Protein AF-0000000066103182 (afdb_homodimer)

Structure (mmCIF, N/CA/C/O backbone):
data_AF-0000000066103182-model_v1
#
loop_
_entity.id
_entity.type
_entity.pdbx_description
1 polymer 'Orotate phosphoribosyltransferase'
#
loop_
_atom_site.group_PDB
_atom_site.id
_atom_site.type_symbol
_atom_site.label_atom_id
_atom_site.label_alt_id
_atom_site.label_comp_id
_atom_site.label_asym_id
_atom_site.label_entity_id
_atom_site.label_seq_id
_atom_site.pdbx_PDB_ins_code
_atom_site.Cartn_x
_atom_site.Cartn_y
_atom_site.Cartn_z
_atom_site.occupancy
_atom_site.B_iso_or_equiv
_atom_site.auth_seq_id
_atom_site.auth_comp_id
_atom_site.auth_asym_id
_atom_site.auth_atom_id
_atom_site.pdbx_PDB_model_num
ATOM 1 N N . MET A 1 1 ? -7.633 23.562 -5.961 1 86.44 1 MET A N 1
ATOM 2 C CA . MET A 1 1 ? -8.375 22.406 -5.457 1 86.44 1 MET A CA 1
ATOM 3 C C . MET A 1 1 ? -8.742 22.594 -3.986 1 86.44 1 MET A C 1
ATOM 5 O O . MET A 1 1 ? -7.973 23.188 -3.223 1 86.44 1 MET A O 1
ATOM 9 N N . ASP A 1 2 ? -10.008 22.25 -3.625 1 95.44 2 ASP A N 1
ATOM 10 C CA . ASP A 1 2 ? -10.469 22.344 -2.246 1 95.44 2 ASP A CA 1
ATOM 11 C C . ASP A 1 2 ? -10.352 21 -1.535 1 95.44 2 ASP A C 1
ATOM 13 O O . ASP A 1 2 ? -11.289 20.203 -1.559 1 95.44 2 ASP A O 1
ATOM 17 N N . LEU A 1 3 ? -9.172 20.75 -0.857 1 97.25 3 LEU A N 1
ATOM 18 C CA . LEU A 1 3 ? -8.867 19.453 -0.262 1 97.25 3 LEU A CA 1
ATOM 19 C C . LEU A 1 3 ? -9.859 19.125 0.853 1 97.25 3 LEU A C 1
ATOM 21 O O . LEU A 1 3 ? -10.273 17.969 0.998 1 97.25 3 LEU A O 1
ATOM 25 N N . GLU A 1 4 ? -10.188 20.109 1.647 1 96.75 4 GLU A N 1
ATOM 26 C CA . GLU A 1 4 ? -11.125 19.875 2.738 1 96.75 4 GLU A CA 1
ATOM 27 C C . GLU A 1 4 ? -12.453 19.328 2.217 1 96.75 4 GLU A C 1
ATOM 29 O O . GLU A 1 4 ? -12.984 18.359 2.768 1 96.75 4 GLU A O 1
ATOM 34 N N . LYS A 1 5 ? -13 19.953 1.186 1 97.75 5 LYS A N 1
ATOM 35 C CA . LYS A 1 5 ? -14.242 19.469 0.593 1 97.75 5 LYS A CA 1
ATOM 36 C C . LYS A 1 5 ? -14.094 18.047 0.075 1 97.75 5 LYS A C 1
ATOM 38 O O . LYS A 1 5 ? -15.008 17.234 0.218 1 97.75 5 LYS A O 1
ATOM 43 N N . ILE A 1 6 ? -12.977 17.781 -0.548 1 98.19 6 ILE A N 1
ATOM 44 C CA . ILE A 1 6 ? -12.719 16.453 -1.083 1 98.19 6 ILE A CA 1
ATOM 45 C C . ILE A 1 6 ? -12.719 15.43 0.052 1 98.19 6 ILE A C 1
ATOM 47 O O . ILE A 1 6 ? -13.328 14.367 -0.064 1 98.19 6 ILE A O 1
ATOM 51 N N . TYR A 1 7 ? -12.039 15.742 1.174 1 98.12 7 TYR A N 1
ATOM 52 C CA . TYR A 1 7 ? -11.984 14.844 2.324 1 98.12 7 TYR A CA 1
ATOM 53 C C . TYR A 1 7 ? -13.367 14.641 2.924 1 98.12 7 TYR A C 1
ATOM 55 O O . TYR A 1 7 ? -13.734 13.531 3.309 1 98.12 7 TYR A O 1
ATOM 63 N N . LYS A 1 8 ? -14.133 15.727 2.98 1 97.5 8 LYS A N 1
ATOM 64 C CA . LYS A 1 8 ? -15.492 15.633 3.498 1 97.5 8 LYS A CA 1
ATOM 65 C C . LYS A 1 8 ? -16.359 14.75 2.6 1 97.5 8 LYS A C 1
ATOM 67 O O . LYS A 1 8 ? -17.078 13.867 3.086 1 97.5 8 LYS A O 1
ATOM 72 N N . ASP A 1 9 ? -16.25 14.969 1.319 1 97.62 9 ASP A N 1
ATOM 73 C CA . ASP A 1 9 ? -17.047 14.211 0.361 1 97.62 9 ASP A CA 1
ATOM 74 C C . ASP A 1 9 ? -16.703 12.727 0.4 1 97.62 9 ASP A C 1
ATOM 76 O O . ASP A 1 9 ? -17.562 11.867 0.17 1 97.62 9 ASP A O 1
ATOM 80 N N . ALA A 1 10 ? -15.461 12.391 0.761 1 96.88 10 ALA A N 1
ATOM 81 C CA . ALA A 1 10 ? -14.984 11.008 0.798 1 96.88 10 ALA A CA 1
ATOM 82 C C . ALA A 1 10 ? -15.25 10.375 2.162 1 96.88 10 ALA A C 1
ATOM 84 O O . ALA A 1 10 ? -14.906 9.211 2.389 1 96.88 10 ALA A O 1
ATOM 85 N N . GLY A 1 11 ? -15.812 11.156 3.061 1 95.62 11 GLY A N 1
ATOM 86 C CA . GLY A 1 11 ? -16 10.648 4.41 1 95.62 11 GLY A CA 1
ATOM 87 C C . GLY A 1 11 ? -14.711 10.516 5.188 1 95.62 11 GLY A C 1
ATOM 88 O O . GLY A 1 11 ? -14.609 9.688 6.098 1 95.62 11 GLY A O 1
ATOM 89 N N . ALA A 1 12 ? -13.703 11.266 4.781 1 96.69 12 ALA A N 1
ATOM 90 C CA . ALA A 1 12 ? -12.367 11.156 5.355 1 96.69 12 ALA A CA 1
ATOM 91 C C . ALA A 1 12 ? -12.117 12.25 6.387 1 96.69 12 ALA A C 1
ATOM 93 O O . ALA A 1 12 ? -11.109 12.234 7.094 1 96.69 12 ALA A O 1
ATOM 94 N N . TYR A 1 13 ? -12.938 13.258 6.391 1 96.56 13 TYR A N 1
ATOM 95 C CA . TYR A 1 13 ? -12.93 14.328 7.387 1 96.56 13 TYR A CA 1
ATOM 96 C C . TYR A 1 13 ? -13.992 14.086 8.453 1 96.56 13 TYR A C 1
ATOM 98 O O . TYR A 1 13 ? -15.133 14.516 8.305 1 96.56 13 TYR A O 1
ATOM 106 N N . LEU A 1 14 ? -13.562 13.547 9.578 1 94.81 14 LEU A N 1
ATOM 107 C CA . LEU A 1 14 ? -14.5 13.055 10.586 1 94.81 14 LEU A CA 1
ATOM 108 C C . LEU A 1 14 ? -14.664 14.055 11.719 1 94.81 14 LEU A C 1
ATOM 110 O O . LEU A 1 14 ? -13.703 14.734 12.094 1 94.81 14 LEU A O 1
ATOM 114 N N . GLU A 1 15 ? -15.836 14.156 12.117 1 94.81 15 GLU A N 1
ATOM 115 C CA . GLU A 1 15 ? -16.156 14.961 13.289 1 94.81 15 GLU A CA 1
ATOM 116 C C . GLU A 1 15 ? -16.734 14.109 14.406 1 94.81 15 GLU A C 1
ATOM 118 O O . GLU A 1 15 ? -17.625 13.281 14.172 1 94.81 15 GLU A O 1
ATOM 123 N N . GLY A 1 16 ? -16.234 14.266 15.57 1 94.62 16 GLY A N 1
ATOM 124 C CA . GLY A 1 16 ? -16.609 13.508 16.75 1 94.62 16 GLY A CA 1
ATOM 125 C C . GLY A 1 16 ? -15.695 13.742 17.938 1 94.62 16 GLY A C 1
ATOM 126 O O . GLY A 1 16 ? -15.195 14.852 18.141 1 94.62 16 GLY A O 1
ATOM 127 N N . HIS A 1 17 ? -15.648 12.766 18.859 1 96.62 17 HIS A N 1
ATOM 128 C CA . HIS A 1 17 ? -14.742 12.758 20 1 96.62 17 HIS A CA 1
ATOM 129 C C . HIS A 1 17 ? -13.727 11.625 19.891 1 96.62 17 HIS A C 1
ATOM 131 O O . HIS A 1 17 ? -14.039 10.477 20.203 1 96.62 17 HIS A O 1
ATOM 137 N N . PHE A 1 18 ? -12.484 12.023 19.562 1 95.62 18 PHE A N 1
ATOM 138 C CA . PHE A 1 18 ? -11.516 11.008 19.172 1 95.62 18 PHE A CA 1
ATOM 139 C C . PHE A 1 18 ? -10.359 10.945 20.156 1 95.62 18 PHE A C 1
ATOM 141 O O . PHE A 1 18 ? -9.898 11.977 20.641 1 95.62 18 PHE A O 1
ATOM 148 N N . LEU A 1 19 ? -10 9.727 20.438 1 95.06 19 LEU A N 1
ATOM 149 C CA . LEU A 1 19 ? -8.789 9.453 21.219 1 95.06 19 LEU A CA 1
ATOM 150 C C . LEU A 1 19 ? -7.594 9.242 20.297 1 95.06 19 LEU A C 1
ATOM 152 O O . LEU A 1 19 ? -7.555 8.289 19.516 1 95.06 19 LEU A O 1
ATOM 156 N N . LEU A 1 20 ? -6.656 10.109 20.453 1 90.62 20 LEU A N 1
ATOM 157 C CA . LEU A 1 20 ? -5.453 10.031 19.625 1 90.62 20 LEU A CA 1
ATOM 158 C C . LEU A 1 20 ? -4.426 9.094 20.25 1 90.62 20 LEU A C 1
ATOM 160 O O . LEU A 1 20 ? -4.539 8.734 21.422 1 90.62 20 LEU A O 1
ATOM 164 N N . SER A 1 21 ? -3.455 8.672 19.484 1 84.56 21 SER A N 1
ATOM 165 C CA . SER A 1 21 ? -2.422 7.762 19.969 1 84.56 21 SER A CA 1
ATOM 166 C C . SER A 1 21 ? -1.599 8.398 21.078 1 84.56 21 SER A C 1
ATOM 168 O O . SER A 1 21 ? -1.024 7.703 21.906 1 84.56 21 SER A O 1
ATOM 170 N N . SER A 1 22 ? -1.545 9.688 21.078 1 86.31 22 SER A N 1
ATOM 171 C CA . SER A 1 22 ? -0.816 10.422 22.109 1 86.31 22 SER A CA 1
ATOM 172 C C . SER A 1 22 ? -1.551 10.383 23.453 1 86.31 22 SER A C 1
ATOM 174 O O . SER A 1 22 ? -0.999 10.773 24.484 1 86.31 22 SER A O 1
ATOM 176 N N . GLY A 1 23 ? -2.738 9.953 23.344 1 91.38 23 GLY A N 1
ATOM 177 C CA . GLY A 1 23 ? -3.584 10.008 24.531 1 91.38 23 GLY A CA 1
ATOM 178 C C . GLY A 1 23 ? -4.457 11.242 24.578 1 91.38 23 GLY A C 1
ATOM 179 O O . GLY A 1 23 ? -5.414 11.305 25.359 1 91.38 23 GLY A O 1
ATOM 180 N N . ASN A 1 24 ? -4.184 12.148 23.766 1 94.38 24 ASN A N 1
ATOM 181 C CA . ASN A 1 24 ? -4.98 13.367 23.703 1 94.38 24 ASN A CA 1
ATOM 182 C C . ASN A 1 24 ? -6.266 13.164 22.906 1 94.38 24 ASN A C 1
ATOM 184 O O . ASN A 1 24 ? -6.457 12.117 22.281 1 94.38 24 ASN A O 1
ATOM 188 N N . HIS A 1 25 ? -7.121 14.172 23.031 1 96.81 25 HIS A N 1
ATOM 189 C CA . HIS A 1 25 ? -8.414 14.102 22.359 1 96.81 25 HIS A CA 1
ATOM 190 C C . HIS A 1 25 ? -8.516 15.141 21.25 1 96.81 25 HIS A C 1
ATOM 192 O O . HIS A 1 25 ? -7.812 16.156 21.266 1 96.81 25 HIS A O 1
ATOM 198 N N . SER A 1 26 ? -9.297 14.883 20.328 1 95.56 26 SER A N 1
ATOM 199 C CA . SER A 1 26 ? -9.57 15.812 19.234 1 95.56 26 SER A CA 1
ATOM 200 C C . SER A 1 26 ? -11.023 15.711 18.781 1 95.56 26 SER A C 1
ATOM 202 O O . SER A 1 26 ? -11.633 14.648 18.875 1 95.56 26 SER A O 1
ATOM 204 N N . GLN A 1 27 ? -11.523 16.797 18.359 1 95.5 27 GLN A N 1
ATOM 205 C CA . GLN A 1 27 ? -12.883 16.828 17.812 1 95.5 27 GLN A CA 1
ATOM 206 C C . GLN A 1 27 ? -12.898 16.344 16.359 1 95.5 27 GLN A C 1
ATOM 208 O O . GLN A 1 27 ? -13.93 15.875 15.875 1 95.5 27 GLN A O 1
ATOM 213 N N . PHE A 1 28 ? -11.773 16.453 15.695 1 95.44 28 PHE A N 1
ATOM 214 C CA . PHE A 1 28 ? -11.695 16.109 14.281 1 95.44 28 PHE A CA 1
ATOM 215 C C . PHE A 1 28 ? -10.609 15.07 14.031 1 95.44 28 PHE A C 1
ATOM 217 O O . PHE A 1 28 ? -9.656 14.969 14.805 1 95.44 28 PHE A O 1
ATOM 224 N N . TYR A 1 29 ? -10.852 14.359 13.062 1 94.44 29 TYR A N 1
ATOM 225 C CA . TYR A 1 29 ? -9.906 13.328 12.641 1 94.44 29 TYR A CA 1
ATOM 226 C C . TYR A 1 29 ? -9.914 13.172 11.125 1 94.44 29 TYR A C 1
ATOM 228 O O . TYR A 1 29 ? -10.969 13.258 10.484 1 94.44 29 TYR A O 1
ATOM 236 N N . LEU A 1 30 ? -8.711 12.984 10.594 1 95.12 30 LEU A N 1
ATOM 237 C CA . LEU A 1 30 ? -8.578 12.75 9.164 1 95.12 30 LEU A CA 1
ATOM 238 C C . LEU A 1 30 ? -8.266 11.281 8.883 1 95.12 30 LEU A C 1
ATOM 240 O O . LEU A 1 30 ? -7.328 10.719 9.453 1 95.12 30 LEU A O 1
ATOM 244 N N . GLN A 1 31 ? -9.031 10.664 8.055 1 94 31 GLN A N 1
ATOM 245 C CA . GLN A 1 31 ? -8.82 9.289 7.594 1 94 31 GLN A CA 1
ATOM 246 C C . GLN A 1 31 ? -8.508 9.258 6.098 1 94 31 GLN A C 1
ATOM 248 O O . GLN A 1 31 ? -9.344 8.82 5.301 1 94 31 GLN A O 1
ATOM 253 N N . SER A 1 32 ? -7.285 9.469 5.754 1 95.69 32 SER A N 1
ATOM 254 C CA . SER A 1 32 ? -6.898 9.664 4.363 1 95.69 32 SER A CA 1
ATOM 255 C C . SER A 1 32 ? -7.098 8.391 3.549 1 95.69 32 SER A C 1
ATOM 257 O O . SER A 1 32 ? -7.242 8.445 2.326 1 95.69 32 SER A O 1
ATOM 259 N N . ALA A 1 33 ? -7.074 7.277 4.242 1 96.19 33 ALA A N 1
ATOM 260 C CA . ALA A 1 33 ? -7.273 6.012 3.545 1 96.19 33 ALA A CA 1
ATOM 261 C C . ALA A 1 33 ? -8.602 6 2.797 1 96.19 33 ALA A C 1
ATOM 263 O O . ALA A 1 33 ? -8.719 5.383 1.736 1 96.19 33 ALA A O 1
ATOM 264 N N . LYS A 1 34 ? -9.594 6.715 3.297 1 96.62 34 LYS A N 1
ATOM 265 C CA . LYS A 1 34 ? -10.914 6.766 2.67 1 96.62 34 LYS A CA 1
ATOM 266 C C . LYS A 1 34 ? -10.859 7.508 1.339 1 96.62 34 LYS A C 1
ATOM 268 O O . LYS A 1 34 ? -11.57 7.152 0.393 1 96.62 34 LYS A O 1
ATOM 273 N N . VAL A 1 35 ? -10.07 8.523 1.272 1 97.94 35 VAL A N 1
ATOM 274 C CA . VAL A 1 35 ? -9.875 9.273 0.033 1 97.94 35 VAL A CA 1
ATOM 275 C C . VAL A 1 35 ? -9.172 8.383 -0.996 1 97.94 35 VAL A C 1
ATOM 277 O O . VAL A 1 35 ? -9.484 8.445 -2.188 1 97.94 35 VAL A O 1
ATOM 280 N N . LEU A 1 36 ? -8.32 7.516 -0.571 1 98.62 36 LEU A N 1
ATOM 281 C CA . LEU A 1 36 ? -7.457 6.715 -1.429 1 98.62 36 LEU A CA 1
ATOM 282 C C . LEU A 1 36 ? -8.164 5.441 -1.885 1 98.62 36 LEU A C 1
ATOM 284 O O . LEU A 1 36 ? -7.625 4.684 -2.691 1 98.62 36 LEU A O 1
ATOM 288 N N . GLU A 1 37 ? -9.414 5.227 -1.422 1 98.56 37 GLU A N 1
ATOM 289 C CA . GLU A 1 37 ? -10.227 4.113 -1.905 1 98.56 37 GLU A CA 1
ATOM 290 C C . GLU A 1 37 ? -10.562 4.277 -3.385 1 98.56 37 GLU A C 1
ATOM 292 O O . GLU A 1 37 ? -10.875 3.301 -4.066 1 98.56 37 GLU A O 1
ATOM 297 N N . ASP A 1 38 ? -10.57 5.504 -3.842 1 98.69 38 ASP A N 1
ATOM 298 C CA . ASP A 1 38 ? -10.859 5.832 -5.234 1 98.69 38 ASP A CA 1
ATOM 299 C C . ASP A 1 38 ? -9.578 6.172 -5.996 1 98.69 38 ASP A C 1
ATOM 301 O O . ASP A 1 38 ? -9.117 7.312 -5.965 1 98.69 38 ASP A O 1
ATOM 305 N N . PRO A 1 39 ? -9.133 5.18 -6.797 1 98.81 39 PRO A N 1
ATOM 306 C CA . PRO A 1 39 ? -7.855 5.406 -7.48 1 98.81 39 PRO A CA 1
ATOM 307 C C . PRO A 1 39 ? -7.883 6.633 -8.391 1 98.81 39 PRO A C 1
ATOM 309 O O . PRO A 1 39 ? -6.863 7.305 -8.555 1 98.81 39 PRO A O 1
ATOM 312 N N . ALA A 1 40 ? -8.992 6.938 -9.031 1 98.56 40 ALA A N 1
ATOM 313 C CA . ALA A 1 40 ? -9.086 8.117 -9.891 1 98.56 40 ALA A CA 1
ATOM 314 C C . ALA A 1 40 ? -8.906 9.398 -9.086 1 98.56 40 ALA A C 1
ATOM 316 O O . ALA A 1 40 ? -8.164 10.297 -9.492 1 98.56 40 ALA A O 1
ATOM 317 N N . LEU A 1 41 ? -9.602 9.492 -7.957 1 98.62 41 LEU A N 1
ATOM 318 C CA . LEU A 1 41 ? -9.469 10.648 -7.078 1 98.62 41 LEU A CA 1
ATOM 319 C C . LEU A 1 41 ? -8.047 10.766 -6.543 1 98.62 41 LEU A C 1
ATOM 321 O O . LEU A 1 41 ? -7.465 11.852 -6.543 1 98.62 41 LEU A O 1
ATOM 325 N N . ALA A 1 42 ? -7.5 9.641 -6.082 1 98.69 42 ALA A N 1
ATOM 326 C CA . ALA A 1 42 ? -6.129 9.617 -5.578 1 98.69 42 ALA A CA 1
ATOM 327 C C . ALA A 1 42 ? -5.145 10.117 -6.637 1 98.69 42 ALA A C 1
ATOM 329 O O . ALA A 1 42 ? -4.219 10.867 -6.324 1 98.69 42 ALA A O 1
ATOM 330 N N . GLY A 1 43 ? -5.344 9.656 -7.859 1 98.69 43 GLY A N 1
ATOM 331 C CA . GLY A 1 43 ? -4.504 10.102 -8.961 1 98.69 43 GLY A CA 1
ATOM 332 C C . GLY A 1 43 ? -4.562 11.602 -9.188 1 98.69 43 GLY A C 1
ATOM 333 O O . GLY A 1 43 ? -3.531 12.242 -9.398 1 98.69 43 GLY A O 1
ATOM 334 N N . LYS A 1 44 ? -5.762 12.164 -9.148 1 98.69 44 LYS A N 1
ATOM 335 C CA . LYS A 1 44 ? -5.934 13.602 -9.328 1 98.69 44 LYS A CA 1
ATOM 336 C C . LYS A 1 44 ? -5.203 14.383 -8.242 1 98.69 44 LYS A C 1
ATOM 338 O O . LYS A 1 44 ? -4.57 15.398 -8.523 1 98.69 44 LYS A O 1
ATOM 343 N N . LEU A 1 45 ? -5.34 13.922 -7.047 1 98.81 45 LEU A N 1
ATOM 344 C CA . LEU A 1 45 ? -4.664 14.578 -5.934 1 98.81 45 LEU A CA 1
ATOM 345 C C . LEU A 1 45 ? -3.15 14.5 -6.098 1 98.81 45 LEU A C 1
ATOM 347 O O . LEU A 1 45 ? -2.447 15.492 -5.871 1 98.81 45 LEU A O 1
ATOM 351 N N . ALA A 1 46 ? -2.654 13.359 -6.48 1 98.88 46 ALA A N 1
ATOM 352 C CA . ALA A 1 46 ? -1.218 13.164 -6.664 1 98.88 46 ALA A CA 1
ATOM 353 C C . ALA A 1 46 ? -0.693 14.023 -7.812 1 98.88 46 ALA A C 1
ATOM 355 O O . ALA A 1 46 ? 0.431 14.531 -7.754 1 98.88 46 ALA A O 1
ATOM 356 N N . ASP A 1 47 ? -1.475 14.148 -8.898 1 98.88 47 ASP A N 1
ATOM 357 C CA . ASP A 1 47 ? -1.099 15.031 -10 1 98.88 47 ASP A CA 1
ATOM 358 C C . ASP A 1 47 ? -0.884 16.453 -9.508 1 98.88 47 ASP A C 1
ATOM 360 O O . ASP A 1 47 ? 0.083 17.109 -9.898 1 98.88 47 ASP A O 1
ATOM 364 N N . GLU A 1 48 ? -1.812 16.906 -8.688 1 98.81 48 GLU A N 1
ATOM 365 C CA . GLU A 1 48 ? -1.698 18.25 -8.133 1 98.81 48 GLU A CA 1
ATOM 366 C C . GLU A 1 48 ? -0.464 18.391 -7.246 1 98.81 48 GLU A C 1
ATOM 368 O O . GLU A 1 48 ? 0.25 19.391 -7.309 1 98.81 48 GLU A O 1
ATOM 373 N N . LEU A 1 49 ? -0.251 17.406 -6.43 1 98.88 49 LEU A N 1
ATOM 374 C CA . LEU A 1 49 ? 0.907 17.422 -5.543 1 98.88 49 LEU A CA 1
ATOM 375 C C . LEU A 1 49 ? 2.205 17.438 -6.344 1 98.88 49 LEU A C 1
ATOM 377 O O . LEU A 1 49 ? 3.139 18.172 -6.008 1 98.88 49 LEU A O 1
ATOM 381 N N . ALA A 1 50 ? 2.27 16.609 -7.387 1 98.88 50 ALA A N 1
ATOM 382 C CA . ALA A 1 50 ? 3.436 16.562 -8.266 1 98.88 50 ALA A CA 1
ATOM 383 C C . ALA A 1 50 ? 3.68 17.938 -8.906 1 98.88 50 ALA A C 1
ATOM 385 O O . ALA A 1 50 ? 4.824 18.375 -9.016 1 98.88 50 ALA A O 1
ATOM 386 N N . ALA A 1 51 ? 2.629 18.562 -9.328 1 98.75 51 ALA A N 1
ATOM 387 C CA . ALA A 1 51 ? 2.736 19.891 -9.938 1 98.75 51 ALA A CA 1
ATOM 388 C C . ALA A 1 51 ? 3.311 20.906 -8.945 1 98.75 51 ALA A C 1
ATOM 390 O O . ALA A 1 51 ? 4.121 21.75 -9.32 1 98.75 51 ALA A O 1
ATOM 391 N N . VAL A 1 52 ? 2.852 20.844 -7.695 1 98.38 52 VAL A N 1
ATOM 392 C CA . VAL A 1 52 ? 3.363 21.734 -6.645 1 98.38 52 VAL A CA 1
ATOM 393 C C . VAL A 1 52 ? 4.871 21.531 -6.496 1 98.38 52 VAL A C 1
ATOM 395 O O . VAL A 1 52 ? 5.633 22.5 -6.477 1 98.38 52 VAL A O 1
ATOM 398 N N . ILE A 1 53 ? 5.262 20.297 -6.402 1 98.75 53 ILE A N 1
ATOM 399 C CA . ILE A 1 53 ? 6.668 19.969 -6.207 1 98.75 53 ILE A CA 1
ATOM 400 C C . ILE A 1 53 ? 7.484 20.453 -7.402 1 98.75 53 ILE A C 1
ATOM 402 O O . ILE A 1 53 ? 8.562 21.031 -7.234 1 98.75 53 ILE A O 1
ATOM 406 N N . GLU A 1 54 ? 6.992 20.203 -8.586 1 98.5 54 GLU A N 1
ATOM 407 C CA . GLU A 1 54 ? 7.656 20.625 -9.812 1 98.5 54 GLU A CA 1
ATOM 408 C C . GLU A 1 54 ? 7.844 22.141 -9.844 1 98.5 54 GLU A C 1
ATOM 410 O O . GLU A 1 54 ? 8.891 22.641 -10.266 1 98.5 54 GLU A O 1
ATOM 415 N N . LYS A 1 55 ? 6.871 22.875 -9.453 1 98.06 55 LYS A N 1
ATOM 416 C CA . LYS A 1 55 ? 6.918 24.328 -9.445 1 98.06 55 LYS A CA 1
ATOM 417 C C . LYS A 1 55 ? 8.031 24.844 -8.539 1 98.06 55 LYS A C 1
ATOM 419 O O . LYS A 1 55 ? 8.602 25.906 -8.789 1 98.06 55 LYS A O 1
ATOM 424 N N . PHE A 1 56 ? 8.32 24.109 -7.535 1 98 56 PHE A N 1
ATOM 425 C CA . PHE A 1 56 ? 9.352 24.516 -6.586 1 98 56 PHE A CA 1
ATOM 426 C C . PHE A 1 56 ? 10.734 24.078 -7.066 1 98 56 PHE A C 1
ATOM 428 O O . PHE A 1 56 ? 11.734 24.312 -6.387 1 98 56 PHE A O 1
ATOM 435 N N . GLY A 1 57 ? 10.766 23.359 -8.172 1 97.69 57 GLY A N 1
ATOM 436 C CA . GLY A 1 57 ? 12.023 23.031 -8.836 1 97.69 57 GLY A CA 1
ATOM 437 C C . GLY A 1 57 ? 12.75 21.875 -8.195 1 97.69 57 GLY A C 1
ATOM 438 O O . GLY A 1 57 ? 13.961 21.719 -8.359 1 97.69 57 GLY A O 1
ATOM 439 N N . ILE A 1 58 ? 12.102 21.047 -7.449 1 98.19 58 ILE A N 1
ATOM 440 C CA . ILE A 1 58 ? 12.727 19.906 -6.785 1 98.19 58 ILE A CA 1
ATOM 441 C C . ILE A 1 58 ? 12.93 18.766 -7.789 1 98.19 58 ILE A C 1
ATOM 443 O O . ILE A 1 58 ? 11.969 18.328 -8.43 1 98.19 58 ILE A O 1
ATOM 447 N N . LYS A 1 59 ? 14.133 18.344 -7.945 1 98.25 59 LYS A N 1
ATOM 448 C CA . LYS A 1 59 ? 14.438 17.203 -8.797 1 98.25 59 LYS A CA 1
ATOM 449 C C . LYS A 1 59 ? 14.656 15.938 -7.965 1 98.25 59 LYS A C 1
ATOM 451 O O . LYS A 1 59 ? 15.312 15.984 -6.922 1 98.25 59 LYS A O 1
ATOM 456 N N . PHE A 1 60 ? 14.078 14.867 -8.383 1 98.88 60 PHE A N 1
ATOM 457 C CA . PHE A 1 60 ? 14.227 13.602 -7.676 1 98.88 60 PHE A CA 1
ATOM 458 C C . PHE A 1 60 ? 14.109 12.422 -8.641 1 98.88 60 PHE A C 1
ATOM 460 O O . PHE A 1 60 ? 13.672 12.594 -9.781 1 98.88 60 PHE A O 1
ATOM 467 N N . ASP A 1 61 ? 14.492 11.242 -8.164 1 98.88 61 ASP A N 1
ATOM 468 C CA . ASP A 1 61 ? 14.539 10.039 -8.992 1 98.88 61 ASP A CA 1
ATOM 469 C C . ASP A 1 61 ? 13.445 9.055 -8.586 1 98.88 61 ASP A C 1
ATOM 471 O O . ASP A 1 61 ? 12.977 8.266 -9.406 1 98.88 61 ASP A O 1
ATOM 475 N N . SER A 1 62 ? 13.109 9.039 -7.324 1 98.94 62 SER A N 1
ATOM 476 C CA . SER A 1 62 ? 12.227 8.016 -6.766 1 98.94 62 SER A CA 1
ATOM 477 C C . SER A 1 62 ? 11.391 8.57 -5.617 1 98.94 62 SER A C 1
ATOM 479 O O . SER A 1 62 ? 11.734 9.602 -5.039 1 98.94 62 SER A O 1
ATOM 481 N N . VAL A 1 63 ? 10.328 7.957 -5.328 1 99 63 VAL A N 1
ATOM 482 C CA . VAL A 1 63 ? 9.516 8.234 -4.148 1 99 63 VAL A CA 1
ATOM 483 C C . VAL A 1 63 ? 9.594 7.051 -3.182 1 99 63 VAL A C 1
ATOM 485 O O . VAL A 1 63 ? 9.555 5.895 -3.6 1 99 63 VAL A O 1
ATOM 488 N N . CYS A 1 64 ? 9.75 7.316 -1.938 1 98.94 64 CYS A N 1
ATOM 489 C CA . CYS A 1 64 ? 9.719 6.305 -0.888 1 98.94 64 CYS A CA 1
ATOM 490 C C . CYS A 1 64 ? 8.648 6.629 0.148 1 98.94 64 CYS A C 1
ATOM 492 O O . CYS A 1 64 ? 8.492 7.785 0.541 1 98.94 64 CYS A O 1
ATOM 494 N N . SER A 1 65 ? 7.926 5.648 0.515 1 98.94 65 SER A N 1
ATOM 495 C CA . SER A 1 65 ? 6.906 5.852 1.538 1 98.94 65 SER A CA 1
ATOM 496 C C . SER A 1 65 ? 7.07 4.863 2.686 1 98.94 65 SER A C 1
ATOM 498 O O . SER A 1 65 ? 7.41 3.699 2.465 1 98.94 65 SER A O 1
ATOM 500 N N . PRO A 1 66 ? 6.852 5.32 3.898 1 98.56 66 PRO A N 1
ATOM 501 C CA . PRO A 1 66 ? 6.734 4.336 4.98 1 98.56 66 PRO A CA 1
ATOM 502 C C . PRO A 1 66 ? 5.414 3.568 4.938 1 98.56 66 PRO A C 1
ATOM 504 O O . PRO A 1 66 ? 4.352 4.172 4.773 1 98.56 66 PRO A O 1
ATOM 507 N N . ALA A 1 67 ? 5.496 2.287 4.91 1 97.19 67 ALA A N 1
ATOM 508 C CA . ALA A 1 67 ? 4.297 1.462 5.043 1 97.19 67 ALA A CA 1
ATOM 509 C C . ALA A 1 67 ? 3.676 1.615 6.43 1 97.19 67 ALA A C 1
ATOM 511 O O . ALA A 1 67 ? 4.391 1.794 7.418 1 97.19 67 ALA A O 1
ATOM 512 N N . LEU A 1 68 ? 2.373 1.58 6.527 1 94.56 68 LEU A N 1
ATOM 513 C CA . LEU A 1 68 ? 1.362 1.15 5.566 1 94.56 68 LEU A CA 1
ATOM 514 C C . LEU A 1 68 ? 0.609 2.35 4.996 1 94.56 68 LEU A C 1
ATOM 516 O O . LEU A 1 68 ? 0.285 2.375 3.809 1 94.56 68 LEU A O 1
ATOM 520 N N . GLY A 1 69 ? 0.564 3.432 5.754 1 91.62 69 GLY A N 1
ATOM 521 C CA . GLY A 1 69 ? -0.331 4.535 5.438 1 91.62 69 GLY A CA 1
ATOM 522 C C . GLY A 1 69 ? 0.125 5.348 4.242 1 91.62 69 GLY A C 1
ATOM 523 O O . GLY A 1 69 ? -0.7 5.895 3.508 1 91.62 69 GLY A O 1
ATOM 524 N N . GLY A 1 70 ? 1.336 5.367 3.988 1 97.69 70 GLY A N 1
ATOM 525 C CA . GLY A 1 70 ? 1.889 6.246 2.969 1 97.69 70 GLY A CA 1
ATOM 526 C C . GLY A 1 70 ? 1.977 5.594 1.604 1 97.69 70 GLY A C 1
ATOM 527 O O . GLY A 1 70 ? 2.207 6.27 0.599 1 97.69 70 GLY A O 1
ATOM 528 N N . ILE A 1 71 ? 1.702 4.367 1.482 1 98.62 71 ILE A N 1
ATOM 529 C CA . ILE A 1 71 ? 2.021 3.568 0.303 1 98.62 71 ILE A CA 1
ATOM 530 C C . ILE A 1 71 ? 1.239 4.09 -0.9 1 98.62 71 ILE A C 1
ATOM 532 O O . ILE A 1 71 ? 1.825 4.422 -1.934 1 98.62 71 ILE A O 1
ATOM 536 N N . LEU A 1 72 ? -0.026 4.273 -0.729 1 98.88 72 LEU A N 1
ATOM 537 C CA . LEU A 1 72 ? -0.837 4.594 -1.897 1 98.88 72 LEU A CA 1
ATOM 538 C C . LEU A 1 72 ? -0.609 6.039 -2.336 1 98.88 72 LEU A C 1
ATOM 540 O O . LEU A 1 72 ? -0.529 6.32 -3.533 1 98.88 72 LEU A O 1
ATOM 544 N N . ALA A 1 73 ? -0.506 6.953 -1.36 1 98.88 73 ALA A N 1
ATOM 545 C CA . ALA A 1 73 ? -0.227 8.344 -1.704 1 98.88 73 ALA A CA 1
ATOM 546 C C . ALA A 1 73 ? 1.134 8.477 -2.381 1 98.88 73 ALA A C 1
ATOM 548 O O . ALA A 1 73 ? 1.261 9.156 -3.402 1 98.88 73 ALA A O 1
ATOM 549 N N . GLY A 1 74 ? 2.092 7.812 -1.803 1 98.94 74 GLY A N 1
ATOM 550 C CA . GLY A 1 74 ? 3.418 7.855 -2.396 1 98.94 74 GLY A CA 1
ATOM 551 C C . GLY A 1 74 ? 3.48 7.211 -3.768 1 98.94 74 GLY A C 1
ATOM 552 O O . GLY A 1 74 ? 4.148 7.719 -4.672 1 98.94 74 GLY A O 1
ATOM 553 N N . TYR A 1 75 ? 2.816 6.098 -3.91 1 98.94 75 TYR A N 1
ATOM 554 C CA . TYR A 1 75 ? 2.766 5.391 -5.184 1 98.94 75 TYR A CA 1
ATOM 555 C C . TYR A 1 75 ? 2.143 6.266 -6.27 1 98.94 75 TYR A C 1
ATOM 557 O O . TYR A 1 75 ? 2.664 6.348 -7.383 1 98.94 75 TYR A O 1
ATOM 565 N N . GLU A 1 76 ? 1.06 6.918 -5.938 1 98.94 76 GLU A N 1
ATOM 566 C CA . GLU A 1 76 ? 0.396 7.805 -6.887 1 98.94 76 GLU A CA 1
ATOM 567 C C . GLU A 1 76 ? 1.277 9 -7.238 1 98.94 76 GLU A C 1
ATOM 569 O O . GLU A 1 76 ? 1.285 9.461 -8.383 1 98.94 76 GLU A O 1
ATOM 574 N N . LEU A 1 77 ? 1.987 9.516 -6.238 1 98.94 77 LEU A N 1
ATOM 575 C CA . LEU A 1 77 ? 2.916 10.609 -6.527 1 98.94 77 LEU A CA 1
ATOM 576 C C . LEU A 1 77 ? 4 10.148 -7.496 1 98.94 77 LEU A C 1
ATOM 578 O O . LEU A 1 77 ? 4.34 10.875 -8.438 1 98.94 77 LEU A O 1
ATOM 582 N N . ALA A 1 78 ? 4.578 8.969 -7.223 1 98.94 78 ALA A N 1
ATOM 583 C CA . ALA A 1 78 ? 5.582 8.414 -8.125 1 98.94 78 ALA A CA 1
ATOM 584 C C . ALA A 1 78 ? 5.031 8.273 -9.539 1 98.94 78 ALA A C 1
ATOM 586 O O . ALA A 1 78 ? 5.703 8.617 -10.516 1 98.94 78 ALA A O 1
ATOM 587 N N . ARG A 1 79 ? 3.852 7.781 -9.625 1 98.88 79 ARG A N 1
ATOM 588 C CA . ARG A 1 79 ? 3.203 7.637 -10.922 1 98.88 79 ARG A CA 1
ATOM 589 C C . ARG A 1 79 ? 3.059 8.992 -11.617 1 98.88 79 ARG A C 1
ATOM 591 O O . ARG A 1 79 ? 3.402 9.133 -12.789 1 98.88 79 ARG A O 1
ATOM 598 N N . ALA A 1 80 ? 2.488 9.953 -10.914 1 98.88 80 ALA A N 1
ATOM 599 C CA . ALA A 1 80 ? 2.25 11.289 -11.461 1 98.88 80 ALA A CA 1
ATOM 600 C C . ALA A 1 80 ? 3.545 11.914 -11.969 1 98.88 80 ALA A C 1
ATOM 602 O O . ALA A 1 80 ? 3.555 12.586 -13.008 1 98.88 80 ALA A O 1
ATOM 603 N N . ALA A 1 81 ? 4.625 11.688 -11.25 1 98.81 81 ALA A N 1
ATOM 604 C CA . ALA A 1 81 ? 5.914 12.289 -11.578 1 98.81 81 ALA A CA 1
ATOM 605 C C . ALA A 1 81 ? 6.707 11.391 -12.523 1 98.81 81 ALA A C 1
ATOM 607 O O . ALA A 1 81 ? 7.816 11.75 -12.938 1 98.81 81 ALA A O 1
ATOM 608 N N . LYS A 1 82 ? 6.145 10.227 -12.883 1 98.44 82 LYS A N 1
ATOM 609 C CA . LYS A 1 82 ? 6.797 9.242 -13.742 1 98.44 82 LYS A CA 1
ATOM 610 C C . LYS A 1 82 ? 8.133 8.797 -13.156 1 98.44 82 LYS A C 1
ATOM 612 O O . LYS A 1 82 ? 9.156 8.812 -13.844 1 98.44 82 LYS A O 1
ATOM 617 N N . LYS A 1 83 ? 8.109 8.477 -11.875 1 98.88 83 LYS A N 1
ATOM 618 C CA . LYS A 1 83 ? 9.297 8.055 -11.133 1 98.88 83 LYS A CA 1
ATOM 619 C C . LYS A 1 83 ? 9.109 6.668 -10.531 1 98.88 83 LYS A C 1
ATOM 621 O O . LYS A 1 83 ? 8 6.125 -10.539 1 98.88 83 LYS A O 1
ATOM 626 N N . ARG A 1 84 ? 10.195 6.098 -10.031 1 98.75 84 ARG A N 1
ATOM 627 C CA . ARG A 1 84 ? 10.25 4.832 -9.305 1 98.75 84 ARG A CA 1
ATOM 628 C C . ARG A 1 84 ? 9.656 4.973 -7.906 1 98.75 84 ARG A C 1
ATOM 630 O O . ARG A 1 84 ? 9.742 6.043 -7.297 1 98.75 84 ARG A O 1
ATOM 637 N N . PHE A 1 85 ? 8.977 3.924 -7.457 1 98.94 85 PHE A N 1
ATOM 638 C CA . PHE A 1 85 ? 8.406 3.932 -6.113 1 98.94 85 PHE A CA 1
ATOM 639 C C . PHE A 1 85 ? 8.945 2.766 -5.293 1 98.94 85 PHE A C 1
ATOM 641 O O . PHE A 1 85 ? 9.023 1.637 -5.785 1 98.94 85 PHE A O 1
ATOM 648 N N . ILE A 1 86 ? 9.32 3.031 -4.055 1 98.81 86 ILE A N 1
ATOM 649 C CA . ILE A 1 86 ? 9.633 1.99 -3.08 1 98.81 86 ILE A CA 1
ATOM 650 C C . ILE A 1 86 ? 9.039 2.363 -1.724 1 98.81 86 ILE A C 1
ATOM 652 O O . ILE A 1 86 ? 8.477 3.451 -1.561 1 98.81 86 ILE A O 1
ATOM 656 N N . PHE A 1 87 ? 9.055 1.42 -0.785 1 98.81 87 PHE A N 1
ATOM 657 C CA . PHE A 1 87 ? 8.547 1.727 0.546 1 98.81 87 PHE A CA 1
ATOM 658 C C . PHE A 1 87 ? 9.352 0.993 1.614 1 98.81 87 PHE A C 1
ATOM 660 O O . PHE A 1 87 ? 10.016 -0.003 1.323 1 98.81 87 PHE A O 1
ATOM 667 N N . THR A 1 88 ? 9.359 1.559 2.783 1 98.38 88 THR A N 1
ATOM 668 C CA . THR A 1 88 ? 9.914 0.928 3.977 1 98.38 88 THR A CA 1
ATOM 669 C C . THR A 1 88 ? 8.805 0.364 4.855 1 98.38 88 THR A C 1
ATOM 671 O O . THR A 1 88 ? 7.652 0.786 4.758 1 98.38 88 THR A O 1
ATOM 674 N N . GLU A 1 89 ? 9.164 -0.633 5.598 1 97.31 89 GLU A N 1
ATOM 675 C CA . GLU A 1 89 ? 8.211 -1.252 6.516 1 97.31 89 GLU A CA 1
ATOM 676 C C . GLU A 1 89 ? 8.875 -1.6 7.844 1 97.31 89 GLU A C 1
ATOM 678 O O . GLU A 1 89 ? 10.102 -1.713 7.922 1 97.31 89 GLU A O 1
ATOM 683 N N . ARG A 1 90 ? 8.039 -1.717 8.859 1 94.62 90 ARG A N 1
ATOM 684 C CA . ARG A 1 90 ? 8.594 -2.053 10.164 1 94.62 90 ARG A CA 1
ATOM 685 C C . ARG A 1 90 ? 8.797 -3.557 10.305 1 94.62 90 ARG A C 1
ATOM 687 O O . ARG A 1 90 ? 7.887 -4.34 10.039 1 94.62 90 ARG A O 1
ATOM 694 N N . VAL A 1 91 ? 9.977 -3.941 10.57 1 92 91 VAL A N 1
ATOM 695 C CA . VAL A 1 91 ? 10.375 -5.293 10.953 1 92 91 VAL A CA 1
ATOM 696 C C . VAL A 1 91 ? 10.852 -5.297 12.406 1 92 91 VAL A C 1
ATOM 698 O O . VAL A 1 91 ? 11.852 -4.656 12.734 1 92 91 VAL A O 1
ATOM 701 N N . GLU A 1 92 ? 10.086 -5.988 13.25 1 91.12 92 GLU A N 1
ATOM 702 C CA . GLU A 1 92 ? 10.398 -5.961 14.68 1 91.12 92 GLU A CA 1
ATOM 703 C C . GLU A 1 92 ? 10.523 -4.527 15.188 1 91.12 92 GLU A C 1
ATOM 705 O O . GLU A 1 92 ? 11.516 -4.176 15.828 1 91.12 92 GLU A O 1
ATOM 710 N N . LYS A 1 93 ? 9.75 -3.633 14.734 1 91.88 93 LYS A N 1
ATOM 711 C CA . LYS A 1 93 ? 9.555 -2.264 15.203 1 91.88 93 LYS A CA 1
ATOM 712 C C . LYS A 1 93 ? 10.609 -1.327 14.625 1 91.88 93 LYS A C 1
ATOM 714 O O . LYS A 1 93 ? 10.672 -0.153 14.992 1 91.88 93 LYS A O 1
ATOM 719 N N . VAL A 1 94 ? 11.336 -1.831 13.766 1 95.88 94 VAL A N 1
ATOM 720 C CA . VAL A 1 94 ? 12.367 -1.005 13.156 1 95.88 94 VAL A CA 1
ATOM 721 C C . VAL A 1 94 ? 12.031 -0.758 11.68 1 95.88 94 VAL A C 1
ATOM 723 O O . VAL A 1 94 ? 11.773 -1.701 10.93 1 95.88 94 VAL A O 1
ATOM 726 N N . MET A 1 95 ? 12.023 0.521 11.352 1 97.69 95 MET A N 1
ATOM 727 C CA . MET A 1 95 ? 11.789 0.866 9.953 1 97.69 95 MET A CA 1
ATOM 728 C C . MET A 1 95 ? 12.891 0.309 9.062 1 97.69 95 MET A C 1
ATOM 730 O O . MET A 1 95 ? 14.078 0.52 9.328 1 97.69 95 MET A O 1
ATOM 734 N N . SER A 1 96 ? 12.523 -0.476 8.023 1 97.25 96 SER A N 1
ATOM 735 C CA . SER A 1 96 ? 13.5 -1.192 7.211 1 97.25 96 SER A CA 1
ATOM 736 C C . SER A 1 96 ? 13.094 -1.204 5.742 1 97.25 96 SER A C 1
ATOM 738 O O . SER A 1 96 ? 11.914 -1.085 5.414 1 97.25 96 SER A O 1
ATOM 740 N N . LEU A 1 97 ? 14.094 -1.228 4.914 1 97.25 97 LEU A N 1
ATOM 741 C CA . LEU A 1 97 ? 13.867 -1.473 3.492 1 97.25 97 LEU A CA 1
ATOM 742 C C . LEU A 1 97 ? 13.969 -2.961 3.176 1 97.25 97 LEU A C 1
ATOM 744 O O . LEU A 1 97 ? 15.016 -3.574 3.365 1 97.25 97 LEU A O 1
ATOM 748 N N . ARG A 1 98 ? 12.883 -3.506 2.709 1 94.06 98 ARG A N 1
ATOM 749 C CA . ARG A 1 98 ? 12.766 -4.934 2.432 1 94.06 98 ARG A CA 1
ATOM 750 C C . ARG A 1 98 ? 12.375 -5.18 0.979 1 94.06 98 ARG A C 1
ATOM 752 O O . ARG A 1 98 ? 12.422 -4.266 0.154 1 94.06 98 ARG A O 1
ATOM 759 N N . ARG A 1 99 ? 12.086 -6.414 0.623 1 92.56 99 ARG A N 1
ATOM 760 C CA . ARG A 1 99 ? 11.414 -6.824 -0.61 1 92.56 99 ARG A CA 1
ATOM 761 C C . ARG A 1 99 ? 12.367 -6.75 -1.798 1 92.56 99 ARG A C 1
ATOM 763 O O . ARG A 1 99 ? 11.938 -6.559 -2.936 1 92.56 99 ARG A O 1
ATOM 770 N N . GL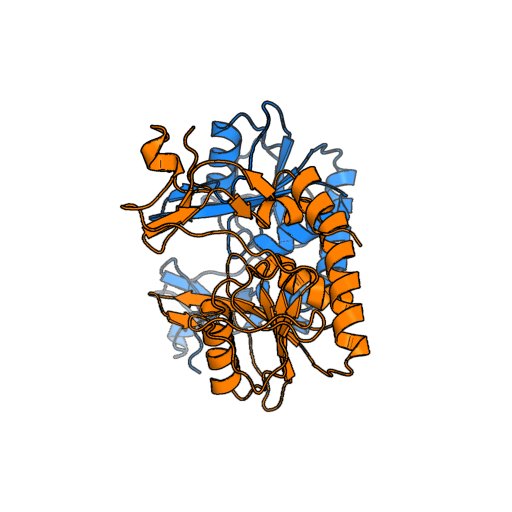Y A 1 100 ? 13.648 -6.664 -1.492 1 92.81 100 GLY A N 1
ATOM 771 C CA . GLY A 1 100 ? 14.641 -6.641 -2.557 1 92.81 100 GLY A CA 1
ATOM 772 C C . GLY A 1 100 ? 14.867 -5.254 -3.131 1 92.81 100 GLY A C 1
ATOM 773 O O . GLY A 1 100 ? 15.562 -5.098 -4.137 1 92.81 100 GLY A O 1
ATOM 774 N N . PHE A 1 101 ? 14.195 -4.285 -2.518 1 96.94 101 PHE A N 1
ATOM 775 C CA . PHE A 1 101 ? 14.43 -2.916 -2.965 1 96.94 101 PHE A CA 1
ATOM 776 C C . PHE A 1 101 ? 15.891 -2.533 -2.775 1 96.94 101 PHE A C 1
ATOM 778 O O . PHE A 1 101 ? 16.547 -2.998 -1.84 1 96.94 101 PHE A O 1
ATOM 785 N N . GLU A 1 102 ? 16.344 -1.692 -3.68 1 96.62 102 GLU A N 1
ATOM 786 C CA . GLU A 1 102 ? 17.703 -1.186 -3.607 1 96.62 102 GLU A CA 1
ATOM 787 C C . GLU A 1 102 ? 17.734 0.333 -3.75 1 96.62 102 GLU A C 1
ATOM 789 O O . GLU A 1 102 ? 16.828 0.928 -4.332 1 96.62 102 GLU A O 1
ATOM 794 N N . VAL A 1 103 ? 18.703 0.88 -3.104 1 98.44 103 VAL A N 1
ATOM 795 C CA . VAL A 1 103 ? 18.938 2.314 -3.211 1 98.44 103 VAL A CA 1
ATOM 796 C C . VAL A 1 103 ? 20.328 2.562 -3.805 1 98.44 103 VAL A C 1
ATOM 798 O O . VAL A 1 103 ? 21.328 2.061 -3.289 1 98.44 103 VAL A O 1
ATOM 801 N N . LYS A 1 104 ? 20.344 3.258 -4.914 1 98.31 104 LYS A N 1
ATOM 802 C CA . LYS A 1 104 ? 21.625 3.625 -5.516 1 98.31 104 LYS A CA 1
ATOM 803 C C . LYS A 1 104 ? 22.234 4.836 -4.812 1 98.31 104 LYS A C 1
ATOM 805 O O . LYS A 1 104 ? 21.516 5.762 -4.43 1 98.31 104 LYS A O 1
ATOM 810 N N . LYS A 1 105 ? 23.562 4.801 -4.734 1 98.56 105 LYS A N 1
ATOM 811 C CA . LYS A 1 105 ? 24.25 5.961 -4.168 1 98.56 105 LYS A CA 1
ATOM 812 C C . LYS A 1 105 ? 23.891 7.23 -4.93 1 98.56 105 LYS A C 1
ATOM 814 O O . LYS A 1 105 ? 23.969 7.266 -6.16 1 98.56 105 LYS A O 1
ATOM 819 N N . GLY A 1 106 ? 23.453 8.195 -4.238 1 98.75 106 GLY A N 1
ATOM 820 C CA . GLY A 1 106 ? 23.156 9.4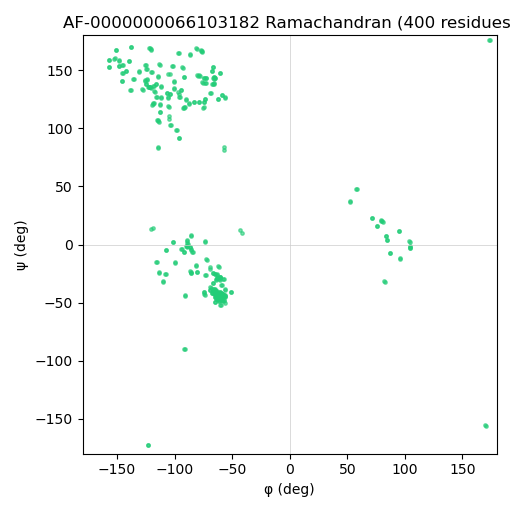84 -4.848 1 98.75 106 GLY A CA 1
ATOM 821 C C . GLY A 1 106 ? 21.75 9.57 -5.402 1 98.75 106 GLY A C 1
ATOM 822 O O . GLY A 1 106 ? 21.328 10.641 -5.848 1 98.75 106 GLY A O 1
ATOM 823 N N . GLU A 1 107 ? 21.047 8.43 -5.387 1 98.88 107 GLU A N 1
ATOM 824 C CA . GLU A 1 107 ? 19.656 8.461 -5.824 1 98.88 107 GLU A CA 1
ATOM 825 C C . GLU A 1 107 ? 18.828 9.422 -4.973 1 98.88 107 GLU A C 1
ATOM 827 O O . GLU A 1 107 ? 18.906 9.391 -3.744 1 98.88 107 GLU A O 1
ATOM 832 N N . LYS A 1 108 ? 18.094 10.328 -5.602 1 98.94 108 LYS A N 1
ATOM 833 C CA . LYS A 1 108 ? 17.344 11.359 -4.898 1 98.94 108 LYS A CA 1
ATOM 834 C C . LYS A 1 108 ? 15.898 10.93 -4.668 1 98.94 108 LYS A C 1
ATOM 836 O O . LYS A 1 108 ? 15.227 10.469 -5.594 1 98.94 108 LYS A O 1
ATOM 841 N N . PHE A 1 109 ? 15.453 11.133 -3.42 1 98.94 109 PHE A N 1
ATOM 842 C CA . PHE A 1 109 ? 14.133 10.633 -3.045 1 98.94 109 PHE A CA 1
ATOM 843 C C . PHE A 1 109 ? 13.266 11.758 -2.506 1 98.94 109 PHE A C 1
ATOM 845 O O . PHE A 1 109 ? 13.75 12.641 -1.796 1 98.94 109 PHE A O 1
ATOM 852 N N . ILE A 1 110 ? 12 11.734 -2.834 1 99 110 ILE A N 1
ATOM 853 C CA . ILE A 1 110 ? 10.953 12.344 -2.02 1 99 110 ILE A CA 1
ATOM 854 C C . ILE A 1 110 ? 10.328 11.289 -1.114 1 99 110 ILE A C 1
ATOM 856 O O . ILE A 1 110 ? 9.961 10.203 -1.575 1 99 110 ILE A O 1
ATOM 860 N N . VAL A 1 111 ? 10.281 11.539 0.144 1 98.94 111 VAL A N 1
ATOM 861 C CA . VAL A 1 111 ? 9.539 10.68 1.063 1 98.94 111 VAL A CA 1
ATOM 862 C C . VAL A 1 111 ? 8.102 11.18 1.187 1 98.94 111 VAL A C 1
ATOM 864 O O . VAL A 1 111 ? 7.863 12.344 1.516 1 98.94 111 VAL A O 1
ATOM 867 N N . CYS A 1 112 ? 7.133 10.312 0.929 1 98.94 112 CYS A N 1
ATOM 868 C CA . CYS A 1 112 ? 5.75 10.758 0.808 1 98.94 112 CYS A CA 1
ATOM 869 C C . CYS A 1 112 ? 4.832 9.93 1.702 1 98.94 112 CYS A C 1
ATOM 871 O O . CYS A 1 112 ? 4.961 8.711 1.778 1 98.94 112 CYS A O 1
ATOM 873 N N . GLU A 1 113 ? 3.957 10.539 2.439 1 98.62 113 GLU A N 1
ATOM 874 C CA . GLU A 1 113 ? 2.891 9.93 3.223 1 98.62 113 GLU A CA 1
ATOM 875 C C . GLU A 1 113 ? 1.52 10.43 2.783 1 98.62 113 GLU A C 1
ATOM 877 O O . GLU A 1 113 ? 1.425 11.383 2.004 1 98.62 113 GLU A O 1
ATOM 882 N N . ASP A 1 114 ? 0.46 9.758 3.26 1 98.5 114 ASP A N 1
ATOM 883 C CA . ASP A 1 114 ? -0.88 10.273 3.01 1 98.5 114 ASP A CA 1
ATOM 884 C C . ASP A 1 114 ? -1.166 11.492 3.887 1 98.5 114 ASP A C 1
ATOM 886 O O . ASP A 1 114 ? -1.698 12.5 3.408 1 98.5 114 ASP A O 1
ATOM 890 N N . ILE A 1 115 ? -0.759 11.367 5.137 1 97.69 115 ILE A N 1
ATOM 891 C CA . ILE A 1 115 ? -0.886 12.445 6.105 1 97.69 115 ILE A CA 1
ATOM 892 C C . ILE A 1 115 ? 0.384 12.531 6.953 1 97.69 115 ILE A C 1
ATOM 894 O O . ILE A 1 115 ? 0.926 11.508 7.375 1 97.69 115 ILE A O 1
ATOM 898 N N . ILE A 1 116 ? 0.862 13.727 7.09 1 97.62 116 ILE A N 1
ATOM 899 C CA . ILE A 1 116 ? 1.949 13.938 8.039 1 97.62 116 ILE A CA 1
ATOM 900 C C . ILE A 1 116 ? 1.414 14.641 9.289 1 97.62 116 ILE A C 1
ATOM 902 O O . ILE A 1 116 ? 0.78 15.695 9.195 1 97.62 116 ILE A O 1
ATOM 906 N N . THR A 1 117 ? 1.562 13.969 10.359 1 94.25 117 THR A N 1
ATOM 907 C CA . THR A 1 117 ? 1.286 14.594 11.648 1 94.25 117 THR A CA 1
ATOM 908 C C . THR A 1 117 ? 2.551 15.219 12.234 1 94.25 117 THR A C 1
ATOM 910 O O . THR A 1 117 ? 2.953 16.312 11.828 1 94.25 117 THR A O 1
ATOM 913 N N . THR A 1 118 ? 3.318 14.461 13.008 1 94.81 118 THR A N 1
ATOM 914 C CA . THR A 1 118 ? 4.59 14.992 13.492 1 94.81 118 THR A CA 1
ATOM 915 C C . THR A 1 118 ? 5.699 14.758 12.477 1 94.81 118 THR A C 1
ATOM 917 O O . THR A 1 118 ? 6.738 15.414 12.516 1 94.81 118 THR A O 1
ATOM 920 N N . GLY A 1 119 ? 5.562 13.789 11.633 1 97.12 119 GLY A N 1
ATOM 921 C CA . GLY A 1 119 ? 6.547 13.469 10.609 1 97.12 119 GLY A CA 1
ATOM 922 C C . GLY A 1 119 ? 7.523 12.383 11.039 1 97.12 119 GLY A C 1
ATOM 923 O O . GLY A 1 119 ? 8.523 12.148 10.359 1 97.12 119 GLY A O 1
ATOM 924 N N . GLY A 1 120 ? 7.215 11.727 12.148 1 96.75 120 GLY A N 1
ATOM 925 C CA . GLY A 1 120 ? 8.125 10.734 12.695 1 96.75 120 GLY A CA 1
ATOM 926 C C . GLY A 1 120 ? 8.375 9.57 11.758 1 96.75 120 GLY A C 1
ATOM 927 O O . GLY A 1 120 ? 9.531 9.188 11.531 1 96.75 120 GLY A O 1
ATOM 928 N N . SER A 1 121 ? 7.344 8.984 11.195 1 97.25 121 SER A N 1
ATOM 929 C CA . SER A 1 121 ? 7.492 7.84 10.297 1 97.25 121 SER A CA 1
ATOM 930 C C . SER A 1 121 ? 8.234 8.227 9.023 1 97.25 121 SER A C 1
ATOM 932 O O . SER A 1 121 ? 9.086 7.477 8.539 1 97.25 121 SER A O 1
ATOM 934 N N . ALA A 1 122 ? 7.891 9.398 8.508 1 98.5 122 ALA A N 1
ATOM 935 C CA . ALA A 1 122 ? 8.57 9.891 7.312 1 98.5 122 ALA A CA 1
ATOM 936 C C . ALA A 1 122 ? 10.062 10.086 7.574 1 98.5 122 ALA A C 1
ATOM 938 O O . ALA A 1 122 ? 10.898 9.742 6.727 1 98.5 122 ALA A O 1
ATOM 939 N N . LEU A 1 123 ? 10.359 10.617 8.695 1 98.56 123 LEU A N 1
ATOM 940 C CA . LEU A 1 123 ? 11.75 10.852 9.07 1 98.56 123 LEU A CA 1
ATOM 941 C C . LEU A 1 123 ? 12.5 9.531 9.203 1 98.56 123 LEU A C 1
ATOM 943 O O . LEU A 1 123 ? 13.648 9.422 8.766 1 98.56 123 LEU A O 1
ATOM 947 N N . GLU A 1 124 ? 11.922 8.555 9.836 1 98.62 124 GLU A N 1
ATOM 948 C CA . GLU A 1 124 ? 12.547 7.246 9.953 1 98.62 124 GLU A CA 1
ATOM 949 C C . GLU A 1 124 ? 12.82 6.637 8.586 1 98.62 124 GLU A C 1
ATOM 951 O O . GLU A 1 124 ? 13.883 6.055 8.359 1 98.62 124 GLU A O 1
ATOM 956 N N . ALA A 1 125 ? 11.836 6.738 7.68 1 98.81 125 ALA A N 1
ATOM 957 C CA . ALA A 1 125 ? 12.031 6.25 6.316 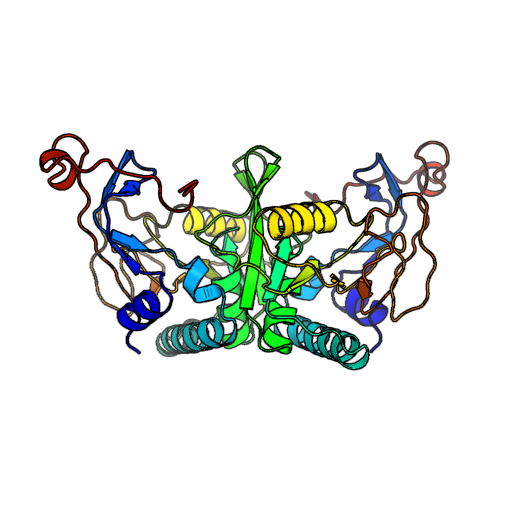1 98.81 125 ALA A CA 1
ATOM 958 C C . ALA A 1 125 ? 13.18 6.984 5.629 1 98.81 125 ALA A C 1
ATOM 960 O O . ALA A 1 125 ? 13.984 6.371 4.934 1 98.81 125 ALA A O 1
ATOM 961 N N . ALA A 1 126 ? 13.242 8.273 5.852 1 98.88 126 ALA A N 1
ATOM 962 C CA . ALA A 1 126 ? 14.32 9.078 5.293 1 98.88 126 ALA A CA 1
ATOM 963 C C . ALA A 1 126 ? 15.68 8.578 5.773 1 98.88 126 ALA A C 1
ATOM 965 O O . ALA A 1 126 ? 16.625 8.453 4.984 1 98.88 126 ALA A O 1
ATOM 966 N N . HIS A 1 127 ? 15.75 8.266 7.012 1 98.81 127 HIS A N 1
ATOM 967 C CA . HIS A 1 127 ? 17 7.785 7.582 1 98.81 127 HIS A CA 1
ATOM 968 C C . HIS A 1 127 ? 17.422 6.461 6.953 1 98.81 127 HIS A C 1
ATOM 970 O O . HIS A 1 127 ? 18.609 6.23 6.715 1 98.81 127 HIS A O 1
ATOM 976 N N . VAL A 1 128 ? 16.469 5.582 6.734 1 98.81 128 VAL A N 1
ATOM 977 C CA . VAL A 1 128 ? 16.766 4.316 6.074 1 98.81 128 VAL A CA 1
ATOM 978 C C . VAL A 1 128 ? 17.359 4.582 4.695 1 98.81 128 VAL A C 1
ATOM 980 O O . VAL A 1 128 ? 18.406 4.023 4.344 1 98.81 128 VAL A O 1
ATOM 983 N N . ILE A 1 129 ? 16.734 5.473 3.887 1 98.88 129 ILE A N 1
ATOM 984 C CA . ILE A 1 129 ? 17.188 5.809 2.537 1 98.88 129 ILE A CA 1
ATOM 985 C C . ILE A 1 129 ? 18.594 6.371 2.584 1 98.88 129 ILE A C 1
ATOM 987 O O . ILE A 1 129 ? 19.469 5.949 1.815 1 98.88 129 ILE A O 1
ATOM 991 N N . GLU A 1 130 ? 18.797 7.25 3.498 1 98.81 130 GLU A N 1
ATOM 992 C CA . GLU A 1 130 ? 20.078 7.918 3.594 1 98.81 130 GLU A CA 1
ATOM 993 C C . GLU A 1 130 ? 21.172 6.953 4.062 1 98.81 130 GLU A C 1
ATOM 995 O O . GLU A 1 130 ? 22.312 7.023 3.602 1 98.81 130 GLU A O 1
ATOM 1000 N N . SER A 1 131 ? 20.844 6.113 4.961 1 98.69 131 SER A N 1
ATOM 1001 C CA . SER A 1 131 ? 21.797 5.133 5.457 1 98.69 131 SER A CA 1
ATOM 1002 C C . SER A 1 131 ? 22.266 4.199 4.344 1 98.69 131 SER A C 1
ATOM 1004 O O . SER A 1 131 ? 23.328 3.578 4.449 1 98.69 131 SER A O 1
ATOM 1006 N N . LEU A 1 132 ? 21.531 4.125 3.285 1 98.25 132 LEU A N 1
ATOM 1007 C CA . LEU A 1 132 ? 21.844 3.236 2.172 1 98.25 132 LEU A CA 1
ATOM 1008 C C . LEU A 1 132 ? 22.484 4.008 1.026 1 98.25 132 LEU A C 1
ATOM 1010 O O . LEU A 1 132 ? 22.719 3.453 -0.049 1 98.25 132 LEU A O 1
ATOM 1014 N N . GLY A 1 133 ? 22.672 5.27 1.243 1 98.62 133 GLY A N 1
ATOM 1015 C CA . GLY A 1 133 ? 23.422 6.07 0.284 1 98.62 133 GLY A CA 1
ATOM 1016 C C . GLY A 1 133 ? 22.531 6.957 -0.565 1 98.62 133 GLY A C 1
ATOM 1017 O O . GLY A 1 133 ? 23.016 7.719 -1.403 1 98.62 133 GLY A O 1
ATOM 1018 N N . GLY A 1 134 ? 21.219 6.898 -0.381 1 98.88 134 GLY A N 1
ATOM 1019 C CA . GLY A 1 134 ? 20.297 7.793 -1.071 1 98.88 134 GLY A CA 1
ATOM 1020 C C . GLY A 1 134 ? 20.281 9.195 -0.497 1 98.88 134 GLY A C 1
ATOM 1021 O O . GLY A 1 134 ? 20.859 9.445 0.565 1 98.88 134 GLY A O 1
ATOM 1022 N N . GLU A 1 135 ? 19.703 10.039 -1.236 1 98.88 135 GLU A N 1
ATOM 1023 C CA . GLU A 1 135 ? 19.516 11.422 -0.808 1 98.88 135 GLU A CA 1
ATOM 1024 C C . GLU A 1 135 ? 18.047 11.797 -0.732 1 98.88 135 GLU A C 1
ATOM 1026 O O . GLU A 1 135 ? 17.312 11.688 -1.725 1 98.88 135 GLU A O 1
ATOM 1031 N N . VAL A 1 136 ? 17.625 12.188 0.447 1 98.94 136 VAL A N 1
ATOM 1032 C CA . VAL A 1 136 ? 16.266 12.695 0.569 1 98.94 136 VAL A CA 1
ATOM 1033 C C . VAL A 1 136 ? 16.25 14.195 0.286 1 98.94 136 VAL A C 1
ATOM 1035 O O . VAL A 1 136 ? 16.906 14.969 0.989 1 98.94 136 VAL A O 1
ATOM 1038 N N . VAL A 1 137 ? 15.469 14.555 -0.705 1 98.94 137 VAL A N 1
ATOM 1039 C CA . VAL A 1 137 ? 15.547 15.945 -1.139 1 98.94 137 VAL A CA 1
ATOM 1040 C C . VAL A 1 137 ? 14.289 16.703 -0.696 1 98.94 137 VAL A C 1
ATOM 1042 O O . VAL A 1 137 ? 14.195 17.906 -0.867 1 98.94 137 VAL A O 1
ATOM 1045 N N . GLY A 1 138 ? 13.336 16 -0.115 1 98.88 138 GLY A N 1
ATOM 1046 C CA . GLY A 1 138 ? 12.117 16.625 0.387 1 98.88 138 GLY A CA 1
ATOM 1047 C C . GLY A 1 138 ? 11.094 15.609 0.875 1 98.88 138 GLY A C 1
ATOM 1048 O O . GLY A 1 138 ? 11.328 14.398 0.801 1 98.88 138 GLY A O 1
ATOM 1049 N N . PHE A 1 139 ? 10.055 16.125 1.391 1 98.94 139 PHE A N 1
ATOM 1050 C CA . PHE A 1 139 ? 8.93 15.359 1.898 1 98.94 139 PHE A CA 1
ATOM 1051 C C . PHE A 1 139 ? 7.625 15.812 1.25 1 98.94 139 PHE A C 1
ATOM 1053 O O . PHE A 1 139 ? 7.527 16.953 0.772 1 98.94 139 PHE A O 1
ATOM 1060 N N . ALA A 1 140 ? 6.652 14.938 1.191 1 98.94 140 ALA A N 1
ATOM 1061 C CA . ALA A 1 140 ? 5.352 15.273 0.624 1 98.94 140 ALA A CA 1
ATOM 1062 C C . ALA A 1 140 ? 4.234 14.5 1.313 1 98.94 140 ALA A C 1
ATOM 1064 O O . ALA A 1 140 ? 4.473 13.438 1.89 1 98.94 140 ALA A O 1
ATOM 1065 N N . ALA A 1 141 ? 3.115 15.008 1.303 1 98.88 141 ALA A N 1
ATOM 1066 C CA . ALA A 1 141 ? 1.898 14.344 1.769 1 98.88 141 ALA A CA 1
ATOM 1067 C C . ALA A 1 141 ? 0.66 14.961 1.128 1 98.88 141 ALA A C 1
ATOM 1069 O O . ALA A 1 141 ? 0.711 16.094 0.622 1 98.88 141 ALA A O 1
ATOM 1070 N N . LEU A 1 142 ? -0.446 14.211 1.112 1 98.69 142 LEU A N 1
ATOM 1071 C CA . LEU A 1 142 ? -1.699 14.828 0.695 1 98.69 142 LEU A CA 1
ATOM 1072 C C . LEU A 1 142 ? -2.139 15.891 1.694 1 98.69 142 LEU A C 1
ATOM 1074 O O . LEU A 1 142 ? -2.518 17 1.303 1 98.69 142 LEU A O 1
ATOM 1078 N N . ALA A 1 143 ? -1.984 15.57 2.963 1 98.5 143 ALA A N 1
ATOM 1079 C CA . ALA A 1 143 ? -2.463 16.469 4.012 1 98.5 143 ALA A CA 1
ATOM 1080 C C . ALA A 1 143 ? -1.425 16.609 5.121 1 98.5 143 ALA A C 1
ATOM 1082 O O . ALA A 1 143 ? -0.747 15.641 5.48 1 98.5 143 ALA A O 1
ATOM 1083 N N . ASN A 1 144 ? -1.303 17.781 5.641 1 97.88 144 ASN A N 1
ATOM 1084 C CA . ASN A 1 144 ? -0.538 18.094 6.84 1 97.88 144 ASN A CA 1
ATOM 1085 C C . ASN A 1 144 ? -1.451 18.375 8.031 1 97.88 144 ASN A C 1
ATOM 1087 O O . ASN A 1 144 ? -2.406 19.141 7.918 1 97.88 144 ASN A O 1
ATOM 1091 N N . ARG A 1 145 ? -1.191 17.75 9.148 1 95.25 145 ARG A N 1
ATOM 1092 C CA . ARG A 1 145 ? -2.061 17.922 10.305 1 95.25 145 ARG A CA 1
ATOM 1093 C C . ARG A 1 145 ? -1.665 19.141 11.117 1 95.25 145 ARG A C 1
ATOM 1095 O O . ARG A 1 145 ? -2.145 19.344 12.242 1 95.25 145 ARG A O 1
ATOM 1102 N N . GLY A 1 146 ? -0.745 19.938 10.602 1 92.12 146 GLY A N 1
ATOM 1103 C CA . GLY A 1 146 ? -0.533 21.266 11.164 1 92.12 146 GLY A CA 1
ATOM 1104 C C . GLY A 1 146 ? 0.716 21.344 12.023 1 92.12 146 GLY A C 1
ATOM 1105 O O . GLY A 1 146 ? 1.021 22.406 12.578 1 92.12 146 GLY A O 1
ATOM 1106 N N . PHE A 1 147 ? 1.44 20.266 12.078 1 93.88 147 PHE A N 1
ATOM 1107 C CA . PHE A 1 147 ? 2.619 20.281 12.938 1 93.88 147 PHE A CA 1
ATOM 1108 C C . PHE A 1 147 ? 3.85 20.734 12.156 1 93.88 147 PHE A C 1
ATOM 1110 O O . PHE A 1 147 ? 4.621 21.562 12.625 1 93.88 147 PHE A O 1
ATOM 1117 N N . CYS A 1 148 ? 4.012 20.25 11.023 1 97.31 148 CYS A N 1
ATOM 1118 C CA . CYS A 1 148 ? 5.199 20.531 10.227 1 97.31 148 CYS A CA 1
ATOM 1119 C C . CYS A 1 148 ? 4.969 21.734 9.312 1 97.31 148 CYS A C 1
ATOM 1121 O O . CYS A 1 148 ? 3.861 21.922 8.805 1 97.31 148 CYS A O 1
ATOM 1123 N N . LYS A 1 149 ? 6.031 22.516 9.125 1 97.44 149 LYS A N 1
ATOM 1124 C CA . LYS A 1 149 ? 5.973 23.609 8.164 1 97.44 149 LYS A CA 1
ATOM 1125 C C . LYS A 1 149 ? 5.902 23.078 6.734 1 97.44 149 LYS A C 1
ATOM 1127 O O . LYS A 1 149 ? 6.676 22.203 6.355 1 97.44 149 LYS A O 1
ATOM 1132 N N . VAL A 1 150 ? 4.98 23.578 6.004 1 98.19 150 VAL A N 1
ATOM 1133 C CA . VAL A 1 150 ? 4.785 23.188 4.609 1 98.19 150 VAL A CA 1
ATOM 1134 C C . VAL A 1 150 ? 5.312 24.281 3.689 1 98.19 150 VAL A C 1
ATOM 1136 O O . VAL A 1 150 ? 4.895 25.438 3.791 1 98.19 150 VAL A O 1
ATOM 1139 N N . ALA A 1 151 ? 6.109 23.906 2.76 1 98.06 151 ALA A N 1
ATOM 1140 C CA . ALA A 1 151 ? 6.84 24.875 1.935 1 98.06 151 ALA A CA 1
ATOM 1141 C C . ALA A 1 151 ? 5.883 25.672 1.061 1 98.06 151 ALA A C 1
ATOM 1143 O O . ALA A 1 151 ? 6.074 26.875 0.873 1 98.06 151 ALA A O 1
ATOM 1144 N N . ASN A 1 152 ? 4.859 25.047 0.527 1 97.94 152 ASN A N 1
ATOM 1145 C CA . ASN A 1 152 ? 3.986 25.703 -0.441 1 97.94 152 ASN A CA 1
ATOM 1146 C C . ASN A 1 152 ? 2.762 26.312 0.234 1 97.94 152 ASN A C 1
ATOM 1148 O O . ASN A 1 152 ? 1.95 26.969 -0.422 1 97.94 152 ASN A O 1
ATOM 1152 N N . LEU A 1 153 ? 2.594 26.141 1.476 1 95.75 153 LEU A N 1
ATOM 1153 C CA . LEU A 1 153 ? 1.428 26.688 2.172 1 95.75 153 LEU A CA 1
ATOM 1154 C C . LEU A 1 153 ? 1.838 27.766 3.164 1 95.75 153 LEU A C 1
ATOM 1156 O O . LEU A 1 153 ? 1.017 28.594 3.557 1 95.75 153 LEU A O 1
ATOM 1160 N N . GLY A 1 154 ? 3.031 27.766 3.621 1 91.88 154 GLY A N 1
ATOM 1161 C CA . GLY A 1 154 ? 3.586 28.875 4.391 1 91.88 154 GLY A CA 1
ATOM 1162 C C . GLY A 1 154 ? 3.145 28.859 5.844 1 91.88 154 GLY A C 1
ATOM 1163 O O . GLY A 1 154 ? 3.172 29.906 6.508 1 91.88 154 GLY A O 1
ATOM 1164 N N . ASN A 1 155 ? 2.688 27.766 6.41 1 94.25 155 ASN A N 1
ATOM 1165 C CA . ASN A 1 155 ? 2.387 27.656 7.832 1 94.25 155 ASN A CA 1
ATOM 1166 C C . ASN A 1 155 ? 3.658 27.516 8.664 1 94.25 155 ASN A C 1
ATOM 1168 O O . ASN A 1 155 ? 4.727 27.219 8.133 1 94.25 155 ASN A O 1
ATOM 1172 N N . ASP A 1 156 ? 3.523 27.703 10.008 1 93.88 156 ASP A N 1
ATOM 1173 C CA . ASP A 1 156 ? 4.664 27.578 10.906 1 93.88 156 ASP A CA 1
ATOM 1174 C C . ASP A 1 156 ? 4.766 26.156 11.469 1 93.88 156 ASP A C 1
ATOM 1176 O O . ASP A 1 156 ? 3.766 25.438 11.531 1 93.88 156 ASP A O 1
ATOM 1180 N N . SER A 1 157 ? 5.977 25.781 11.789 1 95.31 157 SER A N 1
ATOM 1181 C CA . SER A 1 157 ? 6.184 24.5 12.469 1 95.31 157 SER A CA 1
ATOM 1182 C C . SER A 1 157 ? 5.836 24.609 13.953 1 95.31 157 SER A C 1
ATOM 1184 O O . SER A 1 157 ? 6.09 25.641 14.586 1 95.31 157 SER A O 1
ATOM 1186 N N . LYS A 1 158 ? 5.312 23.547 14.453 1 94.19 158 LYS A N 1
ATOM 1187 C CA . LYS A 1 158 ? 5.102 23.438 15.891 1 94.19 158 LYS A CA 1
ATOM 1188 C C . LYS A 1 158 ? 6.25 22.688 16.562 1 94.19 158 LYS A C 1
ATOM 1190 O O . LYS A 1 158 ? 7.043 22.031 15.883 1 94.19 158 LYS A O 1
ATOM 1195 N N . PRO A 1 159 ? 6.367 22.766 17.906 1 92 159 PRO A N 1
ATOM 1196 C CA . PRO A 1 159 ? 7.504 22.188 18.609 1 92 159 PRO A CA 1
ATOM 1197 C C . PRO A 1 159 ? 7.602 20.672 18.406 1 92 159 PRO A C 1
ATOM 1199 O O . PRO A 1 159 ? 8.703 20.109 18.438 1 92 159 PRO A O 1
ATOM 1202 N N . ASN A 1 160 ? 6.512 20.031 18.188 1 91.75 160 ASN A N 1
ATOM 1203 C CA . ASN A 1 160 ? 6.516 18.562 18.078 1 91.75 160 ASN A CA 1
ATOM 1204 C C . ASN A 1 160 ? 6.746 18.109 16.641 1 91.75 160 ASN A C 1
ATOM 1206 O O . ASN A 1 160 ? 6.762 16.906 16.375 1 91.75 160 ASN A O 1
ATOM 1210 N N . ALA A 1 161 ? 6.977 19.062 15.773 1 96.31 161 ALA A N 1
ATOM 1211 C CA . ALA A 1 161 ? 7.305 18.703 14.391 1 96.31 161 ALA A CA 1
ATOM 1212 C C . ALA A 1 161 ? 8.648 17.984 14.32 1 96.31 161 ALA A C 1
ATOM 1214 O O . ALA A 1 161 ? 9.609 18.375 14.984 1 96.31 161 ALA A O 1
ATOM 1215 N N . LYS A 1 162 ? 8.703 16.938 13.484 1 97.5 162 LYS A N 1
ATOM 1216 C CA . LYS A 1 162 ? 9.914 16.109 13.477 1 97.5 162 LYS A CA 1
ATOM 1217 C C . LYS A 1 162 ? 10.625 16.188 12.133 1 97.5 162 LYS A C 1
ATOM 1219 O O . LYS A 1 162 ? 11.773 15.773 12 1 97.5 162 LYS A O 1
ATOM 1224 N N . LEU A 1 163 ? 9.977 16.688 11.07 1 97.94 163 LEU A N 1
ATOM 1225 C CA . LEU A 1 163 ? 10.641 16.797 9.781 1 97.94 163 LEU A CA 1
ATOM 1226 C C . LEU A 1 163 ? 11.797 17.797 9.844 1 97.94 163 LEU A C 1
ATOM 1228 O O . LEU A 1 163 ? 11.695 18.828 10.508 1 97.94 163 LEU A O 1
ATOM 1232 N N . PRO A 1 164 ? 12.844 17.547 9.172 1 96.5 164 PRO A N 1
ATOM 1233 C CA . PRO A 1 164 ? 13.984 18.469 9.195 1 96.5 164 PRO A CA 1
ATOM 1234 C C . PRO A 1 164 ? 13.672 19.797 8.516 1 96.5 164 PRO A C 1
ATOM 1236 O O . PRO A 1 164 ? 12.953 19.828 7.516 1 96.5 164 PRO A O 1
ATOM 1239 N N . SER A 1 165 ? 14.312 20.828 9.016 1 93.56 165 SER A N 1
ATOM 1240 C CA . SER A 1 165 ? 14.039 22.172 8.516 1 93.56 165 SER A CA 1
ATOM 1241 C C . SER A 1 165 ? 14.805 22.453 7.23 1 93.56 165 SER A C 1
ATOM 1243 O O . SER A 1 165 ? 14.484 23.391 6.5 1 93.56 165 SER A O 1
ATOM 1245 N N . ASP A 1 166 ? 15.797 21.688 6.957 1 96.12 166 ASP A N 1
ATOM 1246 C CA . ASP A 1 166 ? 16.656 21.984 5.809 1 96.12 166 ASP A CA 1
ATOM 1247 C C . ASP A 1 166 ? 16.109 21.297 4.547 1 96.12 166 ASP A C 1
ATOM 1249 O O . ASP A 1 166 ? 16.719 21.406 3.479 1 96.12 166 ASP A O 1
ATOM 1253 N N . LYS A 1 167 ? 15.055 20.625 4.633 1 97.56 167 LYS A N 1
ATOM 1254 C CA . LYS A 1 167 ? 14.406 19.984 3.488 1 97.56 167 LYS A CA 1
ATOM 1255 C C . LYS A 1 167 ? 12.945 20.438 3.367 1 97.56 167 LYS A C 1
ATOM 1257 O O . LYS A 1 167 ? 12.242 20.531 4.371 1 97.56 167 LYS A O 1
ATOM 1262 N N . PRO A 1 168 ? 12.516 20.688 2.17 1 98.5 168 PRO A N 1
ATOM 1263 C CA . PRO A 1 168 ? 11.141 21.156 2.012 1 98.5 168 PRO A CA 1
ATOM 1264 C C . PRO A 1 168 ? 10.109 20.047 2.193 1 98.5 168 PRO A C 1
ATOM 1266 O O . PRO A 1 168 ? 10.383 18.891 1.861 1 98.5 168 PRO A O 1
ATOM 1269 N N . PHE A 1 169 ? 9.062 20.438 2.779 1 98.81 169 PHE A N 1
ATOM 1270 C CA . PHE A 1 169 ? 7.883 19.594 2.895 1 98.81 169 PHE A CA 1
ATOM 1271 C C . PHE A 1 169 ? 6.707 20.203 2.139 1 98.81 169 PHE A C 1
ATOM 1273 O O . PHE A 1 169 ? 6.375 21.375 2.338 1 98.81 169 PHE A O 1
ATOM 1280 N N . PHE A 1 170 ? 6.043 19.391 1.194 1 98.88 170 PHE A N 1
ATOM 1281 C CA . PHE A 1 170 ? 4.93 19.844 0.373 1 98.88 170 PHE A CA 1
ATOM 1282 C C . PHE A 1 170 ? 3.646 19.109 0.73 1 98.88 170 PHE A C 1
ATOM 1284 O O . PHE A 1 170 ? 3.674 17.906 1.009 1 98.88 170 PHE A O 1
ATOM 1291 N N . ALA A 1 171 ? 2.549 19.781 0.672 1 98.75 171 ALA A N 1
ATOM 1292 C CA . ALA A 1 171 ? 1.237 19.188 0.922 1 98.75 171 ALA A CA 1
ATOM 1293 C C . ALA A 1 171 ? 0.146 19.922 0.158 1 98.75 171 ALA A C 1
ATOM 1295 O O . ALA A 1 171 ? 0.347 21.062 -0.276 1 98.75 171 ALA A O 1
ATOM 1296 N N . LEU A 1 172 ? -1.007 19.281 -0.042 1 98.62 172 LEU A N 1
ATOM 1297 C CA . LEU A 1 172 ? -2.117 19.906 -0.75 1 98.62 172 LEU A CA 1
ATOM 1298 C C . LEU A 1 172 ? -2.979 20.719 0.207 1 98.62 172 LEU A C 1
ATOM 1300 O O . LEU A 1 172 ? -3.74 21.594 -0.225 1 98.62 172 LEU A O 1
ATOM 1304 N N . GLY A 1 173 ? -2.912 20.375 1.47 1 97.94 173 GLY A N 1
ATOM 1305 C CA . GLY A 1 173 ? -3.688 21.094 2.467 1 97.94 173 GLY A CA 1
ATOM 1306 C C . GLY A 1 173 ? -3.121 20.969 3.869 1 97.94 173 GLY A C 1
ATOM 1307 O O . GLY A 1 173 ? -2.398 20.016 4.168 1 97.94 173 GLY A O 1
ATOM 1308 N N . ASN A 1 174 ? -3.365 21.953 4.688 1 97.25 174 ASN A N 1
ATOM 1309 C CA . ASN A 1 174 ? -2.99 22 6.094 1 97.25 174 ASN A CA 1
ATOM 1310 C C . ASN A 1 174 ? -4.219 21.969 7 1 97.25 174 ASN A C 1
ATOM 1312 O O . ASN A 1 174 ? -5.094 22.828 6.895 1 97.25 174 ASN A O 1
ATOM 1316 N N . PHE A 1 175 ? -4.289 20.969 7.855 1 96.81 175 PHE A N 1
ATOM 1317 C CA . PHE A 1 175 ? -5.402 20.812 8.781 1 96.81 175 PHE A CA 1
ATOM 1318 C C . PHE A 1 175 ? -4.934 20.953 10.227 1 96.81 175 PHE A C 1
ATOM 1320 O O . PHE A 1 175 ? -4.336 20.031 10.789 1 96.81 175 PHE A O 1
ATOM 1327 N N . GLU A 1 176 ? -5.254 21.984 10.781 1 93.81 176 GLU A N 1
ATOM 1328 C CA . GLU A 1 176 ? -4.902 22.234 12.18 1 93.81 176 GLU A CA 1
ATOM 1329 C C . GLU A 1 176 ? -6.113 22.062 13.094 1 93.81 176 GLU A C 1
ATOM 1331 O O . GLU A 1 176 ? -7.035 22.875 13.078 1 93.81 176 GLU A O 1
ATOM 1336 N N . PHE A 1 177 ? -6.098 21 13.852 1 93.94 177 PHE A N 1
ATOM 1337 C CA . PHE A 1 177 ? -7.18 20.719 14.781 1 93.94 177 PHE A CA 1
ATOM 1338 C C . PHE A 1 177 ? -6.754 21.031 16.219 1 93.94 177 PHE A C 1
ATOM 1340 O O . PHE A 1 177 ? -5.594 20.844 16.578 1 93.94 177 PHE A O 1
ATOM 1347 N N . GLU A 1 178 ? -7.746 21.469 16.984 1 93.19 178 GLU A N 1
ATOM 1348 C CA . GLU A 1 178 ? -7.484 21.578 18.406 1 93.19 178 GLU A CA 1
ATOM 1349 C C . GLU A 1 178 ? -7.301 20.203 19.047 1 93.19 178 GLU A C 1
ATOM 1351 O O . GLU A 1 178 ? -8 19.266 18.688 1 93.19 178 GLU A O 1
ATOM 1356 N N . ILE A 1 179 ? -6.359 20.188 19.859 1 92.44 179 ILE A N 1
ATOM 1357 C CA . ILE A 1 179 ? -6.066 18.969 20.625 1 92.44 179 ILE A CA 1
ATOM 1358 C C . ILE A 1 179 ? -6.23 19.25 22.125 1 92.44 179 ILE A C 1
ATOM 1360 O O . ILE A 1 179 ? -5.773 20.281 22.609 1 92.44 179 ILE A O 1
ATOM 1364 N N . TYR A 1 180 ? -6.859 18.328 22.766 1 95.81 180 TYR A N 1
ATOM 1365 C CA . TYR A 1 180 ? -7.172 18.531 24.172 1 95.81 180 TYR A CA 1
ATOM 1366 C C . TYR A 1 180 ? -6.547 17.438 25.047 1 95.81 180 TYR A C 1
ATOM 1368 O O . TYR A 1 180 ? -6.633 16.25 24.719 1 95.81 180 TYR A O 1
ATOM 1376 N N . GLU A 1 181 ? -5.984 17.953 26.078 1 95.69 181 GLU A N 1
ATOM 1377 C CA . GLU A 1 181 ? -5.715 16.969 27.125 1 95.69 181 GLU A CA 1
ATOM 1378 C C . GLU A 1 181 ? -7.012 16.406 27.719 1 95.69 181 GLU A C 1
ATOM 1380 O O . GLU A 1 181 ? -7.984 17.156 27.891 1 95.69 181 GLU A O 1
ATOM 1385 N N . PRO A 1 182 ? -6.891 15.172 27.984 1 95.25 182 PRO A N 1
ATOM 1386 C CA . PRO A 1 182 ? -8.125 14.555 28.484 1 95.25 182 PRO A CA 1
ATOM 1387 C C . PRO A 1 182 ? -8.742 15.344 29.641 1 95.25 182 PRO A C 1
ATOM 1389 O O . PRO A 1 182 ? -9.961 15.523 29.688 1 95.25 182 PRO A O 1
ATOM 1392 N N . GLU A 1 183 ? -7.941 15.836 30.547 1 95.12 183 GLU A N 1
ATOM 1393 C CA . GLU A 1 183 ? -8.422 16.531 31.75 1 95.12 183 GLU A CA 1
ATOM 1394 C C . GLU A 1 183 ? -9.055 17.875 31.391 1 95.12 183 GLU A C 1
ATOM 1396 O O . GLU A 1 183 ? -9.812 18.422 32.188 1 95.12 183 GLU A O 1
ATOM 1401 N N . HIS A 1 184 ? -8.797 18.406 30.297 1 96.38 184 HIS A N 1
ATOM 1402 C CA . HIS A 1 184 ? -9.273 19.734 29.891 1 96.38 184 HIS A CA 1
ATOM 1403 C C . HIS A 1 184 ? -10.102 19.656 28.625 1 96.38 184 HIS A C 1
ATOM 1405 O O . HIS A 1 184 ? -10.266 20.656 27.922 1 96.38 184 HIS A O 1
ATOM 1411 N N . CYS A 1 185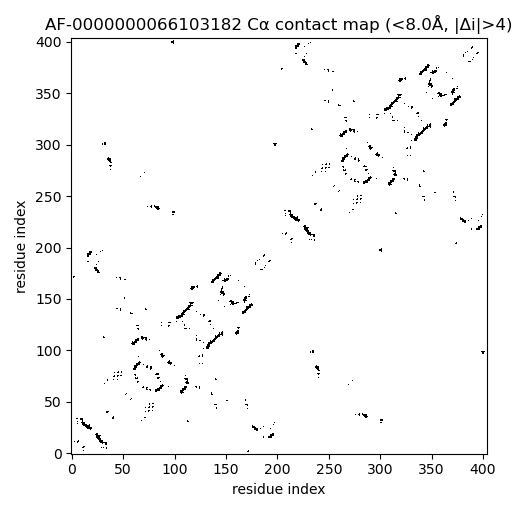 ? -10.492 18.5 28.234 1 97.25 185 CYS A N 1
ATOM 1412 C CA . CYS A 1 185 ? -11.227 18.297 27 1 97.25 185 CYS A CA 1
ATOM 1413 C C . CYS A 1 185 ? -12.672 18.766 27.125 1 97.25 185 CYS A C 1
ATOM 1415 O O . CYS A 1 185 ? -13.422 18.25 27.953 1 97.25 185 CYS A O 1
ATOM 1417 N N . PRO A 1 186 ? -13.062 19.734 26.344 1 97.12 186 PRO A N 1
ATOM 1418 C CA . PRO A 1 186 ? -14.438 20.234 26.422 1 97.12 186 PRO A CA 1
ATOM 1419 C C . PRO A 1 186 ? -15.469 19.188 26.031 1 97.12 186 PRO A C 1
ATOM 1421 O O . PRO A 1 186 ? -16.609 19.234 26.5 1 97.12 186 PRO A O 1
ATOM 1424 N N . LEU A 1 187 ? -15.078 18.312 25.156 1 96.56 187 LEU A N 1
ATOM 1425 C CA . LEU A 1 187 ? -15.984 17.25 24.75 1 96.56 187 LEU A CA 1
ATOM 1426 C C . LEU A 1 187 ? -16.25 16.281 25.891 1 96.56 187 LEU A C 1
ATOM 1428 O O . LEU A 1 187 ? -17.391 15.836 26.094 1 96.56 187 LEU A O 1
ATOM 1432 N N . CYS A 1 188 ? -15.219 15.977 26.578 1 96.19 188 CYS A N 1
ATOM 1433 C CA . CYS A 1 188 ? -15.383 15.156 27.781 1 96.19 188 CYS A CA 1
ATOM 1434 C C . CYS A 1 188 ? -16.297 15.836 28.797 1 96.19 188 CYS A C 1
ATOM 1436 O O . CYS A 1 188 ? -17.141 15.188 29.406 1 96.19 188 CYS A O 1
ATOM 1438 N N . LYS A 1 189 ? -16.109 17.031 28.984 1 96.06 189 LYS A N 1
ATOM 1439 C CA . LYS A 1 189 ? -16.906 17.812 29.938 1 96.06 189 LYS A CA 1
ATOM 1440 C C . LYS A 1 189 ? -18.391 17.797 29.562 1 96.06 189 LYS A C 1
ATOM 1442 O O . LYS A 1 189 ? -19.25 17.891 30.438 1 96.06 189 LYS A O 1
ATOM 1447 N N . SER A 1 190 ? -18.688 17.656 28.344 1 95.25 190 SER A N 1
ATOM 1448 C CA . SER A 1 190 ? -20.062 17.641 27.875 1 95.25 190 SER A CA 1
ATOM 1449 C C . SER A 1 190 ? -20.656 16.234 27.984 1 95.25 190 SER A C 1
ATOM 1451 O O . SER A 1 190 ? -21.828 16.031 27.656 1 95.25 190 SER A O 1
ATOM 1453 N N . GLY A 1 191 ? -19.781 15.242 28.359 1 94.12 191 GLY A N 1
ATOM 1454 C CA . GLY A 1 191 ? -20.297 13.906 28.594 1 94.12 191 GLY A CA 1
ATOM 1455 C C . GLY A 1 191 ? -19.969 12.945 27.453 1 94.12 191 GLY A C 1
ATOM 1456 O O . GLY A 1 191 ? -20.297 11.758 27.531 1 94.12 191 GLY A O 1
ATOM 1457 N N . SER A 1 192 ? -19.344 13.438 26.438 1 94.69 192 SER A N 1
ATOM 1458 C CA . SER A 1 192 ? -19.016 12.586 25.297 1 94.69 192 SER A CA 1
ATOM 1459 C C . SER A 1 192 ? -17.828 11.68 25.625 1 94.69 192 SER A C 1
ATOM 1461 O O . SER A 1 192 ? -16.922 12.078 26.359 1 94.69 192 SER A O 1
ATOM 1463 N N . LYS A 1 193 ? -17.844 10.445 25.219 1 93.81 193 LYS A N 1
ATOM 1464 C CA . LYS A 1 193 ? -16.719 9.516 25.391 1 93.81 193 LYS A CA 1
ATOM 1465 C C . LYS A 1 193 ? -15.867 9.461 24.125 1 93.81 193 LYS A C 1
ATOM 1467 O O . LYS A 1 193 ? -16.391 9.297 23.016 1 93.81 193 LYS A O 1
ATOM 1472 N N . ALA A 1 194 ? -14.539 9.594 24.281 1 95.12 194 ALA A N 1
ATOM 1473 C CA . ALA A 1 194 ? -13.617 9.562 23.156 1 95.12 194 ALA A CA 1
ATOM 1474 C C . ALA A 1 194 ? -13.461 8.148 22.609 1 95.12 194 ALA A C 1
ATOM 1476 O O . ALA A 1 194 ? -13.383 7.184 23.375 1 95.12 194 ALA A O 1
ATOM 1477 N N . ILE A 1 195 ? -13.422 8.062 21.312 1 91.94 195 ILE A N 1
ATOM 1478 C CA . ILE A 1 195 ? -13.242 6.762 20.688 1 91.94 195 ILE A CA 1
ATOM 1479 C C . ILE A 1 195 ? -11.977 6.77 19.844 1 91.94 195 ILE A C 1
ATOM 1481 O O . 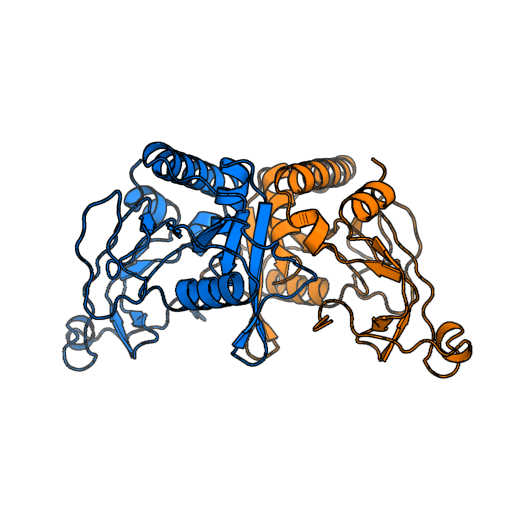ILE A 1 195 ? -11.586 7.812 19.312 1 91.94 195 ILE A O 1
ATOM 1485 N N . LYS A 1 196 ? -11.273 5.57 19.719 1 85.88 196 LYS A N 1
ATOM 1486 C CA . LYS A 1 196 ? -10.133 5.438 18.828 1 85.88 196 LYS A CA 1
ATOM 1487 C C . LYS A 1 196 ? -10.578 5.363 17.375 1 85.88 196 LYS A C 1
ATOM 1489 O O . LYS A 1 196 ? -11.406 4.516 17.016 1 85.88 196 LYS A O 1
ATOM 1494 N N . PRO A 1 197 ? -10.031 6.309 16.672 1 76 197 PRO A N 1
ATOM 1495 C CA . PRO A 1 197 ? -10.469 6.289 15.281 1 76 197 PRO A CA 1
ATOM 1496 C C . PRO A 1 197 ? -9.984 5.051 14.523 1 76 197 PRO A C 1
ATOM 1498 O O . PRO A 1 197 ? -8.898 4.543 14.805 1 76 197 PRO A O 1
ATOM 1501 N N . GLY A 1 198 ? -10.758 4.582 13.43 1 61.38 198 GLY A N 1
ATOM 1502 C CA . GLY A 1 198 ? -10.359 3.445 12.609 1 61.38 198 GLY A CA 1
ATOM 1503 C C . GLY A 1 198 ? -10.734 2.109 13.227 1 61.38 198 GLY A C 1
ATOM 1504 O O . GLY A 1 198 ? -10.664 1.072 12.562 1 61.38 198 GLY A O 1
ATOM 1505 N N . SER A 1 199 ? -10.727 2 14.648 1 51.19 199 SER A N 1
ATOM 1506 C CA . SER A 1 199 ? -11.102 0.775 15.344 1 51.19 199 SER A CA 1
ATOM 1507 C C . SER A 1 199 ? -12.609 0.551 15.297 1 51.19 199 SER A C 1
ATOM 1509 O O . SER A 1 199 ? -13.125 -0.365 15.938 1 51.19 199 SER A O 1
ATOM 1511 N N . ARG A 1 200 ? -13.406 1.24 14.734 1 42.25 200 ARG A N 1
ATOM 1512 C CA . ARG A 1 200 ? -14.82 1.16 15.094 1 42.25 200 ARG A CA 1
ATOM 1513 C C . ARG A 1 200 ? -15.336 -0.266 14.945 1 42.25 200 ARG A C 1
ATOM 1515 O O . ARG A 1 200 ? -15.227 -0.864 13.867 1 42.25 200 ARG A O 1
ATOM 1522 N N . GLY A 1 201 ? -15.211 -1.171 15.852 1 36.34 201 GLY A N 1
ATOM 1523 C CA . GLY A 1 201 ? -16.297 -2.078 16.188 1 36.34 201 GLY A CA 1
ATOM 1524 C C . GLY A 1 201 ? -17.641 -1.396 16.25 1 36.34 201 GLY A C 1
ATOM 1525 O O . GLY A 1 201 ? -18.594 -1.942 16.828 1 36.34 201 GLY A O 1
ATOM 1526 N N . ASN A 1 202 ? -17.844 -0.053 15.812 1 29.92 202 ASN A N 1
ATOM 1527 C CA . ASN A 1 202 ? -19.25 0.221 16.094 1 29.92 202 ASN A CA 1
ATOM 1528 C C . ASN A 1 202 ? -20.172 -0.699 15.305 1 29.92 202 ASN A C 1
ATOM 1530 O O . ASN A 1 202 ? -19.891 -1.024 14.148 1 29.92 202 ASN A O 1
ATOM 1534 N N . MET B 1 1 ? 1.383 -10.883 -23.812 1 86.38 1 MET B N 1
ATOM 1535 C CA . MET B 1 1 ? 2.432 -10.344 -22.938 1 86.38 1 MET B CA 1
ATOM 1536 C C . MET B 1 1 ? 3.285 -11.461 -22.359 1 86.38 1 MET B C 1
ATOM 1538 O O . MET B 1 1 ? 2.775 -12.547 -22.062 1 86.38 1 MET B O 1
ATOM 1542 N N . ASP B 1 2 ? 4.625 -11.273 -22.375 1 95.44 2 ASP B N 1
ATOM 1543 C CA . ASP B 1 2 ? 5.555 -12.25 -21.812 1 95.44 2 ASP B CA 1
ATOM 1544 C C . ASP B 1 2 ? 5.949 -11.875 -20.391 1 95.44 2 ASP B C 1
ATOM 1546 O O . ASP B 1 2 ? 6.926 -11.156 -20.172 1 95.44 2 ASP B O 1
ATOM 1550 N N . LEU B 1 3 ? 5.172 -12.406 -19.359 1 97.19 3 LEU B N 1
ATOM 1551 C CA . LEU B 1 3 ? 5.344 -12.016 -17.969 1 97.19 3 LEU B CA 1
ATOM 1552 C C . LEU B 1 3 ? 6.723 -12.422 -17.453 1 97.19 3 LEU B C 1
ATOM 1554 O O . LEU B 1 3 ? 7.352 -11.68 -16.703 1 97.19 3 LEU B O 1
ATOM 1558 N N . GLU B 1 4 ? 7.156 -13.594 -17.828 1 96.69 4 GLU B N 1
ATOM 1559 C CA . GLU B 1 4 ? 8.469 -14.062 -17.391 1 96.69 4 GLU B CA 1
ATOM 1560 C C . GLU B 1 4 ? 9.57 -13.086 -17.797 1 96.69 4 GLU B C 1
ATOM 1562 O O . GLU B 1 4 ? 10.43 -12.742 -16.984 1 96.69 4 GLU B O 1
ATOM 1567 N N . LYS B 1 5 ? 9.57 -12.672 -19.047 1 97.75 5 LYS B N 1
ATOM 1568 C CA . LYS B 1 5 ? 10.562 -11.703 -19.531 1 97.75 5 LYS B CA 1
ATOM 1569 C C . LYS B 1 5 ? 10.477 -10.398 -18.75 1 97.75 5 LYS B C 1
ATOM 1571 O O . LYS B 1 5 ? 11.5 -9.789 -18.422 1 97.75 5 LYS B O 1
ATOM 1576 N N . ILE B 1 6 ? 9.258 -9.969 -18.5 1 98.19 6 ILE B N 1
ATOM 1577 C CA . ILE B 1 6 ? 9.047 -8.734 -17.75 1 98.19 6 ILE B CA 1
ATOM 1578 C C . ILE B 1 6 ? 9.656 -8.859 -16.359 1 98.19 6 ILE B C 1
ATOM 1580 O O . ILE B 1 6 ? 10.352 -7.953 -15.898 1 98.19 6 ILE B O 1
ATOM 1584 N N . TYR B 1 7 ? 9.414 -9.984 -15.672 1 98.12 7 TYR B N 1
ATOM 1585 C CA . TYR B 1 7 ? 9.961 -10.219 -14.336 1 98.12 7 TYR B CA 1
ATOM 1586 C C . TYR B 1 7 ? 11.484 -10.273 -14.375 1 98.12 7 TYR B C 1
ATOM 1588 O O . TYR B 1 7 ? 12.156 -9.742 -13.492 1 98.12 7 TYR B O 1
ATOM 1596 N N . LYS B 1 8 ? 12.008 -10.914 -15.406 1 97.44 8 LYS B N 1
ATOM 1597 C CA . LYS B 1 8 ? 13.461 -10.984 -15.555 1 97.44 8 LYS B CA 1
ATOM 1598 C C . LYS B 1 8 ? 14.055 -9.602 -15.781 1 97.44 8 LYS B C 1
ATOM 1600 O O . LYS B 1 8 ? 15.039 -9.234 -15.133 1 97.44 8 LYS B O 1
ATOM 1605 N N . ASP B 1 9 ? 13.438 -8.844 -16.641 1 97.56 9 ASP B N 1
ATOM 1606 C CA . ASP B 1 9 ? 13.922 -7.508 -16.953 1 97.56 9 ASP B CA 1
ATOM 1607 C C . ASP B 1 9 ? 13.875 -6.598 -15.734 1 97.56 9 ASP B C 1
ATOM 1609 O O . ASP B 1 9 ? 14.711 -5.707 -15.578 1 97.56 9 ASP B O 1
ATOM 1613 N N . ALA B 1 10 ? 12.945 -6.84 -14.805 1 96.81 10 ALA B N 1
ATOM 1614 C CA . ALA B 1 10 ? 12.773 -6.02 -13.609 1 96.81 10 ALA B CA 1
ATOM 1615 C C . ALA B 1 10 ? 13.641 -6.531 -12.461 1 96.81 10 ALA B C 1
ATOM 1617 O O . ALA B 1 10 ? 13.617 -5.969 -11.367 1 96.81 10 ALA B O 1
ATOM 1618 N N . GLY B 1 11 ? 14.359 -7.598 -12.719 1 95.56 11 GLY B N 1
ATOM 1619 C CA . GLY B 1 11 ? 15.141 -8.195 -11.641 1 95.56 11 GLY B CA 1
ATOM 1620 C C . GLY B 1 11 ? 14.289 -8.891 -10.602 1 95.56 11 GLY B C 1
ATOM 1621 O O . GLY B 1 11 ? 14.688 -9.008 -9.445 1 95.56 11 GLY B O 1
ATOM 1622 N N . ALA B 1 12 ? 13.086 -9.281 -10.992 1 96.69 12 ALA B N 1
ATOM 1623 C CA . ALA B 1 12 ? 12.109 -9.852 -10.062 1 96.69 12 ALA B CA 1
ATOM 1624 C C . ALA B 1 12 ? 12.094 -11.375 -10.164 1 96.69 12 ALA B C 1
ATOM 1626 O O . ALA B 1 12 ? 11.453 -12.047 -9.344 1 96.69 12 ALA B O 1
ATOM 1627 N N . TYR B 1 13 ? 12.656 -11.906 -11.203 1 96.56 13 TYR B N 1
ATOM 1628 C CA . TYR B 1 13 ? 12.844 -13.344 -11.383 1 96.56 13 TYR B CA 1
ATOM 1629 C C . TYR B 1 13 ? 14.25 -13.766 -10.984 1 96.56 13 TYR B C 1
ATOM 1631 O O . TYR B 1 13 ? 15.164 -13.766 -11.812 1 96.56 13 TYR B O 1
ATOM 1639 N N . LEU B 1 14 ? 14.391 -14.289 -9.773 1 94.81 14 LEU B N 1
ATOM 1640 C CA . LEU B 1 14 ? 15.711 -14.508 -9.188 1 94.81 14 LEU B CA 1
ATOM 1641 C C . LEU B 1 14 ? 16.125 -15.977 -9.312 1 94.81 14 LEU B C 1
ATOM 1643 O O . LEU B 1 14 ? 15.273 -16.875 -9.227 1 94.81 14 LEU B O 1
ATOM 1647 N N . GLU B 1 15 ? 17.328 -16.125 -9.586 1 94.75 15 GLU B N 1
ATOM 1648 C CA . GLU B 1 15 ? 17.922 -17.453 -9.602 1 94.75 15 GLU B CA 1
ATOM 1649 C C . GLU B 1 15 ? 19.031 -17.578 -8.555 1 94.75 15 GLU B C 1
ATOM 1651 O O . GLU B 1 15 ? 19.875 -16.703 -8.43 1 94.75 15 GLU B O 1
ATOM 1656 N N . GLY B 1 16 ? 18.984 -18.609 -7.82 1 94.62 16 GLY B N 1
ATOM 1657 C CA . GLY B 1 16 ? 19.906 -18.891 -6.734 1 94.62 16 GLY B CA 1
ATOM 1658 C C . GLY B 1 16 ? 19.484 -20.047 -5.863 1 94.62 16 GLY B C 1
ATOM 1659 O O . GLY B 1 16 ? 18.938 -21.031 -6.363 1 94.62 16 GLY B O 1
ATOM 1660 N N . HIS B 1 17 ? 19.953 -20.062 -4.609 1 96.69 17 HIS B N 1
ATOM 1661 C CA . HIS B 1 17 ? 19.562 -21.031 -3.596 1 96.69 17 HIS B CA 1
ATOM 1662 C C . HIS B 1 17 ? 18.797 -20.359 -2.459 1 96.69 17 HIS B C 1
ATOM 1664 O O . HIS B 1 17 ? 19.391 -19.766 -1.565 1 96.69 17 HIS B O 1
ATOM 1670 N N . PHE B 1 18 ? 17.469 -20.609 -2.463 1 95.62 18 PHE B N 1
ATOM 1671 C CA . PHE B 1 18 ? 16.609 -19.812 -1.595 1 95.62 18 PHE B CA 1
ATOM 1672 C C . PHE B 1 18 ? 15.953 -20.688 -0.535 1 95.62 18 PHE B C 1
ATOM 1674 O O . PHE B 1 18 ? 15.531 -21.812 -0.819 1 95.62 18 PHE B O 1
ATOM 1681 N N . LEU B 1 19 ? 15.938 -20.141 0.65 1 95.06 19 LEU B N 1
ATOM 1682 C CA . LEU B 1 19 ? 15.188 -20.719 1.754 1 95.06 19 LEU B CA 1
ATOM 1683 C C . LEU B 1 19 ? 13.781 -20.125 1.823 1 95.06 19 LEU B C 1
ATOM 1685 O O . LEU B 1 19 ? 13.617 -18.922 2.068 1 95.06 19 LEU B O 1
ATOM 1689 N N . LEU B 1 20 ? 12.844 -20.984 1.645 1 90.44 20 LEU B N 1
ATOM 1690 C CA . LEU B 1 20 ? 11.453 -20.547 1.682 1 90.44 20 LEU B CA 1
ATOM 1691 C C . LEU B 1 20 ? 10.922 -20.547 3.111 1 90.44 20 LEU B C 1
ATOM 1693 O O . LEU B 1 20 ? 11.531 -21.125 4.008 1 90.44 20 LEU B O 1
ATOM 1697 N N . SER B 1 21 ? 9.82 -19.875 3.342 1 84.31 21 SER B N 1
ATOM 1698 C CA . SER B 1 21 ? 9.219 -19.797 4.672 1 84.31 21 SER B CA 1
ATOM 1699 C C . SER B 1 21 ? 8.781 -21.172 5.168 1 84.31 21 SER B C 1
ATOM 1701 O O . SER B 1 21 ? 8.703 -21.391 6.375 1 84.31 21 SER B O 1
ATOM 1703 N N . SER B 1 22 ? 8.508 -22.031 4.262 1 86 22 SER B N 1
ATOM 1704 C CA . SER B 1 22 ? 8.109 -23.391 4.605 1 86 22 SER B CA 1
ATOM 1705 C C . SER B 1 22 ? 9.289 -24.203 5.137 1 86 22 SER B C 1
ATOM 1707 O O . SER B 1 22 ? 9.109 -25.297 5.676 1 86 22 SER B O 1
ATOM 1709 N N . GLY B 1 23 ? 10.406 -23.641 4.934 1 91.25 23 GLY B N 1
ATOM 1710 C CA . GLY B 1 23 ? 11.617 -24.375 5.262 1 91.25 23 GLY B CA 1
ATOM 1711 C C . GLY B 1 23 ? 12.219 -25.094 4.07 1 91.25 23 GLY B C 1
ATOM 1712 O O . GLY B 1 23 ? 13.367 -25.531 4.121 1 91.25 23 GLY B O 1
ATOM 1713 N N . ASN B 1 24 ? 11.5 -25.156 3.051 1 94.31 24 ASN B N 1
ATOM 1714 C CA . ASN B 1 24 ? 11.992 -25.812 1.836 1 94.31 24 ASN B CA 1
ATOM 1715 C C . ASN B 1 24 ? 12.898 -24.875 1.034 1 94.31 24 ASN B C 1
ATOM 1717 O O . ASN B 1 24 ? 13.016 -23.688 1.356 1 94.31 24 ASN B O 1
ATOM 1721 N N . HIS B 1 25 ? 13.547 -25.5 0.062 1 96.81 25 HIS B N 1
ATOM 1722 C CA . HIS B 1 25 ? 14.477 -24.734 -0.767 1 96.81 25 HIS B CA 1
ATOM 1723 C C . HIS B 1 25 ? 13.977 -24.625 -2.203 1 96.81 25 HIS B C 1
ATOM 1725 O O . HIS B 1 25 ? 13.18 -25.453 -2.648 1 96.81 25 HIS B O 1
ATOM 1731 N N . SER B 1 26 ? 14.383 -23.656 -2.852 1 95.44 26 SER B N 1
ATOM 1732 C CA . SER B 1 26 ? 14.062 -23.453 -4.262 1 95.44 26 SER B CA 1
ATOM 1733 C C . SER B 1 26 ? 15.219 -22.797 -5.008 1 95.44 26 SER B C 1
ATOM 1735 O O . SER B 1 26 ? 15.984 -22.031 -4.418 1 95.44 26 SER B O 1
ATOM 1737 N N . GLN B 1 27 ? 15.328 -23.141 -6.23 1 95.44 27 GLN B N 1
ATOM 1738 C CA . GLN B 1 27 ? 16.344 -22.531 -7.074 1 95.44 27 GLN B CA 1
ATOM 1739 C C . GLN B 1 27 ? 15.891 -21.156 -7.582 1 95.44 27 GLN B C 1
ATOM 1741 O O . GLN B 1 27 ? 16.719 -20.312 -7.914 1 95.44 27 GLN B O 1
ATOM 1746 N N . PHE B 1 28 ? 14.594 -20.953 -7.629 1 95.31 28 PHE B N 1
ATOM 1747 C CA . PHE B 1 28 ? 14.047 -19.719 -8.172 1 95.31 28 PHE B CA 1
ATOM 1748 C C . PHE B 1 28 ? 13.141 -19.031 -7.16 1 95.31 28 PHE B C 1
ATOM 1750 O O . PHE B 1 28 ? 12.594 -19.688 -6.27 1 95.31 28 PHE B O 1
ATOM 1757 N N . TYR B 1 29 ? 13.117 -17.812 -7.305 1 94.31 29 TYR B N 1
ATOM 1758 C CA . TYR B 1 29 ? 12.281 -16.984 -6.453 1 94.31 29 TYR B CA 1
ATOM 1759 C C . TYR B 1 29 ? 11.734 -15.789 -7.227 1 94.31 29 TYR B C 1
ATOM 1761 O O . TYR B 1 29 ? 12.438 -15.203 -8.055 1 94.31 29 TYR B O 1
ATOM 1769 N N . LEU B 1 30 ? 10.469 -15.484 -6.938 1 95.06 30 LEU B N 1
ATOM 1770 C CA . LEU B 1 30 ? 9.844 -14.32 -7.555 1 95.06 30 LEU B CA 1
ATOM 1771 C C . LEU B 1 30 ? 9.703 -13.188 -6.547 1 95.06 30 LEU B C 1
ATOM 1773 O O . LEU B 1 30 ? 9.156 -13.375 -5.457 1 95.06 30 LEU B O 1
ATOM 1777 N N . GLN B 1 31 ? 10.188 -12.031 -6.875 1 94 31 GLN B N 1
ATOM 1778 C CA . GLN B 1 31 ? 10.055 -10.82 -6.074 1 94 31 GLN B CA 1
ATOM 1779 C C . GLN B 1 31 ? 9.211 -9.773 -6.801 1 94 31 GLN B C 1
ATOM 1781 O O . GLN B 1 31 ? 9.734 -8.766 -7.27 1 94 31 GLN B O 1
ATOM 1786 N N . SER B 1 32 ? 7.934 -9.891 -6.691 1 95.69 32 SER B N 1
ATOM 1787 C CA . SER B 1 32 ? 7.016 -9.094 -7.496 1 95.69 32 SER B CA 1
ATOM 1788 C C . SER B 1 32 ? 7.105 -7.617 -7.129 1 95.69 32 SER B C 1
ATOM 1790 O O . SER B 1 32 ? 6.762 -6.75 -7.938 1 95.69 32 SER B O 1
ATOM 1792 N N . ALA B 1 33 ? 7.543 -7.359 -5.918 1 96.19 33 ALA B N 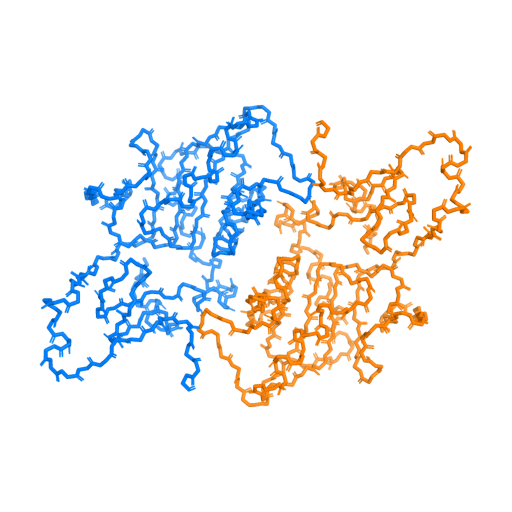1
ATOM 1793 C CA . ALA B 1 33 ? 7.676 -5.969 -5.492 1 96.19 33 ALA B CA 1
ATOM 1794 C C . ALA B 1 33 ? 8.602 -5.195 -6.426 1 96.19 33 ALA B C 1
ATOM 1796 O O . ALA B 1 33 ? 8.406 -3.996 -6.645 1 96.19 33 ALA B O 1
ATOM 1797 N N . LYS B 1 34 ? 9.562 -5.863 -7.02 1 96.56 34 LYS B N 1
ATOM 1798 C CA . LYS B 1 34 ? 10.516 -5.215 -7.922 1 96.56 34 LYS B CA 1
ATOM 1799 C C . LYS B 1 34 ? 9.836 -4.77 -9.211 1 96.56 34 LYS B C 1
ATOM 1801 O O . LYS B 1 34 ? 10.18 -3.732 -9.781 1 96.56 34 LYS B O 1
ATOM 1806 N N . VAL B 1 35 ? 8.914 -5.539 -9.68 1 97.94 35 VAL B N 1
ATOM 1807 C CA . VAL B 1 35 ? 8.141 -5.188 -10.859 1 97.94 35 VAL B CA 1
ATOM 1808 C C . VAL B 1 35 ? 7.266 -3.973 -10.562 1 97.94 35 VAL B C 1
ATOM 1810 O O . VAL B 1 35 ? 7.086 -3.102 -11.414 1 97.94 35 VAL B O 1
ATOM 1813 N N . LEU B 1 36 ? 6.805 -3.834 -9.367 1 98.62 36 LEU B N 1
ATOM 1814 C CA . LEU B 1 36 ? 5.828 -2.828 -8.961 1 98.62 36 LEU B CA 1
ATOM 1815 C C . LEU B 1 36 ? 6.516 -1.52 -8.586 1 98.62 36 LEU B C 1
ATOM 1817 O O . LEU B 1 36 ? 5.852 -0.519 -8.312 1 98.62 36 LEU B O 1
ATOM 1821 N N . GLU B 1 37 ? 7.863 -1.492 -8.633 1 98.62 37 GLU B N 1
ATOM 1822 C CA . GLU B 1 37 ? 8.609 -0.256 -8.422 1 98.62 37 GLU B CA 1
ATOM 1823 C C . GLU B 1 37 ? 8.328 0.756 -9.531 1 98.62 37 GLU B C 1
ATOM 1825 O O . GLU B 1 37 ? 8.516 1.959 -9.344 1 98.62 37 GLU B O 1
ATOM 1830 N N . ASP B 1 38 ? 7.949 0.261 -10.68 1 98.69 38 ASP B N 1
ATOM 1831 C CA . ASP B 1 38 ? 7.629 1.094 -11.836 1 98.69 38 ASP B CA 1
ATOM 1832 C C . ASP B 1 38 ? 6.117 1.189 -12.039 1 98.69 38 ASP B C 1
ATOM 1834 O O . ASP B 1 38 ? 5.512 0.315 -12.664 1 98.69 38 ASP B O 1
ATOM 1838 N N . PRO B 1 39 ? 5.574 2.352 -11.617 1 98.81 39 PRO B N 1
ATOM 1839 C CA . PRO B 1 39 ? 4.113 2.465 -11.695 1 98.81 39 PRO B CA 1
ATOM 1840 C C . PRO B 1 39 ? 3.584 2.295 -13.117 1 98.81 39 PRO B C 1
ATOM 1842 O O . PRO B 1 39 ? 2.479 1.783 -13.305 1 98.81 39 PRO B O 1
ATOM 1845 N N . ALA B 1 40 ? 4.297 2.748 -14.125 1 98.56 40 ALA B N 1
ATOM 1846 C CA . ALA B 1 40 ? 3.854 2.592 -15.508 1 98.56 40 ALA B CA 1
ATOM 1847 C C . ALA B 1 40 ? 3.773 1.119 -15.898 1 98.56 40 ALA B C 1
ATOM 1849 O O . ALA B 1 40 ? 2.789 0.681 -16.5 1 98.56 40 ALA B O 1
ATOM 1850 N N . LEU B 1 41 ? 4.812 0.363 -15.578 1 98.62 41 LEU B N 1
ATOM 1851 C CA . LEU B 1 41 ? 4.824 -1.07 -15.844 1 98.62 41 LEU B CA 1
ATOM 1852 C C . LEU B 1 41 ? 3.719 -1.78 -15.078 1 98.62 41 LEU B C 1
ATOM 1854 O O . LEU B 1 41 ? 3.002 -2.613 -15.633 1 98.62 41 LEU B O 1
ATOM 1858 N N . ALA B 1 42 ? 3.594 -1.454 -13.789 1 98.69 42 ALA B N 1
ATOM 1859 C CA . ALA B 1 42 ? 2.545 -2.037 -12.961 1 98.69 42 ALA B CA 1
ATOM 1860 C C . ALA B 1 42 ? 1.164 -1.782 -13.555 1 98.69 42 ALA B C 1
ATOM 1862 O O . ALA B 1 42 ? 0.309 -2.67 -13.562 1 98.69 42 ALA B O 1
ATOM 1863 N N . GLY B 1 43 ? 0.958 -0.559 -14.008 1 98.69 43 GLY B N 1
ATOM 1864 C CA . GLY B 1 43 ? -0.302 -0.211 -14.648 1 98.69 43 GLY B CA 1
ATOM 1865 C C . GLY B 1 43 ? -0.596 -1.044 -15.883 1 98.69 43 GLY B C 1
ATOM 1866 O O . GLY B 1 43 ? -1.724 -1.504 -16.078 1 98.69 43 GLY B O 1
ATOM 1867 N N . LYS B 1 44 ? 0.408 -1.238 -16.719 1 98.69 44 LYS B N 1
ATOM 1868 C CA . LYS B 1 44 ? 0.248 -2.047 -17.922 1 98.69 44 LYS B CA 1
ATOM 1869 C C . LYS B 1 44 ? -0.138 -3.482 -17.578 1 98.69 44 LYS B C 1
ATOM 1871 O O . LYS B 1 44 ? -1.001 -4.074 -18.234 1 98.69 44 LYS B O 1
ATOM 1876 N N . LEU B 1 45 ? 0.523 -4.016 -16.609 1 98.81 45 LEU B N 1
ATOM 1877 C CA . LEU B 1 45 ? 0.221 -5.375 -16.172 1 98.81 45 LEU B CA 1
ATOM 1878 C C . LEU B 1 45 ? -1.202 -5.469 -15.641 1 98.81 45 LEU B C 1
ATOM 1880 O O . LEU B 1 45 ? -1.925 -6.418 -15.945 1 98.81 45 LEU B O 1
ATOM 1884 N N . ALA B 1 46 ? -1.6 -4.512 -14.852 1 98.88 46 ALA B N 1
ATOM 1885 C CA . ALA B 1 46 ? -2.941 -4.5 -14.273 1 98.88 46 ALA B CA 1
ATOM 1886 C C . ALA B 1 46 ? -4.004 -4.344 -15.352 1 98.88 46 ALA B C 1
ATOM 1888 O O . ALA B 1 46 ? -5.09 -4.918 -15.258 1 98.88 46 ALA B O 1
ATOM 1889 N N . ASP B 1 47 ? -3.73 -3.5 -16.375 1 98.88 47 ASP B N 1
ATOM 1890 C CA . ASP B 1 47 ? -4.645 -3.369 -17.5 1 98.88 47 ASP B CA 1
ATOM 1891 C C . ASP B 1 47 ? -4.898 -4.723 -18.172 1 98.88 47 ASP B C 1
ATOM 1893 O O . ASP B 1 47 ? -6.039 -5.051 -18.5 1 98.88 47 ASP B O 1
ATOM 1897 N N . GLU B 1 48 ? -3.824 -5.461 -18.359 1 98.81 48 GLU B N 1
ATOM 1898 C CA . GLU B 1 48 ? -3.949 -6.785 -18.969 1 98.81 48 GLU B CA 1
ATOM 1899 C C . GLU B 1 48 ? -4.758 -7.723 -18.078 1 98.81 48 GLU B C 1
ATOM 1901 O O . GLU B 1 48 ? -5.602 -8.477 -18.562 1 98.81 48 GLU B O 1
ATOM 1906 N N . LEU B 1 49 ? -4.465 -7.691 -16.812 1 98.88 49 LEU B N 1
ATOM 1907 C CA . LEU B 1 49 ? -5.18 -8.531 -15.867 1 98.88 49 LEU B CA 1
ATOM 1908 C C . LEU B 1 49 ? -6.668 -8.195 -15.844 1 98.88 49 LEU B C 1
ATOM 1910 O O . LEU B 1 49 ? -7.512 -9.086 -15.82 1 98.88 49 LEU B O 1
ATOM 1914 N N . ALA B 1 50 ? -6.98 -6.895 -15.828 1 98.88 50 ALA B N 1
ATOM 1915 C CA . ALA B 1 50 ? -8.367 -6.441 -15.875 1 98.88 50 ALA B CA 1
ATOM 1916 C C . ALA B 1 50 ? -9.07 -6.945 -17.125 1 98.88 50 ALA B C 1
ATOM 1918 O O . ALA B 1 50 ? -10.234 -7.359 -17.078 1 98.88 50 ALA B O 1
ATOM 1919 N N . ALA B 1 51 ? -8.391 -6.887 -18.234 1 98.75 51 ALA B N 1
ATOM 1920 C CA . ALA B 1 51 ? -8.945 -7.359 -19.5 1 98.75 51 ALA B CA 1
ATOM 1921 C C . ALA B 1 51 ? -9.266 -8.852 -19.422 1 98.75 51 ALA B C 1
ATOM 1923 O O . ALA B 1 51 ? -10.297 -9.297 -19.938 1 98.75 51 ALA B O 1
ATOM 1924 N N . VAL B 1 52 ? -8.359 -9.641 -18.844 1 98.44 52 VAL B N 1
ATOM 1925 C CA . VAL B 1 52 ? -8.578 -11.07 -18.656 1 98.44 52 VAL B CA 1
ATOM 1926 C C . VAL B 1 52 ? -9.859 -11.305 -17.859 1 98.44 52 VAL B C 1
ATOM 1928 O O . VAL B 1 52 ? -10.711 -12.102 -18.25 1 98.44 52 VAL B O 1
ATOM 1931 N N . ILE B 1 53 ? -9.961 -10.617 -16.766 1 98.75 53 ILE B N 1
ATOM 1932 C CA . ILE B 1 53 ? -11.109 -10.773 -15.883 1 98.75 53 ILE B CA 1
ATOM 1933 C C . ILE B 1 53 ? -12.391 -10.391 -16.609 1 98.75 53 ILE B C 1
ATOM 1935 O O . ILE B 1 53 ? -13.398 -11.086 -16.516 1 98.75 53 ILE B O 1
ATOM 1939 N N . GLU B 1 54 ? -12.352 -9.273 -17.312 1 98.5 54 GLU B N 1
ATOM 1940 C CA . GLU B 1 54 ? -13.5 -8.797 -18.078 1 98.5 54 GLU B CA 1
ATOM 1941 C C . GLU B 1 54 ? -13.945 -9.828 -19.109 1 98.5 54 GLU B C 1
ATOM 1943 O O . GLU B 1 54 ? -15.141 -10.039 -19.312 1 98.5 54 GLU B O 1
ATOM 1948 N N . LYS B 1 55 ? -13.023 -10.445 -19.781 1 98.06 55 LYS B N 1
ATOM 1949 C CA . LYS B 1 55 ? -13.312 -11.438 -20.812 1 98.06 55 LYS B CA 1
ATOM 1950 C C . LYS B 1 55 ? -14.07 -12.633 -20.219 1 98.06 55 LYS B C 1
ATOM 1952 O O . LYS B 1 55 ? -14.859 -13.273 -20.922 1 98.06 55 LYS B O 1
ATOM 1957 N N . PHE B 1 56 ? -13.828 -12.898 -19 1 98 56 PHE B N 1
ATOM 1958 C CA . PHE B 1 56 ? -14.469 -14.031 -18.344 1 98 56 PHE B CA 1
ATOM 1959 C C . PHE B 1 56 ? -15.836 -13.633 -17.797 1 98 56 PHE B C 1
ATOM 1961 O O . PHE B 1 56 ? -16.531 -14.453 -17.172 1 98 56 PHE B O 1
ATOM 1968 N N . GLY B 1 57 ? -16.172 -12.359 -17.906 1 97.69 57 GLY B N 1
ATOM 1969 C CA . GLY B 1 57 ? -17.5 -11.891 -17.578 1 97.69 57 GLY B CA 1
ATOM 1970 C C . GLY B 1 57 ? -17.719 -11.68 -16.094 1 97.69 57 GLY B C 1
ATOM 1971 O O . GLY B 1 57 ? -18.859 -11.672 -15.625 1 97.69 57 GLY B O 1
ATOM 1972 N N . ILE B 1 58 ? -16.703 -11.547 -15.312 1 98.12 58 ILE B N 1
ATOM 1973 C CA . ILE B 1 58 ? -16.828 -11.359 -13.875 1 98.12 58 ILE B CA 1
ATOM 1974 C C . ILE B 1 58 ? -17.188 -9.906 -13.57 1 98.12 58 ILE B C 1
ATOM 1976 O O . ILE B 1 58 ? -16.5 -8.984 -13.992 1 98.12 58 ILE B O 1
ATOM 1980 N N . LYS B 1 59 ? -18.281 -9.719 -12.891 1 98.25 59 LYS B N 1
ATOM 1981 C CA . LYS B 1 59 ? -18.688 -8.383 -12.445 1 98.25 59 LYS B CA 1
ATOM 1982 C C . LYS B 1 59 ? -18.344 -8.172 -10.977 1 98.25 59 LYS B C 1
ATOM 1984 O O . LYS B 1 59 ? -18.547 -9.062 -10.148 1 98.25 59 LYS B O 1
ATOM 1989 N N . PHE B 1 60 ? -17.781 -7.055 -10.664 1 98.88 60 PHE B N 1
ATOM 1990 C CA . PHE B 1 60 ? -17.438 -6.734 -9.289 1 98.88 60 PHE B CA 1
ATOM 1991 C C . PHE B 1 60 ? -17.484 -5.227 -9.055 1 98.88 60 PHE B C 1
ATOM 1993 O O . PHE B 1 60 ? -17.562 -4.449 -10.008 1 98.88 60 PHE B O 1
ATOM 2000 N N . ASP B 1 61 ? -17.453 -4.84 -7.781 1 98.88 61 ASP B N 1
ATOM 2001 C CA . ASP B 1 61 ? -17.594 -3.443 -7.387 1 98.88 61 ASP B CA 1
ATOM 2002 C C . ASP B 1 61 ? -16.281 -2.881 -6.844 1 98.88 61 ASP B C 1
ATOM 2004 O O . ASP B 1 61 ? -16.047 -1.677 -6.93 1 98.88 61 ASP B O 1
ATOM 2008 N N . SER B 1 62 ? -15.492 -3.711 -6.234 1 98.94 62 SER B N 1
ATOM 2009 C CA . SER B 1 62 ? -14.312 -3.273 -5.504 1 98.94 62 SER B CA 1
ATOM 2010 C C . SER B 1 62 ? -13.211 -4.328 -5.555 1 98.94 62 SER B C 1
ATOM 2012 O O . SER B 1 62 ? -13.477 -5.496 -5.832 1 98.94 62 SER B O 1
ATOM 2014 N N . VAL B 1 63 ? -12.031 -3.939 -5.352 1 99 63 VAL B N 1
ATOM 2015 C CA . VAL B 1 63 ? -10.891 -4.828 -5.172 1 99 63 VAL B CA 1
ATOM 2016 C C . VAL B 1 63 ? -10.383 -4.742 -3.73 1 99 63 VAL B C 1
ATOM 2018 O O . VAL B 1 63 ? -10.312 -3.652 -3.158 1 99 63 VAL B O 1
ATOM 2021 N N . CYS B 1 64 ? -10.102 -5.84 -3.131 1 98.94 64 CYS B N 1
ATOM 2022 C CA . CYS B 1 64 ? -9.492 -5.906 -1.805 1 98.94 64 CYS B CA 1
ATOM 2023 C C . CYS B 1 64 ? -8.188 -6.684 -1.843 1 98.94 64 CYS B C 1
ATOM 2025 O O . CYS B 1 64 ? -8.094 -7.715 -2.508 1 98.94 64 CYS B O 1
ATOM 2027 N N . SER B 1 65 ? -7.223 -6.164 -1.207 1 98.94 65 SER B N 1
ATOM 2028 C CA . SER B 1 65 ? -5.941 -6.859 -1.146 1 98.94 65 SER B CA 1
ATOM 2029 C C . SER B 1 65 ? -5.48 -7.043 0.295 1 98.94 65 SER B C 1
ATOM 2031 O O . SER B 1 65 ? -5.664 -6.156 1.131 1 98.94 65 SER B O 1
ATOM 2033 N N . PRO B 1 66 ? -4.902 -8.188 0.6 1 98.5 66 PRO B N 1
ATOM 2034 C CA . PRO B 1 66 ? -4.219 -8.281 1.89 1 98.5 66 PRO B CA 1
ATOM 2035 C C . PRO B 1 66 ? -2.9 -7.512 1.916 1 98.5 66 PRO B C 1
ATOM 2037 O O . PRO B 1 66 ? -2.1 -7.617 0.983 1 98.5 66 PRO B O 1
ATOM 2040 N N . ALA B 1 67 ? -2.754 -6.637 2.85 1 97.12 67 ALA B N 1
ATOM 2041 C CA . ALA B 1 67 ? -1.471 -5.973 3.062 1 97.12 67 ALA B CA 1
ATOM 2042 C C . ALA B 1 67 ? -0.408 -6.969 3.518 1 97.12 67 ALA B C 1
ATOM 2044 O O . ALA B 1 67 ? -0.71 -7.926 4.238 1 97.12 67 ALA B O 1
ATOM 2045 N N . LEU B 1 68 ? 0.816 -6.797 3.086 1 94.56 68 LEU B N 1
ATOM 2046 C CA . LEU B 1 68 ? 1.432 -5.641 2.445 1 94.56 68 LEU B CA 1
ATOM 2047 C C . LEU B 1 68 ? 1.689 -5.91 0.966 1 94.56 68 LEU B C 1
ATOM 2049 O O . LEU B 1 68 ? 1.532 -5.02 0.131 1 94.56 68 LEU B O 1
ATOM 2053 N N . GLY B 1 69 ? 1.838 -7.176 0.625 1 91.62 69 GLY B N 1
ATOM 2054 C CA . GLY B 1 69 ? 2.338 -7.531 -0.693 1 91.62 69 GLY B CA 1
ATOM 2055 C C . GLY B 1 69 ? 1.328 -7.297 -1.8 1 91.62 69 GLY B C 1
ATOM 2056 O O . GLY B 1 69 ? 1.703 -6.992 -2.934 1 91.62 69 GLY B O 1
ATOM 2057 N N . GLY B 1 70 ? 0.131 -7.336 -1.498 1 97.69 70 GLY B N 1
ATOM 2058 C CA . GLY B 1 70 ? -0.912 -7.285 -2.51 1 97.69 70 GLY B CA 1
ATOM 2059 C C . GLY B 1 70 ? -1.399 -5.875 -2.795 1 97.69 70 GLY B C 1
ATOM 2060 O O . GLY B 1 70 ? -2.111 -5.645 -3.775 1 97.69 70 GLY B O 1
ATOM 2061 N N . ILE B 1 71 ? -0.978 -4.918 -2.092 1 98.62 71 ILE B N 1
ATOM 2062 C CA . ILE B 1 71 ? -1.576 -3.586 -2.082 1 98.62 71 ILE B CA 1
ATOM 2063 C C . ILE B 1 71 ? -1.41 -2.936 -3.453 1 98.62 71 ILE B C 1
ATOM 2065 O O . ILE B 1 71 ? -2.393 -2.516 -4.07 1 98.62 71 ILE B O 1
ATOM 2069 N N . LEU B 1 72 ? -0.229 -2.967 -3.959 1 98.88 72 LEU B N 1
ATOM 2070 C CA . LEU B 1 72 ? 0.008 -2.205 -5.18 1 98.88 72 LEU B CA 1
ATOM 2071 C C . LEU B 1 72 ? -0.617 -2.902 -6.383 1 98.88 72 LEU B C 1
ATOM 2073 O O . LEU B 1 72 ? -1.195 -2.246 -7.254 1 98.88 72 LEU B O 1
ATOM 2077 N N . ALA B 1 73 ? -0.494 -4.23 -6.438 1 98.88 73 ALA B N 1
ATOM 2078 C CA . ALA B 1 73 ? -1.118 -4.969 -7.531 1 98.88 73 ALA B CA 1
ATOM 2079 C C . ALA B 1 73 ? -2.635 -4.809 -7.504 1 98.88 73 ALA B C 1
ATOM 2081 O O . ALA B 1 73 ? -3.258 -4.555 -8.539 1 98.88 73 ALA B O 1
ATOM 2082 N N . GLY B 1 74 ? -3.18 -4.938 -6.328 1 98.94 74 GLY B N 1
ATOM 2083 C CA . GLY B 1 74 ? -4.621 -4.77 -6.199 1 98.94 74 GLY B CA 1
ATOM 2084 C C . GLY B 1 74 ? -5.086 -3.359 -6.512 1 98.94 74 GLY B C 1
ATOM 2085 O O . GLY B 1 74 ? -6.125 -3.17 -7.148 1 98.94 74 GLY B O 1
ATOM 2086 N N . TYR B 1 75 ? -4.34 -2.398 -6.047 1 98.94 75 TYR B N 1
ATOM 2087 C CA . TYR B 1 75 ? -4.656 -0.998 -6.305 1 98.94 75 TYR B CA 1
ATOM 2088 C C . TYR B 1 75 ? -4.648 -0.703 -7.801 1 98.94 75 TYR B C 1
ATOM 2090 O O . TYR B 1 75 ? -5.559 -0.047 -8.312 1 98.94 75 TYR B O 1
ATOM 2098 N N . GLU B 1 76 ? -3.654 -1.198 -8.484 1 98.94 76 GLU B N 1
ATOM 2099 C CA . GLU B 1 76 ? -3.564 -0.999 -9.922 1 98.94 76 GLU B CA 1
ATOM 2100 C C . GLU B 1 76 ? -4.703 -1.706 -10.656 1 98.94 76 GLU B C 1
ATOM 2102 O O . GLU B 1 76 ? -5.227 -1.194 -11.648 1 98.94 76 GLU B O 1
ATOM 2107 N N . LEU B 1 77 ? -5.051 -2.895 -10.18 1 98.94 77 LEU B N 1
ATOM 2108 C CA . LEU B 1 77 ? -6.195 -3.58 -10.773 1 98.94 77 LEU B CA 1
ATOM 2109 C C . LEU B 1 77 ? -7.469 -2.762 -10.602 1 98.94 77 LEU B C 1
ATOM 2111 O O . LEU B 1 77 ? -8.258 -2.629 -11.539 1 98.94 77 LEU B O 1
ATOM 2115 N N . ALA B 1 78 ? -7.695 -2.264 -9.367 1 98.94 78 ALA B N 1
ATOM 2116 C CA . ALA B 1 78 ? -8.852 -1.413 -9.109 1 98.94 78 ALA B CA 1
ATOM 2117 C C . ALA B 1 78 ? -8.867 -0.207 -10.039 1 98.94 78 ALA B C 1
ATOM 2119 O O . ALA B 1 78 ? -9.906 0.145 -10.602 1 98.94 78 ALA B O 1
ATOM 2120 N N . ARG B 1 79 ? -7.742 0.386 -10.195 1 98.88 79 ARG B N 1
ATOM 2121 C CA . ARG B 1 79 ? -7.625 1.529 -11.094 1 98.88 79 ARG B CA 1
ATOM 2122 C C . ARG B 1 79 ? -7.984 1.139 -12.523 1 98.88 79 ARG B C 1
ATOM 2124 O O . ARG B 1 79 ? -8.766 1.828 -13.18 1 98.88 79 ARG B O 1
ATOM 2131 N N . ALA B 1 80 ? -7.371 0.091 -13.023 1 98.88 80 ALA B N 1
ATOM 2132 C CA . ALA B 1 80 ? -7.59 -0.377 -14.391 1 98.88 80 ALA B CA 1
ATOM 2133 C C . ALA B 1 80 ? -9.07 -0.657 -14.641 1 98.88 80 ALA B C 1
ATOM 2135 O O . ALA B 1 80 ? -9.586 -0.367 -15.719 1 98.88 80 ALA B O 1
ATOM 2136 N N . ALA B 1 81 ? -9.719 -1.208 -13.648 1 98.81 81 ALA B N 1
ATOM 2137 C CA . ALA B 1 81 ? -11.117 -1.6 -13.781 1 98.81 81 ALA B CA 1
ATOM 2138 C C . ALA B 1 81 ? -12.047 -0.454 -13.391 1 98.81 81 ALA B C 1
ATOM 2140 O O . ALA B 1 81 ? -13.273 -0.586 -13.469 1 98.81 81 ALA B O 1
ATOM 2141 N N . LYS B 1 82 ? -11.477 0.673 -12.969 1 98.44 82 LYS B N 1
ATOM 2142 C CA . LYS B 1 82 ? -12.227 1.842 -12.516 1 98.44 82 LYS B CA 1
ATOM 2143 C C . LYS B 1 82 ? -13.141 1.488 -11.344 1 98.44 82 LYS B C 1
ATOM 2145 O O . LYS B 1 82 ? -14.336 1.799 -11.367 1 98.44 82 LYS B O 1
ATOM 2150 N N . LYS B 1 83 ? -12.578 0.795 -10.375 1 98.88 83 LYS B N 1
ATOM 2151 C CA . LYS B 1 83 ? -13.305 0.339 -9.195 1 98.88 83 LYS B CA 1
ATOM 2152 C C . LYS B 1 83 ? -12.672 0.874 -7.914 1 98.88 83 LYS B C 1
ATOM 2154 O O . LYS B 1 83 ? -11.57 1.432 -7.945 1 98.88 83 LYS B O 1
ATOM 2159 N N . ARG B 1 84 ? -13.375 0.708 -6.801 1 98.75 84 ARG B N 1
ATOM 2160 C CA . ARG B 1 84 ? -12.93 1.031 -5.449 1 98.75 84 ARG B CA 1
ATOM 2161 C C . ARG B 1 84 ? -11.883 0.035 -4.965 1 98.75 84 ARG B C 1
ATOM 2163 O O . ARG B 1 84 ? -11.906 -1.138 -5.348 1 98.75 84 ARG B O 1
ATOM 2170 N N . PHE B 1 85 ? -10.906 0.536 -4.207 1 98.94 85 PHE B N 1
ATOM 2171 C CA . PHE B 1 85 ? -9.883 -0.338 -3.645 1 98.94 85 PHE B CA 1
ATOM 2172 C C . PHE B 1 85 ? -9.859 -0.234 -2.125 1 98.94 85 PHE B C 1
ATOM 2174 O O . PHE B 1 85 ? -9.914 0.865 -1.571 1 98.94 85 PHE B O 1
ATOM 2181 N N . ILE B 1 86 ? -9.781 -1.366 -1.45 1 98.81 86 ILE B N 1
ATOM 2182 C CA . ILE B 1 86 ? -9.508 -1.418 -0.017 1 98.81 86 ILE B CA 1
ATOM 2183 C C . ILE B 1 86 ? -8.523 -2.541 0.281 1 98.81 86 ILE B C 1
ATOM 2185 O O . ILE B 1 86 ? -8.148 -3.301 -0.615 1 98.81 86 ILE B O 1
ATOM 2189 N N . PHE B 1 87 ? -8.016 -2.588 1.508 1 98.81 87 PHE B N 1
ATOM 2190 C CA . PHE B 1 87 ? -7.102 -3.662 1.869 1 98.81 87 PHE B CA 1
ATOM 2191 C C . PHE B 1 87 ? -7.293 -4.07 3.324 1 98.81 87 PHE B C 1
ATOM 2193 O O . PHE B 1 87 ? -7.836 -3.307 4.125 1 98.81 87 PHE B O 1
ATOM 2200 N N . THR B 1 88 ? -6.953 -5.293 3.611 1 98.38 88 THR B N 1
ATOM 2201 C CA . THR B 1 88 ? -6.895 -5.82 4.969 1 98.38 88 THR B CA 1
ATOM 2202 C C . THR B 1 88 ? -5.449 -5.887 5.461 1 98.38 88 THR B C 1
ATOM 2204 O O . THR B 1 88 ? -4.516 -5.902 4.66 1 98.38 88 THR B O 1
ATOM 2207 N N . GLU B 1 89 ? -5.32 -5.809 6.738 1 97.31 89 GLU B N 1
ATOM 2208 C CA . GLU B 1 89 ? -3.998 -5.891 7.352 1 97.31 89 GLU B CA 1
ATOM 2209 C C . GLU B 1 89 ? -4.031 -6.727 8.633 1 97.31 89 GLU B C 1
ATOM 2211 O O . GLU B 1 89 ? -5.094 -6.918 9.227 1 97.31 89 GLU B O 1
ATOM 2216 N N . ARG B 1 90 ? -2.869 -7.23 8.992 1 94.56 90 ARG B N 1
ATOM 2217 C CA . ARG B 1 90 ? -2.816 -8.039 10.203 1 94.56 90 ARG B CA 1
ATOM 2218 C C . ARG B 1 90 ? -2.691 -7.156 11.445 1 94.56 90 ARG B C 1
ATOM 2220 O O . ARG B 1 90 ? -1.826 -6.281 11.508 1 94.56 90 ARG B O 1
ATOM 2227 N N . VAL B 1 91 ? -3.588 -7.297 12.32 1 91.88 91 VAL B N 1
ATOM 2228 C CA . VAL B 1 91 ? -3.566 -6.727 13.664 1 91.88 91 VAL B CA 1
ATOM 2229 C C . VAL B 1 91 ? -3.449 -7.848 14.703 1 91.88 91 VAL B C 1
ATOM 2231 O O . VAL B 1 91 ? -4.344 -8.688 14.812 1 91.88 91 VAL B O 1
ATOM 2234 N N . GLU B 1 92 ? -2.316 -7.855 15.398 1 91.06 92 GLU B N 1
ATOM 2235 C CA . GLU B 1 92 ? -2.07 -8.953 16.328 1 91.06 92 GLU B CA 1
ATOM 2236 C C . GLU B 1 92 ? -2.236 -10.305 15.648 1 91.06 92 GLU B C 1
ATOM 2238 O O . GLU B 1 92 ? -2.957 -11.172 16.141 1 91.06 92 GLU B O 1
ATOM 2243 N N . LYS B 1 93 ? -1.856 -10.453 14.438 1 91.81 93 LYS B N 1
ATOM 2244 C CA . LYS B 1 93 ? -1.734 -11.68 13.648 1 91.81 93 LYS B CA 1
ATOM 2245 C C . LYS B 1 93 ? -3.076 -12.078 13.039 1 91.81 93 LYS B C 1
ATOM 2247 O O . LYS B 1 93 ? -3.197 -13.141 12.43 1 91.81 93 LYS B O 1
ATOM 2252 N N . VAL B 1 94 ? -3.979 -11.242 13.188 1 95.81 94 VAL B N 1
ATOM 2253 C CA . VAL B 1 94 ? -5.297 -11.539 12.633 1 95.81 94 VAL B CA 1
ATOM 2254 C C . VAL B 1 94 ? -5.594 -10.586 11.469 1 95.81 94 VAL B C 1
ATOM 2256 O O . VAL B 1 94 ? -5.484 -9.367 11.617 1 95.81 94 VAL B O 1
ATOM 2259 N N . MET B 1 95 ? -5.93 -11.211 10.344 1 97.62 95 MET B N 1
ATOM 2260 C CA . MET B 1 95 ? -6.309 -10.398 9.195 1 97.62 95 MET B CA 1
ATOM 2261 C C . MET B 1 95 ? -7.555 -9.578 9.492 1 97.62 95 MET B C 1
ATOM 2263 O O . MET B 1 95 ? -8.57 -10.117 9.945 1 97.62 95 MET B O 1
ATOM 2267 N N . SER B 1 96 ? -7.473 -8.227 9.312 1 97.25 96 SER B N 1
ATOM 2268 C CA . SER B 1 96 ? -8.547 -7.332 9.734 1 97.25 96 SER B CA 1
ATOM 2269 C C . SER B 1 96 ? -8.734 -6.195 8.727 1 97.25 96 SER B C 1
ATOM 2271 O O . SER B 1 96 ? -7.809 -5.836 8.008 1 97.25 96 SER B O 1
ATOM 2273 N N . LEU B 1 97 ? -9.961 -5.762 8.648 1 97.25 97 LEU B N 1
ATOM 2274 C CA . LEU B 1 97 ? -10.258 -4.535 7.91 1 97.25 97 LEU B CA 1
ATOM 2275 C C . LEU B 1 97 ? -10.203 -3.322 8.828 1 97.25 97 LEU B C 1
ATOM 2277 O O . LEU B 1 97 ? -10.977 -3.23 9.789 1 97.25 97 LEU B O 1
ATOM 2281 N N . ARG B 1 98 ? -9.305 -2.426 8.539 1 94 98 ARG B N 1
ATOM 2282 C CA . ARG B 1 98 ? -9.055 -1.243 9.359 1 94 98 ARG B CA 1
ATOM 2283 C C . ARG B 1 98 ? -9.211 0.033 8.539 1 94 98 ARG B C 1
ATOM 2285 O O . ARG B 1 98 ? -9.719 0 7.422 1 94 98 ARG B O 1
ATOM 2292 N N . ARG B 1 99 ? -8.875 1.168 9.109 1 92.5 99 ARG B N 1
ATOM 2293 C CA . ARG B 1 99 ? -8.664 2.443 8.43 1 92.5 99 ARG B CA 1
ATOM 2294 C C . ARG B 1 99 ? -9.992 3.084 8.047 1 92.5 99 ARG B C 1
ATOM 2296 O O . ARG B 1 99 ? -10.062 3.846 7.078 1 92.5 99 ARG B O 1
ATOM 2303 N N . GLY B 1 100 ? -11.055 2.586 8.648 1 92.88 100 GLY B N 1
ATOM 2304 C CA . GLY B 1 100 ? -12.359 3.168 8.391 1 92.88 100 GLY B CA 1
ATOM 2305 C C . GLY B 1 100 ? -13.023 2.604 7.145 1 92.88 100 GLY B C 1
ATOM 2306 O O . GLY B 1 100 ? -14.07 3.098 6.715 1 92.88 100 GLY B O 1
ATOM 2307 N N . PHE B 1 101 ? -12.359 1.625 6.551 1 96.94 101 PHE B N 1
ATOM 2308 C CA . PHE B 1 101 ? -12.984 0.98 5.398 1 96.94 101 PHE B CA 1
ATOM 2309 C C . PHE B 1 101 ? -14.305 0.335 5.793 1 96.94 101 PHE B C 1
ATOM 2311 O O . PHE B 1 101 ? -14.461 -0.135 6.922 1 96.94 101 PHE B O 1
ATOM 2318 N N . GLU B 1 102 ? -15.195 0.34 4.84 1 96.62 102 GLU B N 1
ATOM 2319 C CA . GLU B 1 102 ? -16.5 -0.291 5.039 1 96.62 102 GLU B CA 1
ATOM 2320 C C . GLU B 1 102 ? -16.844 -1.212 3.871 1 96.62 102 GLU B C 1
ATOM 2322 O O . GLU B 1 102 ? -16.344 -1.028 2.758 1 96.62 102 GLU B O 1
ATOM 2327 N N . VAL B 1 103 ? -17.562 -2.221 4.211 1 98.44 103 VAL B N 1
ATOM 2328 C CA . VAL B 1 103 ? -18.078 -3.148 3.209 1 98.44 103 VAL B CA 1
ATOM 2329 C C . VAL B 1 103 ? -19.594 -3.131 3.213 1 98.44 103 VAL B C 1
ATOM 2331 O O . VAL B 1 103 ? -20.219 -3.344 4.254 1 98.44 103 VAL B O 1
ATOM 2334 N N . LYS B 1 104 ? -20.141 -2.807 2.066 1 98.38 104 LYS B N 1
ATOM 2335 C CA . LYS B 1 104 ? -21.609 -2.846 1.942 1 98.38 104 LYS B CA 1
ATOM 2336 C C . LYS B 1 104 ? -22.094 -4.27 1.712 1 98.38 104 LYS B C 1
ATOM 2338 O O . LYS B 1 104 ? -21.453 -5.047 1 1 98.38 104 LYS B O 1
ATOM 2343 N N . LYS B 1 105 ? -23.281 -4.539 2.287 1 98.56 105 LYS B N 1
ATOM 2344 C CA . LYS B 1 105 ? -23.891 -5.844 2.041 1 98.56 105 LYS B CA 1
ATOM 2345 C C . LYS B 1 105 ? -24.062 -6.094 0.548 1 98.56 105 LYS B C 1
ATOM 2347 O O . LYS B 1 105 ? -24.609 -5.246 -0.165 1 98.56 105 LYS B O 1
ATOM 2352 N N . GLY B 1 106 ? -23.578 -7.16 0.098 1 98.75 106 GLY B N 1
ATOM 2353 C CA . GLY B 1 106 ? -23.766 -7.539 -1.294 1 98.75 106 GLY B CA 1
ATOM 2354 C C . GLY B 1 106 ? -22.703 -6.953 -2.217 1 98.75 106 GLY B C 1
ATOM 2355 O O . GLY B 1 106 ? -22.672 -7.277 -3.404 1 98.75 106 GLY B O 1
ATOM 2356 N N . GLU B 1 107 ? -21.859 -6.07 -1.647 1 98.88 107 GLU B N 1
ATOM 2357 C CA . GLU B 1 107 ? -20.766 -5.535 -2.455 1 98.88 107 GLU B CA 1
ATOM 2358 C C . GLU B 1 107 ? -19.859 -6.652 -2.967 1 98.88 107 GLU B C 1
ATOM 2360 O O . GLU B 1 107 ? -19.453 -7.531 -2.201 1 98.88 107 GLU B O 1
ATOM 2365 N N . LYS B 1 108 ? -19.594 -6.691 -4.258 1 98.94 108 LYS B N 1
ATOM 2366 C CA . LYS B 1 108 ? -18.812 -7.766 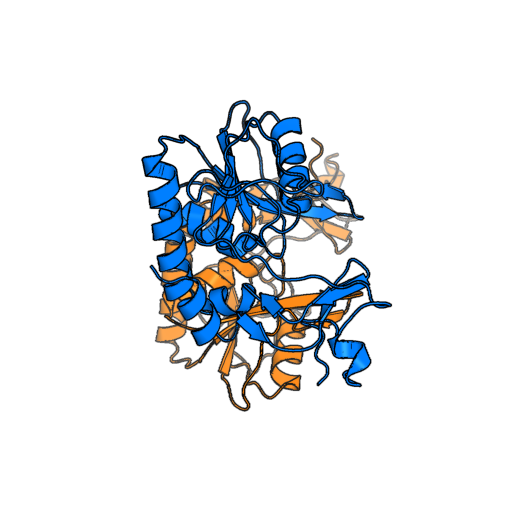-4.879 1 98.94 108 LYS B CA 1
ATOM 2367 C C . LYS B 1 108 ? -17.344 -7.391 -4.984 1 98.94 108 LYS B C 1
ATOM 2369 O O . LYS B 1 108 ? -17 -6.305 -5.453 1 98.94 108 LYS B O 1
ATOM 2374 N N . PHE B 1 109 ? -16.5 -8.344 -4.574 1 98.94 109 PHE B N 1
ATOM 2375 C CA . PHE B 1 109 ? -15.07 -8.047 -4.5 1 98.94 109 PHE B CA 1
ATOM 2376 C C . PHE B 1 109 ? -14.273 -9.047 -5.328 1 98.94 109 PHE B C 1
ATOM 2378 O O . PHE B 1 109 ? -14.594 -10.234 -5.363 1 98.94 109 PHE B O 1
ATOM 2385 N N . ILE B 1 110 ? -13.242 -8.57 -5.98 1 99 110 ILE B N 1
ATOM 2386 C CA . ILE B 1 110 ? -12.086 -9.383 -6.344 1 99 110 ILE B CA 1
ATOM 2387 C C . ILE B 1 110 ? -10.992 -9.211 -5.293 1 99 110 ILE B C 1
ATOM 2389 O O . ILE B 1 110 ? -10.648 -8.086 -4.922 1 99 110 ILE B O 1
ATOM 2393 N N . VAL B 1 111 ? -10.508 -10.273 -4.754 1 98.94 111 VAL B N 1
ATOM 2394 C CA . VAL B 1 111 ? -9.336 -10.234 -3.887 1 98.94 111 VAL B CA 1
ATOM 2395 C C . VAL B 1 111 ? -8.07 -10.406 -4.719 1 98.94 111 VAL B C 1
ATOM 2397 O O . VAL B 1 111 ? -7.934 -11.383 -5.457 1 98.94 111 VAL B O 1
ATOM 2400 N N . CYS B 1 112 ? -7.148 -9.461 -4.613 1 98.94 112 CYS B N 1
ATOM 2401 C CA . CYS B 1 112 ? -6.016 -9.438 -5.531 1 98.94 112 CYS B CA 1
ATOM 2402 C C . CYS B 1 112 ? -4.699 -9.367 -4.77 1 98.94 112 CYS B C 1
ATOM 2404 O O . CYS B 1 112 ? -4.578 -8.625 -3.799 1 98.94 112 CYS B O 1
ATOM 2406 N N . GLU B 1 113 ? -3.729 -10.164 -5.109 1 98.62 113 GLU B N 1
ATOM 2407 C CA . GLU B 1 113 ? -2.354 -10.133 -4.617 1 98.62 113 GLU B CA 1
ATOM 2408 C C . GLU B 1 113 ? -1.364 -9.922 -5.758 1 98.62 113 GLU B C 1
ATOM 2410 O O . GLU B 1 113 ? -1.737 -9.984 -6.934 1 98.62 113 GLU B O 1
ATOM 2415 N N . ASP B 1 114 ? -0.11 -9.617 -5.395 1 98.5 114 ASP B N 1
ATOM 2416 C CA . ASP B 1 114 ? 0.923 -9.555 -6.422 1 98.5 114 ASP B CA 1
ATOM 2417 C C . ASP B 1 114 ? 1.308 -10.953 -6.898 1 98.5 114 ASP B C 1
ATOM 2419 O O . ASP B 1 114 ? 1.436 -11.195 -8.102 1 98.5 114 ASP B O 1
ATOM 2423 N N . ILE B 1 115 ? 1.441 -11.828 -5.926 1 97.62 115 ILE B N 1
ATOM 2424 C CA . ILE B 1 115 ? 1.742 -13.234 -6.184 1 97.62 115 ILE B CA 1
ATOM 2425 C C . ILE B 1 115 ? 0.899 -14.117 -5.27 1 97.62 115 ILE B C 1
ATOM 2427 O O . ILE B 1 115 ? 0.747 -13.828 -4.082 1 97.62 115 ILE B O 1
ATOM 2431 N N . ILE B 1 116 ? 0.307 -15.109 -5.863 1 97.5 116 ILE B N 1
ATOM 2432 C CA . ILE B 1 116 ? -0.36 -16.125 -5.055 1 97.5 116 ILE B CA 1
ATOM 2433 C C . ILE B 1 116 ? 0.481 -17.406 -5.031 1 97.5 116 ILE B C 1
ATOM 2435 O O . ILE B 1 116 ? 0.841 -17.938 -6.086 1 97.5 116 ILE B O 1
ATOM 2439 N N . THR B 1 117 ? 0.875 -17.75 -3.875 1 94.06 117 THR B N 1
ATOM 2440 C CA . THR B 1 117 ? 1.507 -19.047 -3.676 1 94.06 117 THR B CA 1
ATOM 2441 C C . THR B 1 117 ? 0.469 -20.109 -3.307 1 94.06 117 THR B C 1
ATOM 2443 O O . THR B 1 117 ? -0.244 -20.625 -4.172 1 94.06 117 THR B O 1
ATOM 2446 N N . THR B 1 118 ? 0.208 -20.281 -2.014 1 94.69 118 THR B N 1
ATOM 2447 C CA . THR B 1 118 ? -0.854 -21.203 -1.634 1 94.69 118 THR B CA 1
ATOM 2448 C C . THR B 1 118 ? -2.209 -20.516 -1.638 1 94.69 118 THR B C 1
ATOM 2450 O O . THR B 1 118 ? -3.252 -21.156 -1.693 1 94.69 118 THR B O 1
ATOM 2453 N N . GLY B 1 119 ? -2.24 -19.234 -1.482 1 97.06 119 GLY B N 1
ATOM 2454 C CA . GLY B 1 119 ? -3.469 -18.453 -1.478 1 97.06 119 GLY B CA 1
ATOM 2455 C C . GLY B 1 119 ? -4.008 -18.203 -0.083 1 97.06 119 GLY B C 1
ATOM 2456 O O . GLY B 1 119 ? -5.137 -17.719 0.076 1 97.06 119 GLY B O 1
ATOM 2457 N N . GLY B 1 120 ? -3.207 -18.5 0.921 1 96.69 120 GLY B N 1
ATOM 2458 C CA . GLY B 1 120 ? -3.652 -18.391 2.301 1 96.69 120 GLY B CA 1
ATOM 2459 C C . GLY B 1 120 ? -4.039 -16.969 2.689 1 96.69 120 GLY B C 1
ATOM 2460 O O . GLY B 1 120 ? -5.109 -16.75 3.264 1 96.69 120 GLY B O 1
ATOM 2461 N N . SER B 1 121 ? -3.205 -15.992 2.389 1 97.12 121 SER B N 1
ATOM 2462 C CA . SER B 1 121 ? -3.479 -14.602 2.744 1 97.12 121 SER B CA 1
ATOM 2463 C C . SER B 1 121 ? -4.703 -14.07 2.008 1 97.12 121 SER B C 1
ATOM 2465 O O . SER B 1 121 ? -5.531 -13.367 2.592 1 97.12 121 SER B O 1
ATOM 2467 N N . ALA B 1 122 ? -4.797 -14.438 0.74 1 98.5 122 ALA B N 1
ATOM 2468 C CA . ALA B 1 122 ? -5.953 -14.023 -0.048 1 98.5 122 ALA B CA 1
ATOM 2469 C C . ALA B 1 122 ? -7.246 -14.594 0.531 1 98.5 122 ALA B C 1
ATOM 2471 O O . ALA B 1 122 ? -8.266 -13.898 0.601 1 98.5 122 ALA B O 1
ATOM 2472 N N . LEU B 1 123 ? -7.172 -15.812 0.905 1 98.56 123 LEU B N 1
ATOM 2473 C CA . LEU B 1 123 ? -8.336 -16.469 1.484 1 98.56 123 LEU B CA 1
ATOM 2474 C C . LEU B 1 123 ? -8.742 -15.812 2.797 1 98.56 123 LEU B C 1
ATOM 2476 O O . LEU B 1 123 ? -9.93 -15.617 3.059 1 98.56 123 LEU B O 1
ATOM 2480 N N . GLU B 1 124 ? -7.801 -15.508 3.643 1 98.62 124 GLU B N 1
ATOM 2481 C CA . GLU B 1 124 ? -8.094 -14.82 4.895 1 98.62 124 GLU B CA 1
ATOM 2482 C C . GLU B 1 124 ? -8.758 -13.469 4.637 1 98.62 124 GLU B C 1
ATOM 2484 O O . GLU B 1 124 ? -9.711 -13.102 5.328 1 98.62 124 GLU B O 1
ATOM 2489 N N . ALA B 1 125 ? -8.227 -12.719 3.672 1 98.81 125 ALA B N 1
ATOM 2490 C CA . ALA B 1 125 ? -8.836 -11.445 3.303 1 98.81 125 ALA B CA 1
ATOM 2491 C C . ALA B 1 125 ? -10.266 -11.648 2.812 1 98.81 125 ALA B C 1
ATOM 2493 O O . ALA B 1 125 ? -11.164 -10.867 3.156 1 98.81 125 ALA B O 1
ATOM 2494 N N . ALA B 1 126 ? -10.461 -12.68 2.043 1 98.88 126 ALA B N 1
ATOM 2495 C CA . ALA B 1 126 ? -11.797 -13.008 1.552 1 98.88 126 ALA B CA 1
ATOM 2496 C C . ALA B 1 126 ? -12.766 -13.258 2.707 1 98.88 126 ALA B C 1
ATOM 2498 O O . ALA B 1 126 ? -13.898 -12.766 2.695 1 98.88 126 ALA B O 1
ATOM 2499 N N . HIS B 1 127 ? -12.305 -13.953 3.676 1 98.81 127 HIS B N 1
ATOM 2500 C CA . HIS B 1 127 ? -13.141 -14.258 4.828 1 98.81 127 HIS B CA 1
ATOM 2501 C C . HIS B 1 127 ? -13.531 -12.984 5.574 1 98.81 127 HIS B C 1
ATOM 2503 O O . HIS B 1 127 ? -14.664 -12.859 6.051 1 98.81 127 HIS B O 1
ATOM 2509 N N . VAL B 1 128 ? -12.602 -12.07 5.715 1 98.81 128 VAL B N 1
ATOM 2510 C CA . VAL B 1 128 ? -12.906 -10.789 6.352 1 98.81 128 VAL B CA 1
ATOM 2511 C C . VAL B 1 128 ? -14.016 -10.078 5.586 1 98.81 128 VAL B C 1
ATOM 2513 O O . VAL B 1 128 ? -15 -9.633 6.176 1 98.81 128 VAL B O 1
ATOM 2516 N N . ILE B 1 129 ? -13.906 -9.992 4.234 1 98.88 129 ILE B N 1
ATOM 2517 C CA . ILE B 1 129 ? -14.875 -9.32 3.377 1 98.88 129 ILE B CA 1
ATOM 2518 C C . ILE B 1 129 ? -16.25 -9.984 3.537 1 98.88 129 ILE B C 1
ATOM 2520 O O . ILE B 1 129 ? -17.25 -9.297 3.725 1 98.88 129 ILE B O 1
ATOM 2524 N N . GLU B 1 130 ? -16.234 -11.266 3.514 1 98.81 130 GLU B N 1
ATOM 2525 C CA . GLU B 1 130 ? -17.484 -12.016 3.582 1 98.81 130 GLU B CA 1
ATOM 2526 C C . GLU B 1 130 ? -18.125 -11.883 4.961 1 98.81 130 GLU B C 1
ATOM 2528 O O . GLU B 1 130 ? -19.344 -11.805 5.078 1 98.81 130 GLU B O 1
ATOM 2533 N N . SER B 1 131 ? -17.328 -11.898 5.961 1 98.69 131 SER B N 1
ATOM 2534 C CA . SER B 1 131 ? -17.844 -11.766 7.316 1 98.69 131 SER B CA 1
ATOM 2535 C C . SER B 1 131 ? -18.531 -10.414 7.516 1 98.69 131 SER B C 1
ATOM 2537 O O . SER B 1 131 ? -19.344 -10.25 8.422 1 98.69 131 SER B O 1
ATOM 2539 N N . LEU B 1 132 ? -18.266 -9.477 6.676 1 98.25 132 LEU B N 1
ATOM 2540 C CA . LEU B 1 132 ? -18.812 -8.133 6.781 1 98.25 132 LEU B CA 1
ATOM 2541 C C . LEU B 1 132 ? -19.969 -7.941 5.805 1 98.25 132 LEU B C 1
ATOM 2543 O O . LEU B 1 132 ? -20.5 -6.832 5.664 1 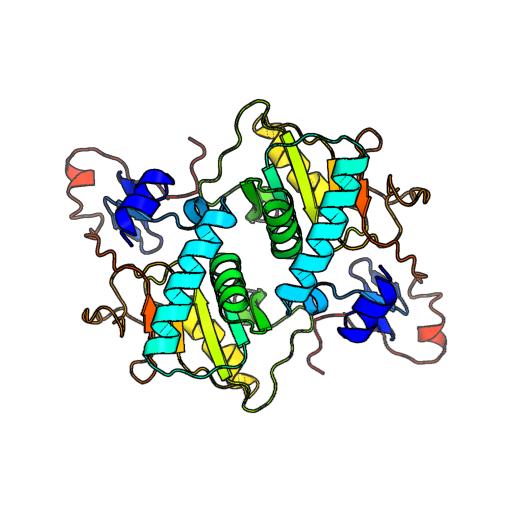98.25 132 LEU B O 1
ATOM 2547 N N . GLY B 1 133 ? -20.281 -8.977 5.102 1 98.62 133 GLY B N 1
ATOM 2548 C CA . GLY B 1 133 ? -21.453 -8.953 4.246 1 98.62 133 GLY B CA 1
ATOM 2549 C C . GLY B 1 133 ? -21.125 -8.797 2.775 1 98.62 133 GLY B C 1
ATOM 2550 O O . GLY B 1 133 ? -22.016 -8.789 1.927 1 98.62 133 GLY B O 1
ATOM 2551 N N . GLY B 1 134 ? -19.844 -8.664 2.43 1 98.88 134 GLY B N 1
ATOM 2552 C CA . GLY B 1 134 ? -19.438 -8.609 1.038 1 98.88 134 GLY B CA 1
ATOM 2553 C C . GLY B 1 134 ? -19.438 -9.969 0.361 1 98.88 134 GLY B C 1
ATOM 2554 O O . GLY B 1 134 ? -19.609 -10.992 1.021 1 98.88 134 GLY B O 1
ATOM 2555 N N . GLU B 1 135 ? -19.328 -9.898 -0.905 1 98.88 135 GLU B N 1
ATOM 2556 C CA . GLU B 1 135 ? -19.25 -11.109 -1.716 1 98.88 135 GLU B CA 1
ATOM 2557 C C . GLU B 1 135 ? -17.938 -11.164 -2.504 1 98.88 135 GLU B C 1
ATOM 2559 O O . GLU B 1 135 ? -17.641 -10.258 -3.285 1 98.88 135 GLU B O 1
ATOM 2564 N N . VAL B 1 136 ? -17.188 -12.195 -2.244 1 98.94 136 VAL B N 1
ATOM 2565 C CA . VAL B 1 136 ? -15.992 -12.391 -3.059 1 98.94 136 VAL B CA 1
ATOM 2566 C C . VAL B 1 136 ? -16.344 -13.203 -4.305 1 98.94 136 VAL B C 1
ATOM 2568 O O . VAL B 1 136 ? -16.812 -14.344 -4.207 1 98.94 136 VAL B O 1
ATOM 2571 N N . VAL B 1 137 ? -16.078 -12.594 -5.445 1 98.94 137 VAL B N 1
ATOM 2572 C CA . VAL B 1 137 ? -16.547 -13.234 -6.668 1 98.94 137 VAL B CA 1
ATOM 2573 C C . VAL B 1 137 ? -15.367 -13.836 -7.426 1 98.94 137 VAL B C 1
ATOM 2575 O O . VAL B 1 137 ? -15.555 -14.516 -8.438 1 98.94 137 VAL B O 1
ATOM 2578 N N . GLY B 1 138 ? -14.156 -13.633 -6.961 1 98.88 138 GLY B N 1
ATOM 2579 C CA . GLY B 1 138 ? -12.969 -14.195 -7.574 1 98.88 138 GLY B CA 1
ATOM 2580 C C . GLY B 1 138 ? -11.68 -13.688 -6.949 1 98.88 138 GLY B C 1
ATOM 2581 O O . GLY B 1 138 ? -11.711 -12.859 -6.039 1 98.88 138 GLY B O 1
ATOM 2582 N N . PHE B 1 139 ? -10.625 -14.227 -7.41 1 98.94 139 PHE B N 1
ATOM 2583 C CA . PHE B 1 139 ? -9.273 -13.875 -6.996 1 98.94 139 PHE B CA 1
ATOM 2584 C C . PHE B 1 139 ? -8.422 -13.492 -8.195 1 98.94 139 PHE B C 1
ATOM 2586 O O . PHE B 1 139 ? -8.711 -13.891 -9.328 1 98.94 139 PHE B O 1
ATOM 2593 N N . ALA B 1 140 ? -7.406 -12.688 -7.973 1 98.94 140 ALA B N 1
ATOM 2594 C CA . ALA B 1 140 ? -6.496 -12.281 -9.039 1 98.94 140 ALA B CA 1
ATOM 2595 C C . ALA B 1 140 ? -5.086 -12.062 -8.508 1 98.94 140 ALA B C 1
ATOM 2597 O O . ALA B 1 140 ? -4.902 -11.797 -7.316 1 98.94 140 ALA B O 1
ATOM 2598 N N . ALA B 1 141 ? -4.168 -12.203 -9.297 1 98.88 141 ALA B N 1
ATOM 2599 C CA . ALA B 1 141 ? -2.77 -11.875 -9.016 1 98.88 141 ALA B CA 1
ATOM 2600 C C . ALA B 1 141 ? -1.995 -11.625 -10.305 1 98.88 141 ALA B C 1
ATOM 2602 O O . ALA B 1 141 ? -2.432 -12.016 -11.391 1 98.88 141 ALA B O 1
ATOM 2603 N N . LEU B 1 142 ? -0.875 -10.914 -10.195 1 98.69 142 LEU B N 1
ATOM 2604 C CA . LEU B 1 142 ? -0.003 -10.812 -11.359 1 98.69 142 LEU B CA 1
ATOM 2605 C C . LEU B 1 142 ? 0.59 -12.18 -11.711 1 98.69 142 LEU B C 1
ATOM 2607 O O . LEU B 1 142 ? 0.593 -12.578 -12.875 1 98.69 142 LEU B O 1
ATOM 2611 N N . ALA B 1 143 ? 0.994 -12.891 -10.672 1 98.5 143 ALA B N 1
ATOM 2612 C CA . ALA B 1 143 ? 1.673 -14.164 -10.891 1 98.5 143 ALA B CA 1
ATOM 2613 C C . ALA B 1 143 ? 1.128 -15.242 -9.953 1 98.5 143 ALA B C 1
ATOM 2615 O O . ALA B 1 143 ? 0.812 -14.961 -8.797 1 98.5 143 ALA B O 1
ATOM 2616 N N . ASN B 1 144 ? 1.021 -16.422 -10.438 1 97.81 144 ASN B N 1
ATOM 2617 C CA . ASN B 1 144 ? 0.729 -17.625 -9.68 1 97.81 144 ASN B CA 1
ATOM 2618 C C . ASN B 1 144 ? 1.965 -18.516 -9.531 1 97.81 144 ASN B C 1
ATOM 2620 O O . ASN B 1 144 ? 2.658 -18.781 -10.516 1 97.81 144 ASN B O 1
ATOM 2624 N N . ARG B 1 145 ? 2.262 -18.938 -8.344 1 95.12 145 ARG B N 1
ATOM 2625 C CA . ARG B 1 145 ? 3.465 -19.734 -8.117 1 95.12 145 ARG B CA 1
ATOM 2626 C C . ARG B 1 145 ? 3.197 -21.219 -8.375 1 95.12 145 ARG B C 1
ATOM 2628 O O . ARG B 1 145 ? 4.027 -22.078 -8.055 1 95.12 145 ARG B O 1
ATOM 2635 N N . GLY B 1 146 ? 2.029 -21.547 -8.891 1 91.75 146 GLY B N 1
ATOM 2636 C CA . GLY B 1 146 ? 1.823 -22.875 -9.438 1 91.75 146 GLY B CA 1
ATOM 2637 C C . GLY B 1 146 ? 0.996 -23.766 -8.531 1 91.75 146 GLY B C 1
ATOM 2638 O O . GLY B 1 146 ? 0.743 -24.922 -8.859 1 91.75 146 GLY B O 1
ATOM 2639 N N . PHE B 1 147 ? 0.553 -23.219 -7.445 1 93.56 147 PHE B N 1
ATOM 2640 C CA . PHE B 1 147 ? -0.197 -24.047 -6.516 1 93.56 147 PHE B CA 1
ATOM 2641 C C . PHE B 1 147 ? -1.688 -24 -6.82 1 93.56 147 PHE B C 1
ATOM 2643 O O . PHE B 1 147 ? -2.359 -25.031 -6.852 1 93.56 147 PHE B O 1
ATOM 2650 N N . CYS B 1 148 ? -2.184 -22.891 -7.07 1 97.19 148 CYS B N 1
ATOM 2651 C CA . CYS B 1 148 ? -3.615 -22.703 -7.289 1 97.19 148 CYS B CA 1
ATOM 2652 C C . CYS B 1 148 ? -3.957 -22.812 -8.773 1 97.19 148 CYS B C 1
ATOM 2654 O O . CYS B 1 148 ? -3.178 -22.391 -9.625 1 97.19 148 CYS B O 1
ATOM 2656 N N . LYS B 1 149 ? -5.121 -23.391 -9.031 1 97.38 149 LYS B N 1
ATOM 2657 C CA . LYS B 1 149 ? -5.629 -23.422 -10.406 1 97.38 149 LYS B CA 1
ATOM 2658 C C . LYS B 1 149 ? -6.016 -22.031 -10.875 1 97.38 149 LYS B C 1
ATOM 2660 O O . LYS B 1 149 ? -6.707 -21.297 -10.164 1 97.38 149 LYS B O 1
ATOM 2665 N N . VAL B 1 150 ? -5.539 -21.672 -12.016 1 98.19 150 VAL B N 1
ATOM 2666 C CA . VAL B 1 150 ? -5.828 -20.375 -12.617 1 98.19 150 VAL B CA 1
ATOM 2667 C C . VAL B 1 150 ? -6.844 -20.547 -13.742 1 98.19 150 VAL B C 1
ATOM 2669 O O . VAL B 1 150 ? -6.625 -21.312 -14.68 1 98.19 150 VAL B O 1
ATOM 2672 N N . ALA B 1 151 ? -7.867 -19.766 -13.703 1 98.06 151 ALA B N 1
ATOM 2673 C CA . ALA B 1 151 ? -9.008 -19.953 -14.602 1 98.06 151 ALA B CA 1
ATOM 2674 C C . ALA B 1 151 ? -8.609 -19.688 -16.047 1 98.06 151 ALA B C 1
ATOM 2676 O O . ALA B 1 151 ? -9.055 -20.406 -16.953 1 98.06 151 ALA B O 1
ATOM 2677 N N . ASN B 1 152 ? -7.785 -18.703 -16.312 1 97.94 152 ASN B N 1
ATOM 2678 C CA . ASN B 1 152 ? -7.473 -18.297 -17.672 1 97.94 152 ASN B CA 1
ATOM 2679 C C . ASN B 1 152 ? -6.211 -18.984 -18.188 1 97.94 152 ASN B C 1
ATOM 2681 O O . ASN B 1 152 ? -5.84 -18.812 -19.344 1 97.94 152 ASN B O 1
ATOM 2685 N N . LEU B 1 153 ? -5.555 -19.734 -17.406 1 95.75 153 LEU B N 1
ATOM 2686 C CA . LEU B 1 153 ? -4.328 -20.406 -17.828 1 95.75 153 LEU B CA 1
ATOM 2687 C C . LEU B 1 153 ? -4.512 -21.906 -17.875 1 95.75 153 LEU B C 1
ATOM 2689 O O . LEU B 1 153 ? -3.762 -22.609 -18.562 1 95.75 153 LEU B O 1
ATOM 2693 N N . GLY B 1 154 ? -5.414 -22.438 -17.156 1 92.06 154 GLY B N 1
ATOM 2694 C CA . GLY B 1 154 ? -5.816 -23.828 -17.297 1 92.06 154 GLY B CA 1
ATOM 2695 C C . GLY B 1 154 ? -4.863 -24.797 -16.625 1 92.06 154 GLY B C 1
ATOM 2696 O O . GLY B 1 154 ? -4.82 -25.969 -16.969 1 92.06 154 GLY B O 1
ATOM 2697 N N . ASN B 1 155 ? -4.043 -24.375 -15.664 1 94.25 155 ASN B N 1
ATOM 2698 C CA . ASN B 1 155 ? -3.205 -25.281 -14.875 1 94.25 155 ASN B CA 1
ATOM 2699 C C . ASN B 1 155 ? -4.016 -26.016 -13.812 1 94.25 155 ASN B C 1
ATOM 2701 O O . ASN B 1 155 ? -5.141 -25.609 -13.5 1 94.25 155 ASN B O 1
ATOM 2705 N N . ASP B 1 156 ? -3.41 -27.062 -13.227 1 93.81 156 ASP B N 1
ATOM 2706 C CA . ASP B 1 156 ? -4.074 -27.828 -12.172 1 93.81 156 ASP B CA 1
ATOM 2707 C C . ASP B 1 156 ? -3.709 -27.297 -10.789 1 93.81 156 ASP B C 1
ATOM 2709 O O . ASP B 1 156 ? -2.654 -26.688 -10.617 1 93.81 156 ASP B O 1
ATOM 2713 N N . SER B 1 157 ? -4.625 -27.5 -9.875 1 95.25 157 SER B N 1
ATOM 2714 C CA . SER B 1 157 ? -4.328 -27.156 -8.484 1 95.25 157 SER B CA 1
ATOM 2715 C C . SER B 1 157 ? -3.465 -28.234 -7.832 1 95.25 157 SER B C 1
ATOM 2717 O O . SER B 1 157 ? -3.623 -29.422 -8.117 1 95.25 157 SER B O 1
ATOM 2719 N N . LYS B 1 158 ? -2.615 -27.797 -6.969 1 94.06 158 LYS B N 1
ATOM 2720 C CA . LYS B 1 158 ? -1.855 -28.719 -6.133 1 94.06 158 LYS B CA 1
ATOM 2721 C C . LYS B 1 158 ? -2.506 -28.891 -4.762 1 94.06 158 LYS B C 1
ATOM 2723 O O . LYS B 1 158 ? -3.365 -28.094 -4.379 1 94.06 158 LYS B O 1
ATOM 2728 N N . PRO B 1 159 ? -2.121 -29.922 -4 1 91.81 159 PRO B N 1
ATOM 2729 C CA . PRO B 1 159 ? -2.779 -30.219 -2.727 1 91.81 159 PRO B CA 1
ATOM 2730 C C . PRO B 1 159 ? -2.676 -29.078 -1.724 1 91.81 159 PRO B C 1
ATOM 2732 O O . PRO B 1 159 ? -3.561 -28.906 -0.88 1 91.81 159 PRO B O 1
ATOM 2735 N N . ASN B 1 160 ? -1.652 -28.297 -1.813 1 91.62 160 ASN B N 1
ATOM 2736 C CA . ASN B 1 160 ? -1.438 -27.234 -0.829 1 91.62 160 ASN B CA 1
ATOM 2737 C C . ASN B 1 160 ? -2.125 -25.938 -1.24 1 91.62 160 ASN B C 1
ATOM 2739 O O . ASN B 1 160 ? -2.039 -24.938 -0.531 1 91.62 160 ASN B O 1
ATOM 2743 N N . ALA B 1 161 ? -2.84 -25.984 -2.34 1 96.25 161 ALA B N 1
ATOM 2744 C CA . ALA B 1 161 ? -3.611 -24.812 -2.764 1 96.25 161 ALA B CA 1
ATOM 2745 C C . ALA B 1 161 ? -4.734 -24.516 -1.776 1 96.25 161 ALA B C 1
ATOM 2747 O O . ALA B 1 161 ? -5.426 -25.438 -1.315 1 96.25 161 ALA B O 1
ATOM 2748 N N . LYS B 1 162 ? -4.922 -23.219 -1.475 1 97.38 162 LYS B N 1
ATOM 2749 C CA . LYS B 1 162 ? -5.887 -22.875 -0.431 1 97.38 162 LYS B CA 1
ATOM 2750 C C . LYS B 1 162 ? -7.059 -22.094 -1.002 1 97.38 162 LYS B C 1
ATOM 2752 O O . LYS B 1 162 ? -8.078 -21.922 -0.336 1 97.38 162 LYS B O 1
ATOM 2757 N N . LEU B 1 163 ? -6.953 -21.547 -2.23 1 97.94 163 LEU B N 1
ATOM 2758 C CA . LEU B 1 163 ? -8.07 -20.812 -2.805 1 97.94 163 LEU B CA 1
ATOM 2759 C C . LEU B 1 163 ? -9.266 -21.734 -3.041 1 97.94 163 LEU B C 1
ATOM 2761 O O . LEU B 1 163 ? -9.102 -22.891 -3.436 1 97.94 163 LEU B O 1
ATOM 2765 N N . PRO B 1 164 ? -10.438 -21.25 -2.84 1 96.5 164 PRO B N 1
ATOM 2766 C CA . PRO B 1 164 ? -11.617 -22.094 -3.057 1 96.5 164 PRO B CA 1
ATOM 2767 C C . PRO B 1 164 ? -11.828 -22.453 -4.527 1 96.5 164 PRO B C 1
ATOM 2769 O O . PRO B 1 164 ? -11.555 -21.641 -5.41 1 96.5 164 PRO B O 1
ATOM 2772 N N . SER B 1 165 ? -12.391 -23.609 -4.738 1 93.5 165 SER B N 1
ATOM 2773 C CA . SER B 1 165 ? -12.562 -24.109 -6.098 1 93.5 165 SER B CA 1
ATOM 2774 C C . SER B 1 165 ? -13.797 -23.5 -6.754 1 93.5 165 SER B C 1
ATOM 2776 O O . SER B 1 165 ? -13.945 -23.562 -7.977 1 93.5 165 SER B O 1
ATOM 2778 N N . ASP B 1 166 ? -14.68 -22.969 -5.984 1 96.06 166 ASP B N 1
ATOM 2779 C CA . ASP B 1 166 ? -15.938 -22.484 -6.531 1 96.06 166 ASP B CA 1
ATOM 2780 C C . ASP B 1 166 ? -15.82 -21.031 -6.98 1 96.06 166 ASP B C 1
ATOM 2782 O O . ASP B 1 166 ? -16.797 -20.438 -7.449 1 96.06 166 ASP B O 1
ATOM 2786 N N . LYS B 1 167 ? -14.703 -20.453 -6.848 1 97.56 167 LYS B N 1
ATOM 2787 C CA . LYS B 1 167 ? -14.438 -19.094 -7.305 1 97.56 167 LYS B CA 1
ATOM 2788 C C . LYS B 1 167 ? -13.242 -19.047 -8.25 1 97.56 167 LYS B C 1
ATOM 2790 O O . LYS B 1 167 ? -12.234 -19.719 -8.008 1 97.56 167 LYS B O 1
ATOM 2795 N N . PRO B 1 168 ? -13.359 -18.281 -9.305 1 98.5 168 PRO B N 1
ATOM 2796 C CA . PRO B 1 168 ? -12.25 -18.25 -10.258 1 98.5 168 PRO B CA 1
ATOM 2797 C C . PRO B 1 168 ? -11.055 -17.453 -9.742 1 98.5 168 PRO B C 1
ATOM 2799 O O . PRO B 1 168 ? -11.227 -16.484 -9 1 98.5 168 PRO B O 1
ATOM 2802 N N . PHE B 1 169 ? -9.938 -17.953 -10.078 1 98.81 169 PHE B N 1
ATOM 2803 C CA . PHE B 1 169 ? -8.672 -17.266 -9.859 1 98.81 169 PHE B CA 1
ATOM 2804 C C . PHE B 1 169 ? -8 -16.922 -11.18 1 98.81 169 PHE B C 1
ATOM 2806 O O . PHE B 1 169 ? -7.832 -17.797 -12.039 1 98.81 169 PHE B O 1
ATOM 2813 N N . PHE B 1 170 ? -7.621 -15.586 -11.391 1 98.88 170 PHE B N 1
ATOM 2814 C CA . PHE B 1 170 ? -7.004 -15.117 -12.625 1 98.88 170 PHE B CA 1
ATOM 2815 C C . PHE B 1 170 ? -5.574 -14.656 -12.383 1 98.88 170 PHE B C 1
ATOM 2817 O O . PHE B 1 170 ? -5.281 -14.055 -11.344 1 98.88 170 PHE B O 1
ATOM 2824 N N . ALA B 1 171 ? -4.719 -14.859 -13.305 1 98.75 171 ALA B N 1
ATOM 2825 C CA . ALA B 1 171 ? -3.328 -14.414 -13.234 1 98.75 171 ALA B CA 1
ATOM 2826 C C . ALA B 1 171 ? -2.756 -14.18 -14.625 1 98.75 171 ALA B C 1
ATOM 2828 O O . ALA B 1 171 ? -3.299 -14.672 -15.625 1 98.75 171 ALA B O 1
ATOM 2829 N N . LEU B 1 172 ? -1.681 -13.406 -14.719 1 98.62 172 LEU B N 1
ATOM 2830 C CA . LEU B 1 172 ? -1.049 -13.125 -16 1 98.62 172 LEU B CA 1
ATOM 2831 C C . LEU B 1 172 ? -0.042 -14.219 -16.359 1 98.62 172 LEU B C 1
ATOM 2833 O O . LEU B 1 172 ? 0.335 -14.359 -17.531 1 98.62 172 LEU B O 1
ATOM 2837 N N . GLY B 1 173 ? 0.436 -14.898 -15.344 1 97.88 173 GLY B N 1
ATOM 2838 C CA . GLY B 1 173 ? 1.397 -15.961 -15.578 1 97.88 173 GLY B CA 1
ATOM 2839 C C . GLY B 1 173 ? 1.444 -16.984 -14.461 1 97.88 173 GLY B C 1
ATOM 2840 O O . GLY B 1 173 ? 1.067 -16.688 -13.328 1 97.88 173 GLY B O 1
ATOM 2841 N N . ASN B 1 174 ? 1.808 -18.188 -14.781 1 97.19 174 ASN B N 1
ATOM 2842 C CA . ASN B 1 174 ? 2.002 -19.297 -13.859 1 97.19 174 ASN B CA 1
ATOM 2843 C C . ASN B 1 174 ? 3.467 -19.719 -13.781 1 97.19 174 ASN B C 1
ATOM 2845 O O . ASN B 1 174 ? 4.07 -20.062 -14.797 1 97.19 174 ASN B O 1
ATOM 2849 N N . PHE B 1 175 ? 4.031 -19.641 -12.602 1 96.75 175 PHE B N 1
ATOM 2850 C CA . PHE B 1 175 ? 5.426 -20 -12.367 1 96.75 175 PHE B CA 1
ATOM 2851 C C . PHE B 1 175 ? 5.527 -21.219 -11.461 1 96.75 175 PHE B C 1
ATOM 2853 O O . PHE B 1 175 ? 5.344 -21.109 -10.25 1 96.75 175 PHE B O 1
ATOM 2860 N N . GLU B 1 176 ? 5.867 -22.266 -11.992 1 93.62 176 GLU B N 1
ATOM 2861 C CA . GLU B 1 176 ? 6.047 -23.484 -11.227 1 93.62 176 GLU B CA 1
ATOM 2862 C C . GLU B 1 176 ? 7.527 -23.797 -11.031 1 93.62 176 GLU B C 1
ATOM 2864 O O . GLU B 1 176 ? 8.227 -24.141 -11.984 1 93.62 176 GLU B O 1
ATOM 2869 N N . PHE B 1 177 ? 7.965 -23.656 -9.812 1 93.75 177 PHE B N 1
ATOM 2870 C CA . PHE B 1 177 ? 9.352 -23.953 -9.477 1 93.75 177 PHE B CA 1
ATOM 2871 C C . PHE B 1 177 ? 9.461 -25.266 -8.711 1 93.75 177 PHE B C 1
ATOM 2873 O O . PHE B 1 177 ? 8.57 -25.594 -7.922 1 93.75 177 PHE B O 1
ATOM 2880 N N . GLU B 1 178 ? 10.57 -25.953 -8.961 1 93.12 178 GLU B N 1
ATOM 2881 C CA . GLU B 1 178 ? 10.859 -27.094 -8.109 1 93.12 178 GLU B CA 1
ATOM 2882 C C . GLU B 1 178 ? 11.172 -26.656 -6.68 1 93.12 178 GLU B C 1
ATOM 2884 O O . GLU B 1 178 ? 11.836 -25.641 -6.465 1 93.12 178 GLU B O 1
ATOM 2889 N N . ILE B 1 179 ? 10.633 -27.406 -5.824 1 92.25 179 ILE B N 1
ATOM 2890 C CA . ILE B 1 179 ? 10.867 -27.188 -4.398 1 92.25 179 ILE B CA 1
ATOM 2891 C C . ILE B 1 179 ? 11.531 -28.422 -3.793 1 92.25 179 ILE B C 1
ATOM 2893 O O . ILE B 1 179 ? 11.133 -29.547 -4.078 1 92.25 179 ILE B O 1
ATOM 2897 N N . TYR B 1 180 ? 12.508 -28.156 -2.982 1 95.75 180 TYR B N 1
ATOM 2898 C CA . TYR B 1 180 ? 13.289 -29.25 -2.43 1 95.75 180 TYR B CA 1
ATOM 2899 C C . TYR B 1 180 ? 13.234 -29.25 -0.908 1 95.75 180 TYR B C 1
ATOM 2901 O O . TYR B 1 180 ? 13.398 -28.203 -0.279 1 95.75 180 TYR B O 1
ATOM 2909 N N . GLU B 1 181 ? 13.039 -30.438 -0.446 1 95.62 181 GLU B N 1
ATOM 2910 C CA . GLU B 1 181 ? 13.359 -30.562 0.971 1 95.62 181 GLU B CA 1
ATOM 2911 C C . GLU B 1 181 ? 14.859 -30.391 1.218 1 95.62 181 GLU B C 1
ATOM 2913 O O . GLU B 1 181 ? 15.68 -30.844 0.427 1 95.62 181 GLU B O 1
ATOM 2918 N N . PRO B 1 182 ? 15.062 -29.766 2.318 1 95.19 182 PRO B N 1
ATOM 2919 C CA . PRO B 1 182 ? 16.469 -29.5 2.58 1 95.19 182 PRO B CA 1
ATOM 2920 C C . PRO B 1 182 ? 17.344 -30.75 2.451 1 95.19 182 PRO B C 1
ATOM 2922 O O . PRO B 1 182 ? 18.438 -30.688 1.886 1 95.19 182 PRO B O 1
ATOM 2925 N N . GLU B 1 183 ? 16.875 -31.859 2.93 1 95.12 183 GLU B N 1
ATOM 2926 C CA . GLU B 1 183 ? 17.656 -33.094 2.947 1 95.12 183 GLU B CA 1
ATOM 2927 C C . GLU B 1 183 ? 17.859 -33.625 1.536 1 95.12 183 GLU B C 1
ATOM 2929 O O . GLU B 1 183 ? 18.75 -34.469 1.306 1 95.12 183 GLU B O 1
ATOM 2934 N N . HIS B 1 184 ? 17.109 -33.281 0.615 1 96.31 184 HIS B N 1
ATOM 2935 C CA . HIS B 1 184 ? 17.172 -33.781 -0.747 1 96.31 184 HIS B CA 1
ATOM 2936 C C . HIS B 1 184 ? 17.453 -32.688 -1.751 1 96.31 184 HIS B C 1
ATOM 2938 O O . HIS B 1 184 ? 17.156 -32.812 -2.941 1 96.31 184 HIS B O 1
ATOM 2944 N N . CYS B 1 185 ? 17.859 -31.578 -1.301 1 97.25 185 CYS B N 1
ATOM 2945 C CA . CYS B 1 185 ? 18.078 -30.406 -2.152 1 97.25 185 CYS B CA 1
ATOM 2946 C C . CYS B 1 185 ? 19.359 -30.562 -2.957 1 97.25 185 CYS B C 1
ATOM 2948 O O . CYS B 1 185 ? 20.453 -30.672 -2.385 1 97.25 185 CYS B O 1
ATOM 2950 N N . PRO B 1 186 ? 19.266 -30.594 -4.262 1 97.12 186 PRO B N 1
ATOM 2951 C CA . PRO B 1 186 ? 20.453 -30.75 -5.098 1 97.12 186 PRO B CA 1
ATOM 2952 C C . PRO B 1 186 ? 21.422 -29.578 -4.969 1 97.12 186 PRO B C 1
ATOM 2954 O O . PRO B 1 186 ? 22.625 -29.734 -5.156 1 97.12 186 PRO B O 1
ATOM 2957 N N . LEU B 1 187 ? 20.891 -28.422 -4.695 1 96.5 187 LEU B N 1
ATOM 2958 C CA . LEU B 1 187 ? 21.734 -27.25 -4.512 1 96.5 187 LEU B CA 1
ATOM 2959 C C . LEU B 1 187 ? 22.578 -27.375 -3.25 1 96.5 187 LEU B C 1
ATOM 2961 O O . LEU B 1 187 ? 23.75 -27.031 -3.248 1 96.5 187 LEU B O 1
ATOM 2965 N N . CYS B 1 188 ? 21.969 -27.844 -2.238 1 96.19 188 CYS B N 1
ATOM 2966 C CA . CYS B 1 188 ? 22.703 -28.125 -1.014 1 96.19 188 CYS B CA 1
ATOM 2967 C C . CYS B 1 188 ? 23.812 -29.141 -1.264 1 96.19 188 CYS B C 1
ATOM 2969 O O . CYS B 1 188 ? 24.922 -29 -0.749 1 96.19 188 CYS B O 1
ATOM 2971 N N . LYS B 1 189 ? 23.5 -30.125 -1.939 1 96.12 189 LYS B N 1
ATOM 2972 C CA . LYS B 1 189 ? 24.453 -31.188 -2.234 1 96.12 189 LYS B CA 1
ATOM 2973 C C . LYS B 1 189 ? 25.656 -30.656 -3.006 1 96.12 189 LYS B C 1
ATOM 2975 O O . LYS B 1 189 ? 26.75 -31.203 -2.891 1 96.12 189 LYS B O 1
ATOM 2980 N N . SER B 1 190 ? 25.484 -29.641 -3.74 1 95.25 190 SER B N 1
ATOM 2981 C CA . SER B 1 190 ? 26.562 -29.047 -4.527 1 95.25 190 SER B CA 1
ATOM 2982 C C . SER B 1 190 ? 27.391 -28.078 -3.686 1 95.25 190 SER B C 1
ATOM 2984 O O . SER B 1 190 ? 28.359 -27.5 -4.172 1 95.25 190 SER B O 1
ATOM 2986 N N . GLY B 1 191 ? 26.906 -27.828 -2.404 1 94.19 191 GLY B N 1
ATOM 2987 C CA . GLY B 1 191 ? 27.688 -27 -1.496 1 94.19 191 GLY B CA 1
ATOM 2988 C C . GLY B 1 191 ? 27.125 -25.609 -1.344 1 94.19 191 GLY B C 1
ATOM 2989 O O . GLY B 1 191 ? 27.656 -24.797 -0.569 1 94.19 191 GLY B O 1
ATOM 2990 N N . SER B 1 192 ? 26.078 -25.297 -2.062 1 94.69 192 SER B N 1
ATOM 2991 C CA . SER B 1 192 ? 25.484 -23.969 -1.981 1 94.69 192 SER B CA 1
ATOM 2992 C C . SER B 1 192 ? 24.688 -23.797 -0.697 1 94.69 192 SER B C 1
ATOM 2994 O O . SER B 1 192 ? 24.078 -24.75 -0.208 1 94.69 192 SER B O 1
ATOM 2996 N N . LYS B 1 193 ? 24.75 -22.688 -0.048 1 93.81 193 LYS B N 1
ATOM 2997 C CA . LYS B 1 193 ? 23.953 -22.359 1.135 1 93.81 193 LYS B CA 1
ATOM 2998 C C . LYS B 1 193 ? 22.703 -21.562 0.764 1 93.81 193 LYS B C 1
ATOM 3000 O O . LYS B 1 193 ? 22.797 -20.578 0.037 1 93.81 193 LYS B O 1
ATOM 3005 N N . ALA B 1 194 ? 21.547 -22.016 1.265 1 95.12 194 ALA B N 1
ATOM 3006 C CA . ALA B 1 194 ? 20.281 -21.344 0.975 1 95.12 194 ALA B CA 1
ATOM 3007 C C . ALA B 1 194 ? 20.172 -20.016 1.729 1 95.12 194 ALA B C 1
ATOM 3009 O O . ALA B 1 194 ? 20.547 -19.922 2.898 1 95.12 194 ALA B O 1
ATOM 3010 N N . ILE B 1 195 ? 19.672 -19.047 1.058 1 91.94 195 ILE B N 1
ATOM 3011 C CA . ILE B 1 195 ? 19.484 -17.734 1.694 1 91.94 195 ILE B CA 1
ATOM 3012 C C . ILE B 1 195 ? 18.016 -17.359 1.675 1 91.94 195 ILE B C 1
ATOM 3014 O O . ILE B 1 195 ? 17.281 -17.75 0.767 1 91.94 195 ILE B O 1
ATOM 3018 N N . LYS B 1 196 ? 17.531 -16.578 2.736 1 86.06 196 LYS B N 1
ATOM 3019 C CA . LYS B 1 196 ? 16.172 -16.047 2.744 1 86.06 196 LYS B CA 1
ATOM 3020 C C . LYS B 1 196 ? 16.047 -14.875 1.771 1 86.06 196 LYS B C 1
ATOM 3022 O O . LYS B 1 196 ? 16.797 -13.906 1.854 1 86.06 196 LYS B O 1
ATOM 3027 N N . PRO B 1 197 ? 15.117 -15.117 0.9 1 76.25 197 PRO B N 1
ATOM 3028 C CA . PRO B 1 197 ? 14.992 -14.031 -0.072 1 76.25 197 PRO B CA 1
ATOM 3029 C C . PRO B 1 197 ? 14.484 -12.734 0.555 1 76.25 197 PRO B C 1
ATOM 3031 O O . PRO B 1 197 ? 13.688 -12.766 1.497 1 76.25 197 PRO B O 1
ATOM 3034 N N . GLY B 1 198 ? 14.852 -11.484 -0.043 1 61.97 198 GLY B N 1
ATOM 3035 C CA . GLY B 1 198 ? 14.391 -10.195 0.435 1 61.97 198 GLY B CA 1
ATOM 3036 C C . GLY B 1 198 ? 15.188 -9.672 1.614 1 61.97 198 GLY B C 1
ATOM 3037 O O . GLY B 1 198 ? 15.047 -8.508 2.002 1 61.97 198 GLY B O 1
ATOM 3038 N N . SER B 1 199 ? 15.742 -10.617 2.525 1 51.53 199 SER B N 1
ATOM 3039 C CA . SER B 1 199 ? 16.547 -10.227 3.674 1 51.53 199 SER B CA 1
ATOM 3040 C C . SER B 1 199 ? 17.938 -9.758 3.242 1 51.53 199 SER B C 1
ATOM 3042 O O . SER B 1 199 ? 18.797 -9.5 4.082 1 51.53 199 SER B O 1
ATOM 3044 N N . ARG B 1 200 ? 18.344 -9.656 2.107 1 42.19 200 ARG B N 1
ATOM 3045 C CA . ARG B 1 200 ? 19.781 -9.57 1.844 1 42.19 200 ARG B CA 1
ATOM 3046 C C . ARG B 1 200 ? 20.406 -8.398 2.59 1 42.19 200 ARG B C 1
ATOM 3048 O O . ARG B 1 200 ? 19.984 -7.25 2.42 1 42.19 200 ARG B O 1
ATOM 3055 N N . GLY B 1 201 ? 20.75 -8.422 3.822 1 36.62 201 GLY B N 1
ATOM 3056 C CA . GLY B 1 201 ? 22.016 -7.836 4.246 1 36.62 201 GLY B CA 1
ATOM 3057 C C . GLY B 1 201 ? 23.172 -8.18 3.322 1 36.62 201 GLY B C 1
ATOM 3058 O O . GLY B 1 201 ? 24.344 -8.062 3.705 1 36.62 201 GLY B O 1
ATOM 3059 N N . ASN B 1 202 ? 23.016 -8.75 2.057 1 30.33 202 ASN B N 1
ATOM 3060 C CA . ASN B 1 202 ? 24.375 -8.898 1.544 1 30.33 202 ASN B CA 1
ATOM 3061 C C . ASN B 1 202 ? 25.078 -7.555 1.403 1 30.33 202 ASN B C 1
ATOM 3063 O O . ASN B 1 202 ? 24.453 -6.559 1.031 1 30.33 202 ASN B O 1
#

Solvent-accessible surface area (backbone atoms only — not comparable to full-atom values): 20866 Å² total; per-residue (Å²): 133,64,53,67,59,52,30,45,76,44,68,12,53,42,79,55,49,29,38,43,94,86,61,31,28,24,48,58,47,77,35,59,59,40,45,53,20,34,41,68,59,35,42,53,52,17,39,52,47,38,51,54,45,50,73,71,66,64,78,65,54,30,24,34,9,34,52,73,71,6,40,64,46,18,43,32,28,12,41,56,64,72,27,35,32,52,54,27,37,67,56,97,85,35,72,35,78,44,58,64,65,81,60,51,74,67,40,27,24,34,37,20,26,31,61,34,48,40,27,57,61,55,43,48,39,45,48,51,44,39,76,51,38,22,35,73,64,29,36,37,24,54,30,29,49,44,21,48,43,29,66,81,72,67,53,65,62,41,92,72,32,53,58,61,86,91,38,52,26,41,52,68,38,76,44,74,68,70,73,25,51,65,92,69,23,67,56,49,74,73,67,52,73,64,38,56,75,46,60,71,80,116,133,63,54,67,59,52,28,45,74,42,67,12,53,42,77,56,49,29,37,44,94,86,60,32,30,25,49,60,46,78,35,60,60,41,44,52,21,34,42,68,58,35,41,54,53,17,40,52,48,37,50,53,45,50,74,72,64,65,77,64,53,30,23,33,9,33,53,72,72,6,39,63,46,17,43,31,30,11,41,56,62,71,26,35,31,51,55,25,38,67,55,96,83,35,73,35,78,43,60,65,65,82,61,50,74,67,41,26,24,34,37,18,27,33,61,34,49,39,27,59,62,53,44,49,39,45,49,50,43,40,75,52,38,22,34,72,65,28,36,37,23,54,30,29,48,43,21,48,44,26,66,82,74,67,53,64,61,40,92,72,31,52,58,62,88,91,41,51,28,41,53,68,39,77,44,73,69,71,71,23,51,66,93,69,24,66,57,49,74,73,67,53,73,65,40,56,75,45,60,72,80,117

InterPro domains:
  IPR000836 Phosphoribosyltransferase domain [PF00156] (36-148)
  IPR000836 Phosphoribosyltransferase domain [cd06223] (45-147)
  IPR006273 Orotate phosphoribosyltransferase, bacterial [TIGR01367] (2-200)
  IPR023031 Orotate phosphoribosyltransferase [MF_01208] (1-202)
  IPR029057 Phosphoribosyltransferase-like [G3DSA:3.40.50.2020] (1-202)
  IPR029057 Phosphoribosyltransferase-like [SSF53271] (6-193)

Organism: Campylobacter concisus (strain 13826) (NCBI:txid360104)

Nearest PDB structures (foldseek):
  4paw-assembly1_A  TM=9.671E-01  e=3.209E-30  Helicobacter pylori
  2yzk-assembly2_D  TM=8.471E-01  e=3.519E-11  Aeropyrum pernix
  2wns-assembly1_A  TM=8.267E-01  e=2.941E-11  Homo sapiens
  5bqp-assembly1_B  TM=7.893E-01  e=2.943E-07  Saccharolobus solfataricus P2
  2p1z-assembly1_B  TM=7.462E-01  e=1.936E-07  Corynebacterium diphtheriae NCTC 13129

Foldseek 3Di:
DPLVVLQVVLVQWDADWAQDPVRWIFRIGGRLVSQLVDVVSLLVLLLVQLVLCVVVPDDAAEEEEEPDQFQSNRVSNCVNNVHHYAYWYDDVHATEGDDPDAADAAGEYEYEGQEDEQCVRSVSRQVNNVVRRYHYQAYEHQEYQQADAAPRPGGDHHPSRDDDPVHHYHYNYYHHTDIGNPVGDVCVVVVGDHYHPPPPPD/DPLVVLQVVLVQWDADWAQDPVRWIFRIGGRLVSQLVDVVSLLVLLLVQLVLCVVVPDDAAEEEEEPDQFQSNRVSNCVNNVHHYAYWYDDVHATEGDDPDAADAAGEYEYEGQEDEQCVRSVSRQVNNVVRRYHYQAYEHQEYQQADAAPRPGGDHHPSRDDDPVHHYHYNYYHHTDIGNPVGDVCVVVVGDHYHPPPPPD

Sequence (404 aa):
MDLEKIYKDAGAYLEGHFLLSSGNHSQFYLQSAKVLEDPALAGKLADELAAVIEKFGIKFDSVCSPALGGILAGYELARAAKKRFIFTERVEKVMSLRRGFEVKKGEKFIVCEDIITTGGSALEAAHVIESLGGEVVGFAALANRGFCKVANLGNDSKPNAKLPSDKPFFALGNFEFEIYEPEHCPLCKSGSKAIKPGSRGNMDLEKIYKDAGAYLEGHFLLSSGNHSQFYLQSAKVLEDPALAGKLADELAAVIEKFGIKFDSVCSPALGGILAGYELARAAKKRFIFTERVEKVMSLRRGFEVKKGEKFIVCEDIITTGGSALEAAHVIESLGGEVVGFAALANRGFCKVANLGNDSKPNAKLPSDKPFFALGNFEFEIYEPEHCPLCKSGSKAIKPGSRGN

pLDDT: mean 95.35, std 8.83, range [29.92, 99.0]

Radius of gyration: 21.78 Å; Cα contacts (8 Å, |Δi|>4): 939; chains: 2; bounding box: 52×63×55 Å

Secondary structure (DSSP, 8-state):
--HHHHHHHTT-EEEEEEE-TTS-EEEEEE-HHHHTTSHHHHHHHHHHHHHHHHHTT---SEEEEETTTTHHHHHHHHHHHT-EEEEEEEETTEEEE-TT----TT-EEEEEEEEESS-HHHHHHHHHHHHTT-EEEEEEEEEE-SSS--TTT-PPPPTT--S-TTS-EEEEEE----EE-GGG-HHHHTTPPPB-TT----/--HHHHHHHTT-EEEEEEE-TTS-EEEEEE-HHHHTTSHHHHHHHHHHHHHHHHHTT---SEEEEETTTTHHHHHHHHHHHT-EEEEEEEETTEEEE-TT----TT-EEEEEEEEESS-HHHHHHHHHHHHTT-EEEEEEEEEE-SSS--TTT-PPPPTT--S-TTS-EEEEEE----EE-GGG-HHHHTTPPPB-TT----